Protein AF-A0A6C7E048-F1 (afdb_monomer_lite)

Secondary structure (DSSP, 8-state):
-BS-SS-HHHHHHHHHHHHHHHHHHHHHH----SSSSHHHHHHHTTT-HHHHHHHHHHHHHHHIIIIIIGGGTS---HHHHHHHHHHHHHHHHHHHHHHS-S-TTTS-SS-GGGTTHHHHHHHHHHHHHHHH-HHHHHHHHHHHHHHHHHHHHHHHHTT-TTTS---B-----S-SS-GGGHHHHHHHHHHHHHHHHHHH----STTTHHHHHHHGGGSHHHHHHHHHHHHHHHIIIIIIIHHHS---HHHHHHHHHHHHHHHHHHHHHHHHHH--S-HHHHH--TTSTTHHHHHHHHHHHHHHHS-HHHHHHHHHHHHHHHHHHHHHHHHHHH-PPPPHHHHHHHHHHHHHHTHHHHHHHHHHHHHHHH------------PPP--------------------------HHHHHHHH-HHHHHHHHHHHHHHHHHHTTSPPPS----HHHHHHHHHHHHHHHHHHHHTTSPPPPPP------------------------------------------

Organism: Ilumatobacter coccineus (strain NBRC 103263 / KCTC 29153 / YM16-304) (NCBI:txid1313172)

Radius of gyration: 31.81 Å; chains: 1; bounding box: 74×96×97 Å

InterPro domains:
  IPR008338 Capsule biosynthesis protein CapC [PF14102] (17-137)
  IPR008338 Capsule biosynthesis protein CapC [PF14102] (193-310)
  IPR008338 Capsule biosynthesis protein CapC [PR01759] (7-22)
  IPR008338 Capsule biosynthesis protein CapC [PR01759] (25-42)
  IPR008338 Capsule biosynthesis protein CapC [PR01759] (71-85)

Foldseek 3Di:
DFLAQFFLVLLLLLQLLQLVLQVVCCVPPVFHQLHRRLLSVLLRCVVQVLLVVLLQVLLVVLLCCLPVPVVVPDVDDDLNSLLSLLLSSLVVLLVVVVPDPPDCRRDPPPNQLCLAVVSCSSSSLSVSCNPPNNVSNVVSNVVSNVVSNVVLVVCVVVVPPRTSPRHHQLDQAQWLADSNLSSVLLSLLLVLQVLCCVPPVFGALPSRLLQLLLRCPRPVVLNVLLQVLLVVLLCCLVVPVVVVDVQDDSNSLSSLLSSQSVVLVVCCVCCVVPPPPCSCVRQVNSSCSCCSRRRSSSLSVSCSVPHNVRNVVSSCLSNLLSSLVSVVVVCVVVVPDDDVVSVVSNVVSVCVSCVVVVVVVVVVVVVVVPDDPPPPPPPPDDDDDDDDDDDDDDPDDDDDDDDDDDPDDCPPLNVVCVVVVVVNVVVVVVVVVVVVVVVPDDDDPDDDDPPVVVVVVVVVVVVVVVVVVVVDDDDDDDDDDDDDDDDDDDDDDDDDDDDDDDDDDDDDDDDDDDDDDDDD

pLDDT: mean 70.58, std 24.63, range [25.33, 97.5]

Sequence (520 aa):
MHDYLLSAEWIRFAFVLGVAVSMVMYEKRHLTTGSIVVPGYIAVFIIHPLVILATFINAFITYAFVNLFLRRYFLLYGRTKFTILAVTSTTIQFGMLRITPSGQWLWERDIPLFIGVGYIVPALIAHDMARQGVWKTTKSVLMAGCIVATPIAAALILDLPGVNDLSPVSGFGNIAISLEWLPFAVALSVGASWAVAHNYNLRSGGFVGAAFTGMFMADPWQVVVALTIALATWLIVAKVLMNHMILFGRRKFSSMLLVSSAIAWSGLWVGDRFLDANWQEHLGVGSLALTPLLLPGLIANDAQRTSPLRVMIGLVLAGSFSVTATWWVQSGVIGEPLHPGWKLVATVTFCIMFAKQFSGIVLLTGSRLLAAPKTVIAFVRSIPSQAPAAPGLALAHATADTGTEAGAWDTPWDAWARRHPAFAADAEEWVTAQIARFSKRPVGDTASSTTGYIDDVTTSVLETALEEQRGMRRVPRRPAERHQISETSDAATREAQPAASDVSGATDPTTPLEQPLIDF

Structure (mmCIF, N/CA/C/O backbone):
data_AF-A0A6C7E048-F1
#
_entry.id   AF-A0A6C7E048-F1
#
loop_
_atom_site.group_PDB
_atom_site.id
_atom_site.type_symbol
_atom_site.label_atom_id
_atom_site.label_alt_id
_atom_site.label_comp_id
_atom_site.label_asym_id
_atom_site.label_entity_id
_atom_site.label_seq_id
_atom_site.pdbx_PDB_ins_code
_atom_site.Cartn_x
_atom_site.Cartn_y
_atom_site.Cartn_z
_atom_site.occupancy
_atom_site.B_iso_or_equiv
_atom_site.auth_seq_id
_atom_site.auth_comp_id
_atom_site.auth_asym_id
_atom_site.auth_atom_id
_atom_site.pdbx_PDB_model_num
ATOM 1 N N . MET A 1 1 ? 21.849 -16.372 5.040 1.00 46.56 1 MET A N 1
ATOM 2 C CA . MET A 1 1 ? 21.194 -15.078 5.324 1.00 46.56 1 MET A CA 1
ATOM 3 C C . MET A 1 1 ? 19.832 -15.398 5.912 1.00 46.56 1 MET A C 1
ATOM 5 O O . MET A 1 1 ? 19.255 -16.403 5.510 1.00 46.56 1 MET A O 1
ATOM 9 N N . HIS A 1 2 ? 19.390 -14.643 6.909 1.00 49.84 2 HIS A N 1
ATOM 10 C CA . HIS A 1 2 ? 18.060 -14.773 7.503 1.00 49.84 2 HIS A CA 1
ATOM 11 C C . HIS A 1 2 ? 17.278 -13.521 7.153 1.00 49.84 2 HIS A C 1
ATOM 13 O O . HIS A 1 2 ? 17.861 -12.438 7.154 1.00 49.84 2 HIS A O 1
ATOM 19 N N . ASP A 1 3 ? 15.988 -13.677 6.873 1.00 51.78 3 ASP A N 1
ATOM 20 C CA . ASP A 1 3 ? 15.148 -12.532 6.542 1.00 51.78 3 ASP A CA 1
ATOM 21 C C . ASP A 1 3 ? 14.901 -11.672 7.795 1.00 51.78 3 ASP A C 1
ATOM 23 O O . ASP A 1 3 ? 14.781 -10.462 7.682 1.00 51.78 3 ASP A O 1
ATOM 27 N N . TYR A 1 4 ? 14.882 -12.241 9.010 1.00 60.00 4 TYR A N 1
ATOM 28 C CA . TYR A 1 4 ? 14.679 -11.461 10.241 1.00 60.00 4 TYR A CA 1
ATOM 29 C C . TYR A 1 4 ? 15.225 -12.148 11.483 1.00 60.00 4 TYR A C 1
ATOM 31 O O . TYR A 1 4 ? 15.525 -13.340 11.484 1.00 60.00 4 TYR A O 1
ATOM 39 N N . LEU A 1 5 ? 15.222 -11.376 12.572 1.00 65.50 5 LEU A N 1
ATOM 40 C CA . LEU A 1 5 ? 15.392 -11.848 13.946 1.00 65.50 5 LEU A CA 1
ATOM 41 C C . LEU A 1 5 ? 14.132 -12.513 14.534 1.00 65.50 5 LEU A C 1
ATOM 43 O O . LEU A 1 5 ? 14.179 -13.036 15.639 1.00 65.50 5 LEU A O 1
ATOM 47 N N . LEU A 1 6 ? 13.000 -12.456 13.824 1.00 73.12 6 LEU A N 1
ATOM 48 C CA . LEU A 1 6 ? 11.714 -13.020 14.235 1.00 73.12 6 LEU A CA 1
ATOM 49 C C . LEU A 1 6 ? 11.243 -14.052 13.212 1.00 73.12 6 LEU A C 1
ATOM 51 O O . LEU A 1 6 ? 11.395 -13.844 12.007 1.00 73.12 6 LEU A O 1
ATOM 55 N N . SER A 1 7 ? 10.592 -15.119 13.668 1.00 77.56 7 SER A N 1
ATOM 56 C CA . SER A 1 7 ? 9.930 -16.040 12.741 1.00 77.56 7 SER A CA 1
ATOM 57 C C . SER A 1 7 ? 8.754 -15.367 12.013 1.00 77.56 7 SER A C 1
ATOM 59 O O . SER A 1 7 ? 8.161 -14.385 12.482 1.00 77.56 7 SER A O 1
ATOM 61 N N . ALA A 1 8 ? 8.375 -15.908 10.850 1.00 76.25 8 ALA A N 1
ATOM 62 C CA . ALA A 1 8 ? 7.291 -15.363 10.031 1.00 76.25 8 ALA A CA 1
ATOM 63 C C . ALA A 1 8 ? 5.964 -15.241 10.805 1.00 76.25 8 ALA A C 1
ATOM 65 O O . ALA A 1 8 ? 5.184 -14.323 10.556 1.00 76.25 8 ALA A O 1
ATOM 66 N N . GLU A 1 9 ? 5.703 -16.127 11.768 1.00 79.81 9 GLU A N 1
ATOM 67 C CA . GLU A 1 9 ? 4.501 -16.074 12.607 1.00 79.81 9 GLU A CA 1
ATOM 68 C C . GLU A 1 9 ? 4.460 -14.828 13.495 1.00 79.81 9 GLU A C 1
ATOM 70 O O . GLU A 1 9 ? 3.430 -14.155 13.558 1.00 79.81 9 GLU A O 1
ATOM 75 N N . TRP A 1 10 ? 5.588 -14.456 14.101 1.00 84.69 10 TRP A N 1
ATOM 76 C CA . TRP A 1 10 ? 5.689 -13.254 14.932 1.00 84.69 10 TRP A CA 1
ATOM 77 C C . TRP A 1 10 ? 5.571 -11.967 14.123 1.00 84.69 10 TRP A C 1
ATOM 79 O O . TRP A 1 10 ? 4.999 -10.985 14.596 1.00 84.69 10 TRP A O 1
ATOM 89 N N . ILE A 1 11 ? 6.021 -11.979 12.870 1.00 83.00 11 ILE A N 1
ATOM 90 C CA . ILE A 1 11 ? 5.835 -10.854 11.947 1.00 83.00 11 ILE A CA 1
ATOM 91 C C . ILE A 1 11 ? 4.360 -10.705 11.584 1.00 83.00 11 ILE A C 1
ATOM 93 O O . ILE A 1 11 ? 3.803 -9.610 11.680 1.00 83.00 11 ILE A O 1
ATOM 97 N N . ARG A 1 12 ? 3.695 -11.805 11.211 1.00 84.31 12 ARG A N 1
ATOM 98 C CA . ARG A 1 12 ? 2.247 -11.815 10.950 1.00 84.31 12 ARG A CA 1
ATOM 99 C C . ARG A 1 12 ? 1.481 -11.295 12.166 1.00 84.31 12 ARG A C 1
ATOM 101 O O . ARG A 1 12 ? 0.656 -10.390 12.024 1.00 84.31 12 ARG A O 1
ATOM 108 N N . PHE A 1 13 ? 1.815 -11.794 13.356 1.00 88.69 13 PHE A N 1
ATOM 109 C CA . PHE A 1 13 ? 1.250 -11.333 14.620 1.00 88.69 13 PHE A CA 1
ATOM 110 C C . PHE A 1 13 ? 1.447 -9.826 14.823 1.00 88.69 13 PHE A C 1
ATOM 112 O O . PHE A 1 13 ? 0.474 -9.120 15.086 1.00 88.69 13 PHE A O 1
ATOM 119 N N . ALA A 1 14 ? 2.664 -9.307 14.630 1.00 89.94 14 ALA A N 1
ATOM 120 C CA . ALA A 1 14 ? 2.970 -7.886 14.782 1.00 89.94 14 ALA A CA 1
ATOM 121 C C . ALA A 1 14 ? 2.106 -7.003 13.869 1.00 89.94 14 ALA A C 1
ATOM 123 O O . ALA A 1 14 ? 1.584 -5.976 14.304 1.00 89.94 14 ALA A O 1
ATOM 124 N N . PHE A 1 15 ? 1.901 -7.401 12.611 1.00 88.56 15 PHE A N 1
ATOM 125 C CA . PHE A 1 15 ? 1.057 -6.647 11.683 1.00 88.56 15 PHE A CA 1
ATOM 126 C C . PHE A 1 15 ? -0.426 -6.716 12.050 1.00 88.56 15 PHE A C 1
ATOM 128 O O . PHE A 1 15 ? -1.077 -5.671 12.080 1.00 88.56 15 PHE A O 1
ATOM 135 N N . VAL A 1 16 ? -0.957 -7.897 12.383 1.00 91.75 16 VAL A N 1
ATOM 136 C CA . VAL A 1 16 ? -2.360 -8.054 12.809 1.00 91.75 16 VAL A CA 1
ATOM 137 C C . VAL A 1 16 ? -2.630 -7.265 14.091 1.00 91.75 16 VAL A C 1
ATOM 139 O O . VAL A 1 16 ? -3.584 -6.480 14.151 1.00 91.75 16 VAL A O 1
ATOM 142 N N . LEU A 1 17 ? -1.754 -7.394 15.091 1.00 95.00 17 LEU A N 1
ATOM 143 C CA . LEU A 1 17 ? -1.828 -6.619 16.325 1.00 95.00 17 LEU A CA 1
ATOM 144 C C . LEU A 1 17 ? -1.669 -5.121 16.042 1.00 95.00 17 LEU A C 1
ATOM 146 O O . LEU A 1 17 ? -2.394 -4.314 16.614 1.00 95.00 17 LEU A O 1
ATOM 150 N N . GLY A 1 18 ? -0.794 -4.736 15.113 1.00 94.56 18 GLY A N 1
ATOM 151 C CA . GLY A 1 18 ? -0.627 -3.356 14.669 1.00 94.56 18 GLY A CA 1
ATOM 152 C C . GLY A 1 18 ? -1.905 -2.740 14.104 1.00 94.56 18 GLY A C 1
ATOM 153 O O . GLY A 1 18 ? -2.256 -1.619 14.484 1.00 94.56 18 GLY A O 1
ATOM 154 N N . VAL A 1 19 ? -2.648 -3.485 13.277 1.00 93.75 19 VAL A N 1
ATOM 155 C CA . VAL A 1 19 ? -3.971 -3.065 12.783 1.00 93.75 19 VAL A CA 1
ATOM 156 C C . VAL A 1 19 ? -4.951 -2.874 13.943 1.00 93.75 19 VAL A C 1
ATOM 158 O O . VAL A 1 19 ? -5.648 -1.855 13.999 1.00 93.75 19 VAL A O 1
ATOM 161 N N . ALA A 1 20 ? -4.991 -3.818 14.887 1.00 95.62 20 ALA A N 1
ATOM 162 C CA . ALA A 1 20 ? -5.870 -3.742 16.052 1.00 95.62 20 ALA A CA 1
ATOM 163 C C . ALA A 1 20 ? -5.526 -2.545 16.960 1.00 95.62 20 ALA A C 1
ATOM 165 O O . ALA A 1 20 ? -6.405 -1.750 17.295 1.00 95.62 20 ALA A O 1
ATOM 166 N N . VAL A 1 21 ? -4.247 -2.352 17.295 1.00 96.88 21 VAL A N 1
ATOM 167 C CA . VAL A 1 21 ? -3.756 -1.236 18.119 1.00 96.88 21 VAL A CA 1
ATOM 168 C C . VAL A 1 21 ? -4.013 0.102 17.432 1.00 96.88 21 VAL A C 1
ATOM 170 O O . VAL A 1 21 ? -4.514 1.025 18.076 1.00 96.88 21 VAL A O 1
ATOM 173 N N . SER A 1 22 ? -3.755 0.211 16.123 1.00 95.06 22 SER A N 1
ATOM 174 C CA . SER A 1 22 ? -4.076 1.415 15.345 1.00 95.06 22 SER A CA 1
ATOM 175 C C . SER A 1 22 ? -5.561 1.767 15.445 1.00 95.06 22 SER A C 1
ATOM 177 O O . SER A 1 22 ? -5.922 2.924 15.677 1.00 95.06 22 SER A O 1
ATOM 179 N N . MET A 1 23 ? -6.431 0.759 15.334 1.00 94.44 23 MET A N 1
ATOM 180 C CA . MET A 1 23 ? -7.875 0.934 15.443 1.00 94.44 23 MET A CA 1
ATOM 181 C C . MET A 1 23 ? -8.298 1.365 16.857 1.00 94.44 23 MET A C 1
ATOM 183 O O . MET A 1 23 ? -9.085 2.301 16.995 1.00 94.44 23 MET A O 1
ATOM 187 N N . VAL A 1 24 ? -7.734 0.764 17.909 1.00 95.00 24 VAL A N 1
ATOM 188 C CA . VAL A 1 24 ? -8.000 1.152 19.307 1.00 95.00 24 VAL A CA 1
ATOM 189 C C . VAL A 1 24 ? -7.527 2.579 19.597 1.00 95.00 24 VAL A C 1
ATOM 191 O O . VAL A 1 24 ? -8.243 3.341 20.246 1.00 95.00 24 VAL A O 1
ATOM 194 N N . MET A 1 25 ? -6.350 2.976 19.105 1.00 94.69 25 MET A N 1
ATOM 195 C CA . MET A 1 25 ? -5.846 4.345 19.259 1.00 94.69 25 MET A CA 1
ATOM 196 C C . MET A 1 25 ? -6.727 5.364 18.533 1.00 94.69 25 MET A C 1
ATOM 198 O O . MET A 1 25 ? -7.024 6.428 19.083 1.00 94.69 25 MET A O 1
ATOM 202 N N . TYR A 1 26 ? -7.183 5.029 17.326 1.00 93.38 26 TYR A N 1
ATOM 203 C CA . TYR A 1 26 ? -8.108 5.869 16.576 1.00 93.38 26 TYR A CA 1
ATOM 204 C C . TYR A 1 26 ? -9.453 6.024 17.298 1.00 93.38 26 TYR A C 1
ATOM 206 O O . TYR A 1 26 ? -10.002 7.123 17.356 1.00 93.38 26 TYR A O 1
ATOM 214 N N . GLU A 1 27 ? -9.953 4.946 17.896 1.00 91.94 27 GLU A N 1
ATOM 215 C CA . GLU A 1 27 ? -11.231 4.934 18.601 1.00 91.94 27 GLU A CA 1
ATOM 216 C C . GLU A 1 27 ? -11.176 5.699 19.928 1.00 91.94 27 GLU A C 1
ATOM 218 O O . GLU A 1 27 ? -11.998 6.575 20.176 1.00 91.94 27 GLU A O 1
ATOM 223 N N . LYS A 1 28 ? -10.177 5.406 20.770 1.00 94.31 28 LYS A N 1
ATOM 224 C CA . LYS A 1 28 ? -10.091 5.956 22.131 1.00 94.31 28 LYS A CA 1
ATOM 225 C C . LYS A 1 28 ? -9.474 7.349 22.195 1.00 94.31 28 LYS A C 1
ATOM 227 O O . LYS A 1 28 ? -9.748 8.097 23.128 1.00 94.31 28 LYS A O 1
ATOM 232 N N . ARG A 1 29 ? -8.561 7.675 21.275 1.00 92.56 29 ARG A N 1
ATOM 233 C CA . ARG A 1 29 ? -7.761 8.913 21.327 1.00 92.56 29 ARG A CA 1
ATOM 234 C C . ARG A 1 29 ? -7.910 9.783 20.081 1.00 92.56 29 ARG A C 1
ATOM 236 O O . ARG A 1 29 ? -7.344 10.872 20.054 1.00 92.56 29 ARG A O 1
ATOM 243 N N . HIS A 1 30 ? -8.632 9.324 19.055 1.00 91.44 30 HIS A N 1
ATOM 244 C CA . HIS A 1 30 ? -8.756 10.009 17.760 1.00 91.44 30 HIS A CA 1
ATOM 245 C C . HIS A 1 30 ? -7.406 10.339 17.106 1.00 91.44 30 HIS A C 1
ATOM 247 O O . HIS A 1 30 ? -7.286 11.303 16.347 1.00 91.44 30 HIS A O 1
ATOM 253 N N . LEU A 1 31 ? -6.390 9.519 17.390 1.00 91.38 31 LEU A N 1
ATOM 254 C CA . LEU A 1 31 ? -5.052 9.634 16.823 1.00 91.38 31 LEU A CA 1
ATOM 255 C C . LEU A 1 31 ? -4.879 8.630 15.690 1.00 91.38 31 LEU A C 1
ATOM 257 O O . LEU A 1 31 ? -5.270 7.470 15.806 1.00 91.38 31 LEU A O 1
ATOM 261 N N . THR A 1 32 ? -4.270 9.068 14.592 1.00 90.94 32 THR A N 1
ATOM 262 C CA . THR A 1 32 ? -3.934 8.190 13.469 1.00 90.94 32 THR A CA 1
ATOM 263 C C . THR A 1 32 ? -2.465 7.798 13.548 1.00 90.94 32 THR A C 1
ATOM 265 O O . THR A 1 32 ? -1.599 8.663 13.561 1.00 90.94 32 THR A O 1
ATOM 268 N N . THR A 1 33 ? -2.160 6.508 13.586 1.00 91.75 33 THR A N 1
ATOM 269 C CA . THR A 1 33 ? -0.814 5.992 13.889 1.00 91.75 33 THR A CA 1
ATOM 270 C C . THR A 1 33 ? 0.074 5.856 12.647 1.00 91.75 33 THR A C 1
ATOM 272 O O . THR A 1 33 ? 0.753 4.848 12.482 1.00 91.75 33 THR A O 1
ATOM 275 N N . GLY A 1 34 ? 0.037 6.838 11.739 1.00 78.56 34 GLY A N 1
ATOM 276 C CA . GLY A 1 34 ? 0.785 6.787 10.477 1.00 78.56 34 GLY A CA 1
ATOM 277 C C . GLY A 1 34 ? 0.211 5.796 9.464 1.00 78.56 34 GLY A C 1
ATOM 278 O O . GLY A 1 34 ? 0.955 5.291 8.642 1.00 78.56 34 GLY A O 1
ATOM 279 N N . SER A 1 35 ? -1.104 5.549 9.495 1.00 86.38 35 SER A N 1
ATOM 280 C CA . SER A 1 35 ? -1.857 4.434 8.894 1.00 86.38 35 SER A CA 1
ATOM 281 C C . SER A 1 35 ? -1.964 3.178 9.765 1.00 86.38 35 SER A C 1
ATOM 283 O O . SER A 1 35 ? -1.355 3.049 10.822 1.00 86.38 35 SER A O 1
ATOM 285 N N . ILE A 1 36 ? -2.830 2.271 9.316 1.00 88.75 36 ILE A N 1
ATOM 286 C CA . ILE A 1 36 ? -3.288 1.090 10.047 1.00 88.75 36 ILE A CA 1
ATOM 287 C C . ILE A 1 36 ? -2.211 0.011 10.180 1.00 88.75 36 ILE A C 1
ATOM 289 O O . ILE A 1 36 ? -2.161 -0.667 11.195 1.00 88.75 36 ILE A O 1
ATOM 293 N N . VAL A 1 37 ? -1.326 -0.123 9.190 1.00 88.25 37 VAL A N 1
ATOM 294 C CA . VAL A 1 37 ? -0.285 -1.169 9.170 1.00 88.25 37 VAL A CA 1
ATOM 295 C C . VAL A 1 37 ? 1.038 -0.735 9.813 1.00 88.25 37 VAL A C 1
ATOM 297 O O . VAL A 1 37 ? 1.888 -1.569 10.104 1.00 88.25 37 VAL A O 1
ATOM 300 N N . VAL A 1 38 ? 1.230 0.566 10.042 1.00 92.69 38 VAL A N 1
ATOM 301 C CA . VAL A 1 38 ? 2.527 1.127 10.450 1.00 92.69 38 VAL A CA 1
ATOM 302 C C . VAL A 1 38 ? 2.959 0.750 11.870 1.00 92.69 38 VAL A C 1
ATOM 304 O O . VAL A 1 38 ? 4.143 0.482 12.041 1.00 92.69 38 VAL A O 1
ATOM 307 N N . PRO A 1 39 ? 2.079 0.639 12.883 1.00 94.94 39 PRO A N 1
ATOM 308 C CA . PRO A 1 39 ? 2.503 0.170 14.205 1.00 94.94 39 PRO A CA 1
ATOM 309 C C . PRO A 1 39 ? 3.159 -1.214 14.180 1.00 94.94 39 PRO A C 1
ATOM 311 O O . PRO A 1 39 ? 4.165 -1.417 14.850 1.00 94.94 39 PRO A O 1
ATOM 314 N N . GLY A 1 40 ? 2.634 -2.133 13.361 1.00 91.62 40 GLY A N 1
ATOM 315 C CA . GLY A 1 40 ? 3.229 -3.457 13.164 1.00 91.62 40 GLY A CA 1
ATOM 316 C C . GLY A 1 40 ? 4.618 -3.378 12.539 1.00 91.62 40 GLY A C 1
ATOM 317 O O . GLY A 1 40 ? 5.549 -4.000 13.036 1.00 91.62 40 GLY A O 1
ATOM 318 N N . TYR A 1 41 ? 4.779 -2.527 11.522 1.00 89.69 41 TYR A N 1
ATOM 319 C CA . TYR A 1 41 ? 6.082 -2.255 10.909 1.00 89.69 41 TYR A CA 1
ATOM 320 C C . TYR A 1 41 ? 7.103 -1.722 11.926 1.00 89.69 41 TYR A C 1
ATOM 322 O O . TYR A 1 41 ? 8.216 -2.230 12.005 1.00 89.69 41 TYR A O 1
ATOM 330 N N . ILE A 1 42 ? 6.726 -0.729 12.738 1.00 92.38 42 ILE A N 1
ATOM 331 C CA . ILE A 1 42 ? 7.623 -0.153 13.754 1.00 92.38 42 ILE A CA 1
ATOM 332 C C . ILE A 1 42 ? 8.017 -1.198 14.803 1.00 92.38 42 ILE A C 1
ATOM 334 O O . ILE A 1 42 ? 9.165 -1.215 15.234 1.00 92.38 42 ILE A O 1
ATOM 338 N N . ALA A 1 43 ? 7.090 -2.073 15.198 1.00 92.06 43 ALA A N 1
ATOM 339 C CA . ALA A 1 43 ? 7.354 -3.100 16.198 1.00 92.06 43 ALA A CA 1
ATOM 340 C C . ALA A 1 43 ? 8.347 -4.164 15.720 1.00 92.06 43 ALA A C 1
ATOM 342 O O . ALA A 1 43 ? 9.250 -4.521 16.469 1.00 92.06 43 ALA A O 1
ATOM 343 N N . VAL A 1 44 ? 8.222 -4.623 14.471 1.00 86.19 44 VAL A N 1
ATOM 344 C CA . VAL A 1 44 ? 9.168 -5.586 13.876 1.00 86.19 44 VAL A CA 1
ATOM 345 C C . VAL A 1 44 ? 10.585 -5.008 13.829 1.00 86.19 44 VAL A C 1
ATOM 347 O O . VAL A 1 44 ? 11.557 -5.721 14.053 1.00 86.19 44 VAL A O 1
ATOM 350 N N . PHE A 1 45 ? 10.703 -3.699 13.608 1.00 83.94 45 PHE A N 1
ATOM 351 C CA . PHE A 1 45 ? 11.986 -3.010 13.486 1.00 83.94 45 PHE A CA 1
ATOM 352 C C . PHE A 1 45 ? 12.500 -2.350 14.751 1.00 83.94 45 PHE A C 1
ATOM 354 O O . PHE A 1 45 ? 13.456 -1.576 14.695 1.00 83.94 45 PHE A O 1
ATOM 361 N N . ILE A 1 46 ? 11.909 -2.641 15.905 1.00 84.56 46 ILE A N 1
ATOM 362 C CA . ILE A 1 46 ? 12.313 -1.970 17.139 1.00 84.56 46 ILE A CA 1
ATOM 363 C C . ILE A 1 46 ? 13.784 -2.237 17.501 1.00 84.56 46 ILE A C 1
ATOM 365 O O . ILE A 1 46 ? 14.435 -1.383 18.096 1.00 84.56 46 ILE A O 1
ATOM 369 N N . ILE A 1 47 ? 14.318 -3.383 17.067 1.00 80.19 47 ILE A N 1
ATOM 370 C CA . ILE A 1 47 ? 15.717 -3.797 17.254 1.00 80.19 47 ILE A CA 1
ATOM 371 C C . ILE A 1 47 ? 16.650 -3.149 16.208 1.00 80.19 47 ILE A C 1
ATOM 373 O O . ILE A 1 47 ? 17.853 -3.045 16.431 1.00 80.19 47 ILE A O 1
ATOM 377 N N . HIS A 1 48 ? 16.099 -2.622 15.108 1.00 81.06 48 HIS A N 1
ATOM 378 C CA . HIS A 1 48 ? 16.821 -1.920 14.041 1.00 81.06 48 HIS A CA 1
ATOM 379 C C . HIS A 1 48 ? 16.458 -0.421 14.031 1.00 81.06 48 HIS A C 1
ATOM 381 O O . HIS A 1 48 ? 15.788 0.070 13.113 1.00 81.06 48 HIS A O 1
ATOM 387 N N . PRO A 1 49 ? 16.905 0.367 15.030 1.00 84.62 49 PRO A N 1
ATOM 388 C CA . PRO A 1 49 ? 16.486 1.761 15.192 1.00 84.62 49 PRO A CA 1
ATOM 389 C C . PRO A 1 49 ? 16.866 2.654 14.004 1.00 84.62 49 PRO A C 1
ATOM 391 O O . PRO A 1 49 ? 16.169 3.633 13.726 1.00 84.62 49 PRO A O 1
ATOM 394 N N . LEU A 1 50 ? 17.929 2.314 13.266 1.00 83.31 50 LEU A N 1
ATOM 395 C CA . LEU A 1 50 ? 18.317 3.044 12.058 1.00 83.31 50 LEU A CA 1
ATOM 396 C C . LEU A 1 50 ? 17.286 2.902 10.932 1.00 83.31 50 LEU A C 1
ATOM 398 O O . LEU A 1 50 ? 17.035 3.884 10.237 1.00 83.31 50 LEU A O 1
ATOM 402 N N . VAL A 1 51 ? 16.621 1.749 10.797 1.00 82.25 51 VAL A N 1
ATOM 403 C CA . VAL A 1 51 ? 15.546 1.552 9.808 1.00 82.25 51 VAL A CA 1
ATOM 404 C C . VAL A 1 51 ? 14.335 2.417 10.153 1.00 82.25 51 VAL A C 1
ATOM 406 O O . VAL A 1 51 ? 13.756 3.073 9.280 1.00 82.25 51 VAL A O 1
ATOM 409 N N . ILE A 1 52 ? 13.974 2.492 11.437 1.00 88.69 52 ILE A N 1
ATOM 410 C CA . ILE A 1 52 ? 12.906 3.379 11.917 1.00 88.69 52 ILE A CA 1
ATOM 411 C C . ILE A 1 52 ? 13.273 4.841 11.638 1.00 88.69 52 ILE A C 1
ATOM 413 O O . ILE A 1 52 ? 12.463 5.587 11.081 1.00 88.69 52 ILE A O 1
ATOM 417 N N . LEU A 1 53 ? 14.499 5.248 11.973 1.00 90.00 53 LEU A N 1
ATOM 418 C CA . LEU A 1 53 ? 14.988 6.605 11.737 1.00 90.00 53 LEU A CA 1
ATOM 419 C C . LEU A 1 53 ? 14.955 6.966 10.246 1.00 90.00 53 LEU A C 1
ATOM 421 O O . LEU A 1 53 ? 14.402 8.002 9.880 1.00 90.00 53 LEU A O 1
ATOM 425 N N . ALA A 1 54 ? 15.473 6.094 9.384 1.00 86.50 54 ALA A N 1
ATOM 426 C CA . ALA A 1 54 ? 15.435 6.227 7.931 1.00 86.50 54 ALA A CA 1
ATOM 427 C C . ALA A 1 54 ? 14.003 6.365 7.391 1.00 86.50 54 ALA A C 1
ATOM 429 O O . ALA A 1 54 ? 13.722 7.247 6.576 1.00 86.50 54 ALA A O 1
ATOM 430 N N . THR A 1 55 ? 13.080 5.543 7.899 1.00 90.94 55 THR A N 1
ATOM 431 C CA . THR A 1 55 ? 11.654 5.600 7.554 1.00 90.94 55 THR A CA 1
ATOM 432 C C . THR A 1 55 ? 11.070 6.971 7.899 1.00 90.94 55 THR A C 1
ATOM 434 O O . THR A 1 55 ? 10.373 7.578 7.085 1.00 90.94 55 THR A O 1
ATOM 437 N N . PHE A 1 56 ? 11.381 7.509 9.081 1.00 94.44 56 PHE A N 1
ATOM 438 C CA . PHE A 1 56 ? 10.937 8.847 9.465 1.00 94.44 56 PHE A CA 1
ATOM 439 C C . PHE A 1 56 ? 11.591 9.947 8.628 1.00 94.44 56 PHE A C 1
ATOM 441 O O . PHE A 1 56 ? 10.880 10.850 8.198 1.00 94.44 56 PHE A O 1
ATOM 448 N N . ILE A 1 57 ? 12.894 9.866 8.339 1.00 93.69 57 ILE A N 1
ATOM 449 C CA . ILE A 1 57 ? 13.588 10.816 7.454 1.00 93.69 57 ILE A CA 1
ATOM 450 C C . ILE A 1 57 ? 12.895 10.863 6.088 1.00 93.69 57 ILE A C 1
ATOM 452 O O . ILE A 1 57 ? 12.518 11.943 5.633 1.00 93.69 57 ILE A O 1
ATOM 456 N N . ASN A 1 58 ? 12.638 9.707 5.470 1.00 93.44 58 ASN A N 1
ATOM 457 C CA . ASN A 1 58 ? 11.905 9.630 4.207 1.00 93.44 58 ASN A CA 1
ATOM 458 C C . ASN A 1 58 ? 10.497 10.240 4.339 1.00 93.44 58 ASN A C 1
ATOM 460 O O . ASN A 1 58 ? 10.102 11.073 3.519 1.00 93.44 58 ASN A O 1
ATOM 464 N N . ALA A 1 59 ? 9.754 9.908 5.400 1.00 96.31 59 ALA A N 1
ATOM 465 C CA . ALA A 1 59 ? 8.425 10.467 5.638 1.00 96.31 59 ALA A CA 1
ATOM 466 C C . ALA A 1 59 ? 8.446 11.999 5.791 1.00 96.31 59 ALA A C 1
ATOM 468 O O . ALA A 1 59 ? 7.590 12.682 5.225 1.00 96.31 59 ALA A O 1
ATOM 469 N N . PHE A 1 60 ? 9.428 12.558 6.506 1.00 97.50 60 PHE A N 1
ATOM 470 C CA . PHE A 1 60 ? 9.582 14.003 6.679 1.00 97.50 60 PHE A CA 1
ATOM 471 C C . PHE A 1 60 ? 9.933 14.699 5.364 1.00 97.50 60 PHE A C 1
ATOM 473 O O . PHE A 1 60 ? 9.310 15.711 5.043 1.00 97.50 60 PHE A O 1
ATOM 480 N N . ILE A 1 61 ? 10.874 14.153 4.583 1.00 96.69 61 ILE A N 1
ATOM 481 C CA . ILE A 1 61 ? 11.246 14.706 3.271 1.00 96.69 61 ILE A CA 1
ATOM 482 C C . ILE A 1 61 ? 10.047 14.643 2.321 1.00 96.69 61 ILE A C 1
ATOM 484 O O . ILE A 1 61 ? 9.708 15.642 1.690 1.00 96.69 61 ILE A O 1
ATOM 488 N N . THR A 1 62 ? 9.349 13.506 2.274 1.00 96.88 62 THR A N 1
ATOM 489 C CA . THR A 1 62 ? 8.131 13.323 1.473 1.00 96.88 62 THR A CA 1
ATOM 490 C C . THR A 1 62 ? 7.058 14.339 1.863 1.00 96.88 62 THR A C 1
ATOM 492 O O . THR A 1 62 ? 6.478 15.003 1.001 1.00 96.88 62 THR A O 1
ATOM 495 N N . TYR A 1 63 ? 6.804 14.500 3.164 1.00 97.31 63 TYR A N 1
ATOM 496 C CA . TYR A 1 63 ? 5.859 15.485 3.678 1.00 97.31 63 TYR A CA 1
ATOM 497 C C . TYR A 1 63 ? 6.274 16.912 3.295 1.00 97.31 63 TYR A C 1
ATOM 499 O O . TYR A 1 63 ? 5.455 17.658 2.761 1.00 97.31 63 TYR A O 1
ATOM 507 N N . ALA A 1 64 ? 7.533 17.295 3.513 1.00 97.38 64 ALA A N 1
ATOM 508 C CA . ALA A 1 64 ? 8.038 18.619 3.163 1.00 97.38 64 ALA A CA 1
ATOM 509 C C . ALA A 1 64 ? 7.885 18.892 1.659 1.00 97.38 64 ALA A C 1
ATOM 511 O O . ALA A 1 64 ? 7.305 19.904 1.259 1.00 97.38 64 ALA A O 1
ATOM 512 N N . PHE A 1 65 ? 8.308 17.953 0.817 1.00 97.00 65 PHE A N 1
ATOM 513 C CA . PHE A 1 65 ? 8.216 18.099 -0.627 1.00 97.00 65 PHE A CA 1
ATOM 514 C C . PHE A 1 65 ? 6.764 18.238 -1.100 1.00 97.00 65 PHE A C 1
ATOM 516 O O . PHE A 1 65 ? 6.423 19.199 -1.784 1.00 97.00 65 PHE A O 1
ATOM 523 N N . VAL A 1 66 ? 5.863 17.338 -0.703 1.00 96.38 66 VAL A N 1
ATOM 524 C CA . VAL A 1 66 ? 4.492 17.342 -1.236 1.00 96.38 66 VAL A CA 1
ATOM 525 C C . VAL A 1 66 ? 3.623 18.422 -0.591 1.00 96.38 66 VAL A C 1
ATOM 527 O O . VAL A 1 66 ? 2.894 19.139 -1.279 1.00 96.38 66 VAL A O 1
ATOM 530 N N . ASN A 1 67 ? 3.671 18.560 0.735 1.00 94.62 67 ASN A N 1
ATOM 531 C CA . ASN A 1 67 ? 2.756 19.439 1.457 1.00 94.62 67 ASN A CA 1
ATOM 532 C C . ASN A 1 67 ? 3.240 20.881 1.582 1.00 94.62 67 ASN A C 1
ATOM 534 O O . ASN A 1 67 ? 2.391 21.775 1.642 1.00 94.62 67 ASN A O 1
ATOM 538 N N . LEU A 1 68 ? 4.552 21.116 1.676 1.00 92.50 68 LEU A N 1
ATOM 539 C CA . LEU A 1 68 ? 5.091 22.465 1.872 1.00 92.50 68 LEU A CA 1
ATOM 540 C C . LEU A 1 68 ? 5.501 23.089 0.540 1.00 92.50 68 LEU A C 1
ATOM 542 O O . LEU A 1 68 ? 5.244 24.278 0.351 1.00 92.50 68 LEU A O 1
ATOM 546 N N . PHE A 1 69 ? 6.089 22.308 -0.370 1.00 95.06 69 PHE A N 1
ATOM 547 C CA . PHE A 1 69 ? 6.555 22.796 -1.668 1.00 95.06 69 PHE A CA 1
ATOM 548 C C . PHE A 1 69 ? 5.508 22.606 -2.776 1.00 95.06 69 PHE A C 1
ATOM 550 O O . PHE A 1 69 ? 4.957 23.584 -3.277 1.00 95.06 69 PHE A O 1
ATOM 557 N N . LEU A 1 70 ? 5.155 21.364 -3.118 1.00 92.44 70 LEU A N 1
ATOM 558 C CA . LEU A 1 70 ? 4.372 21.051 -4.319 1.00 92.44 70 LEU A CA 1
ATOM 559 C C . LEU A 1 70 ? 2.932 21.591 -4.272 1.00 92.44 70 LEU A C 1
ATOM 561 O O . LEU A 1 70 ? 2.394 22.029 -5.288 1.00 92.44 70 LEU A O 1
ATOM 565 N N . ARG A 1 71 ? 2.331 21.652 -3.077 1.00 88.38 71 ARG A N 1
ATOM 566 C CA . ARG A 1 71 ? 0.998 22.242 -2.853 1.00 88.38 71 ARG A CA 1
ATOM 567 C C . ARG A 1 71 ? 0.913 23.734 -3.217 1.00 88.38 71 ARG A C 1
ATOM 569 O O . ARG A 1 71 ? -0.190 24.237 -3.385 1.00 88.38 71 ARG A O 1
ATOM 576 N N . ARG A 1 72 ? 2.040 24.453 -3.320 1.00 88.69 72 ARG A N 1
ATOM 577 C CA . ARG A 1 72 ? 2.056 25.865 -3.755 1.00 88.69 72 ARG A CA 1
ATOM 578 C C . ARG A 1 72 ? 1.785 26.019 -5.251 1.00 88.69 72 ARG A C 1
ATOM 580 O O . ARG A 1 72 ? 1.303 27.064 -5.663 1.00 88.69 72 ARG A O 1
ATOM 587 N N . TYR A 1 73 ? 2.099 24.990 -6.035 1.00 90.94 73 TYR A N 1
ATOM 588 C CA . TYR A 1 73 ? 2.011 25.011 -7.496 1.00 90.94 73 TYR A CA 1
ATOM 589 C C . TYR A 1 73 ? 0.833 24.191 -8.021 1.00 90.94 73 TYR A C 1
ATOM 591 O O . TYR A 1 73 ? 0.261 24.522 -9.054 1.00 90.94 73 TYR A O 1
ATOM 599 N N . PHE A 1 74 ? 0.456 23.127 -7.308 1.00 90.12 74 PHE A N 1
ATOM 600 C CA . PHE A 1 74 ? -0.580 22.198 -7.743 1.00 90.12 74 PHE A CA 1
ATOM 601 C C . PHE A 1 74 ? -1.666 22.029 -6.682 1.00 90.12 74 PHE A C 1
ATOM 603 O O . PHE A 1 74 ? -1.388 21.833 -5.494 1.00 90.12 74 PHE A O 1
ATOM 610 N N . LEU A 1 75 ? -2.923 22.016 -7.129 1.00 87.12 75 LEU A N 1
ATOM 611 C CA . LEU A 1 75 ? -4.072 21.716 -6.282 1.00 87.12 75 LEU A CA 1
ATOM 612 C C . LEU A 1 75 ? -4.157 20.199 -6.032 1.00 87.12 75 LEU A C 1
ATOM 614 O O . LEU A 1 75 ? -4.807 19.449 -6.757 1.00 87.12 75 LEU A O 1
ATOM 618 N N . LEU A 1 76 ? -3.458 19.736 -4.994 1.00 89.12 76 LEU A N 1
ATOM 619 C CA . LEU A 1 76 ? -3.393 18.320 -4.625 1.00 89.12 76 LEU A CA 1
ATOM 620 C C . LEU A 1 76 ? -4.463 17.962 -3.588 1.00 89.12 76 LEU A C 1
ATOM 622 O O . LEU A 1 76 ? -4.323 18.275 -2.403 1.00 89.12 76 LEU A O 1
ATOM 626 N N . TYR A 1 77 ? -5.496 17.231 -4.011 1.00 84.50 77 TYR A N 1
ATOM 627 C CA . TYR A 1 77 ? -6.574 16.755 -3.141 1.00 84.50 77 TYR A CA 1
ATOM 628 C C . TYR A 1 77 ? -6.862 15.256 -3.320 1.00 84.50 77 TYR A C 1
ATOM 630 O O . TYR A 1 77 ? -6.384 14.599 -4.251 1.00 84.50 77 TYR A O 1
ATOM 638 N N . GLY A 1 78 ? -7.614 14.699 -2.366 1.00 86.12 78 GLY A N 1
ATOM 639 C CA . GLY A 1 78 ? -8.132 13.332 -2.418 1.00 86.12 78 GLY A CA 1
ATOM 640 C C . GLY A 1 78 ? -7.073 12.253 -2.686 1.00 86.12 78 GLY A C 1
ATOM 641 O O . GLY A 1 78 ? -6.015 12.213 -2.054 1.00 86.12 78 GLY A O 1
ATOM 642 N N . ARG A 1 79 ? -7.380 11.350 -3.629 1.00 85.50 79 ARG A N 1
ATOM 643 C CA . ARG A 1 79 ? -6.525 10.205 -3.998 1.00 85.50 79 ARG A CA 1
ATOM 644 C C . ARG A 1 79 ? -5.255 10.624 -4.739 1.00 85.50 79 ARG A C 1
ATOM 646 O O . ARG A 1 79 ? -4.231 9.962 -4.586 1.00 85.50 79 ARG A O 1
ATOM 653 N N . THR A 1 80 ? -5.301 11.717 -5.500 1.00 90.06 80 THR A N 1
ATOM 654 C CA . THR A 1 80 ? -4.142 12.233 -6.244 1.00 90.06 80 THR A CA 1
ATOM 655 C C . THR A 1 80 ? -3.032 12.648 -5.288 1.00 90.06 80 THR A C 1
ATOM 657 O O . THR A 1 80 ? -1.885 12.251 -5.468 1.00 90.06 80 THR A O 1
ATOM 660 N N . LYS A 1 81 ? -3.378 13.346 -4.199 1.00 91.56 81 LYS A N 1
ATOM 661 C CA . LYS A 1 81 ? -2.398 13.721 -3.172 1.00 91.56 81 LYS A CA 1
ATOM 662 C C . LYS A 1 81 ? -1.684 12.504 -2.579 1.00 91.56 81 LYS A C 1
ATOM 664 O O . LYS A 1 81 ? -0.467 12.523 -2.440 1.00 91.56 81 LYS A O 1
ATOM 669 N N . PHE A 1 82 ? -2.429 11.448 -2.249 1.00 90.88 82 PHE A N 1
ATOM 670 C CA . PHE A 1 82 ? -1.825 10.219 -1.730 1.00 90.88 82 PHE A CA 1
ATOM 671 C C . PHE A 1 82 ? -0.919 9.532 -2.757 1.00 90.88 82 PHE A C 1
ATOM 673 O O . PHE A 1 82 ? 0.159 9.069 -2.406 1.00 90.88 82 PHE A O 1
ATOM 680 N N . THR A 1 83 ? -1.339 9.505 -4.022 1.00 92.00 83 THR A N 1
ATOM 681 C CA . THR A 1 83 ? -0.555 8.926 -5.125 1.00 92.00 83 THR A CA 1
ATOM 682 C C . THR A 1 83 ? 0.809 9.602 -5.223 1.00 92.00 83 THR A C 1
ATOM 684 O O . THR A 1 83 ? 1.829 8.926 -5.272 1.00 92.00 83 THR A O 1
ATOM 687 N N . ILE A 1 84 ? 0.834 10.935 -5.163 1.00 94.56 84 ILE A N 1
ATOM 688 C CA . ILE A 1 84 ? 2.075 11.710 -5.209 1.00 94.56 84 ILE A CA 1
ATOM 689 C C . ILE A 1 84 ? 2.937 11.436 -3.974 1.00 94.56 84 ILE A C 1
ATOM 691 O O . ILE A 1 84 ? 4.122 11.181 -4.132 1.00 94.56 84 ILE A O 1
ATOM 695 N N . LEU A 1 85 ? 2.359 11.404 -2.765 1.00 94.75 85 LEU A N 1
ATOM 696 C CA . LEU A 1 85 ? 3.100 11.027 -1.550 1.00 94.75 85 LEU A CA 1
ATOM 697 C C . LEU A 1 85 ? 3.766 9.650 -1.694 1.00 94.75 85 LEU A C 1
ATOM 699 O O . LEU A 1 85 ? 4.936 9.498 -1.355 1.00 94.75 85 LEU A O 1
ATOM 703 N N . ALA A 1 86 ? 3.037 8.661 -2.213 1.00 91.69 86 ALA A N 1
ATOM 704 C CA . ALA A 1 86 ? 3.533 7.302 -2.400 1.00 91.69 86 ALA A CA 1
ATOM 705 C C . ALA A 1 86 ? 4.638 7.212 -3.461 1.00 91.69 86 ALA A C 1
ATOM 707 O O . ALA A 1 86 ? 5.675 6.603 -3.198 1.00 91.69 86 ALA A O 1
ATOM 708 N N . VAL A 1 87 ? 4.469 7.864 -4.616 1.00 92.44 87 VAL A N 1
ATOM 709 C CA . VAL A 1 87 ? 5.509 7.918 -5.656 1.00 92.44 87 VAL A CA 1
ATOM 710 C C . VAL A 1 87 ? 6.749 8.647 -5.135 1.00 92.44 87 VAL A C 1
ATOM 712 O O . VAL A 1 87 ? 7.839 8.090 -5.199 1.00 92.44 87 VAL A O 1
ATOM 715 N N . THR A 1 88 ? 6.594 9.833 -4.536 1.00 94.00 88 THR A N 1
ATOM 716 C CA . THR A 1 88 ? 7.705 10.608 -3.961 1.00 94.00 88 THR A CA 1
ATOM 717 C C . THR A 1 88 ? 8.473 9.806 -2.913 1.00 94.00 88 THR A C 1
ATOM 719 O O . THR A 1 88 ? 9.697 9.734 -2.984 1.00 94.00 88 THR A O 1
ATOM 722 N N . SER A 1 89 ? 7.776 9.170 -1.970 1.00 92.00 89 SER A N 1
ATOM 723 C CA . SER A 1 89 ? 8.422 8.379 -0.919 1.00 92.00 89 SER A CA 1
ATOM 724 C C . SER A 1 89 ? 9.178 7.173 -1.470 1.00 92.00 89 SER A C 1
ATOM 726 O O . SER A 1 89 ? 10.296 6.896 -1.032 1.00 92.00 89 SER A O 1
ATOM 728 N N . THR A 1 90 ? 8.606 6.494 -2.468 1.00 87.44 90 THR A N 1
ATOM 729 C CA . THR A 1 90 ? 9.252 5.352 -3.125 1.00 87.44 90 THR A CA 1
ATOM 730 C C . THR A 1 90 ? 10.501 5.799 -3.889 1.00 87.44 90 THR A C 1
ATOM 732 O O . THR A 1 90 ? 11.541 5.150 -3.799 1.00 87.44 90 THR A O 1
ATOM 735 N N . THR A 1 91 ? 10.447 6.947 -4.577 1.00 88.19 91 THR A N 1
ATOM 736 C CA . THR A 1 91 ? 11.610 7.546 -5.253 1.00 88.19 91 THR A CA 1
ATOM 737 C C . THR A 1 91 ? 12.709 7.939 -4.266 1.00 88.19 91 THR A C 1
ATOM 739 O O . THR A 1 91 ? 13.876 7.639 -4.510 1.00 88.19 91 THR A O 1
ATOM 742 N N . ILE A 1 92 ? 12.355 8.568 -3.140 1.00 88.75 92 ILE A N 1
ATOM 743 C CA . ILE A 1 92 ? 13.318 8.916 -2.085 1.00 88.75 92 ILE A CA 1
ATOM 744 C C . ILE A 1 92 ? 13.966 7.648 -1.528 1.00 88.75 92 ILE A C 1
ATOM 746 O O . ILE A 1 92 ? 15.189 7.589 -1.450 1.00 88.75 92 ILE A O 1
ATOM 750 N N . GLN A 1 93 ? 13.175 6.615 -1.217 1.00 84.25 93 GLN A N 1
ATOM 751 C CA . GLN A 1 93 ? 13.704 5.350 -0.704 1.00 84.25 93 GLN A CA 1
ATOM 752 C C . GLN A 1 93 ? 14.684 4.711 -1.696 1.00 84.25 93 GLN A C 1
ATOM 754 O O . GLN A 1 93 ? 15.760 4.267 -1.301 1.00 84.25 93 GLN A O 1
ATOM 759 N N . PHE A 1 94 ? 14.338 4.699 -2.987 1.00 79.81 94 PHE A N 1
ATOM 760 C CA . PHE A 1 94 ? 15.218 4.193 -4.039 1.00 79.81 94 PHE A CA 1
ATOM 761 C C . PHE A 1 94 ? 16.534 4.982 -4.116 1.00 79.81 94 PHE A C 1
ATOM 763 O O . PHE A 1 94 ? 17.601 4.385 -4.237 1.00 79.81 94 PHE A O 1
ATOM 770 N N . GLY A 1 95 ? 16.484 6.312 -3.993 1.00 80.50 95 GLY A N 1
ATOM 771 C CA . GLY A 1 95 ? 17.681 7.154 -3.932 1.00 80.50 95 GLY A CA 1
ATOM 772 C C . GLY A 1 95 ? 18.548 6.867 -2.703 1.00 80.50 95 GLY A C 1
ATOM 773 O O . GLY A 1 95 ? 19.759 6.694 -2.828 1.00 80.50 95 GLY A O 1
ATOM 774 N N . MET A 1 96 ? 17.937 6.743 -1.523 1.00 78.12 96 MET A N 1
ATOM 775 C CA . MET A 1 96 ? 18.638 6.445 -0.265 1.00 78.12 96 MET A CA 1
ATOM 776 C C . MET A 1 96 ? 19.394 5.109 -0.317 1.00 78.12 96 MET A C 1
ATOM 778 O O . MET A 1 96 ? 20.549 5.040 0.113 1.00 78.12 96 MET A O 1
ATOM 782 N N . LEU A 1 97 ? 18.782 4.087 -0.930 1.00 73.25 97 LEU A N 1
ATOM 783 C CA . LEU A 1 97 ? 19.387 2.773 -1.182 1.00 73.25 97 LEU A CA 1
ATOM 784 C C . LEU A 1 97 ? 20.619 2.832 -2.103 1.00 73.25 97 LEU A C 1
ATOM 786 O O . LEU A 1 97 ? 21.479 1.958 -2.030 1.00 73.25 97 LEU A O 1
ATOM 790 N N . ARG A 1 98 ? 20.706 3.834 -2.987 1.00 72.06 98 ARG A N 1
ATOM 791 C CA . ARG A 1 98 ? 21.816 4.002 -3.944 1.00 72.06 98 ARG A CA 1
ATOM 792 C C . ARG A 1 98 ? 22.959 4.856 -3.404 1.00 72.06 98 ARG A C 1
ATOM 794 O O . ARG A 1 98 ? 24.099 4.632 -3.790 1.00 72.06 98 ARG A O 1
ATOM 801 N N . ILE A 1 99 ? 22.649 5.840 -2.561 1.00 70.50 99 ILE A N 1
ATOM 802 C CA . ILE A 1 99 ? 23.624 6.813 -2.038 1.00 70.50 99 ILE A CA 1
ATOM 803 C C . ILE A 1 99 ? 24.423 6.237 -0.867 1.00 70.50 99 ILE A C 1
ATOM 805 O O . ILE A 1 99 ? 25.539 6.674 -0.592 1.00 70.50 99 ILE A O 1
ATOM 809 N N . THR A 1 100 ? 23.862 5.270 -0.154 1.00 60.84 100 THR A N 1
ATOM 810 C CA . THR A 1 100 ? 24.471 4.817 1.092 1.00 60.84 100 THR A CA 1
ATOM 811 C C . THR A 1 100 ? 25.544 3.771 0.833 1.00 60.84 100 THR A C 1
ATOM 813 O O . THR A 1 100 ? 25.336 2.902 -0.019 1.00 60.84 100 THR A O 1
ATOM 816 N N . PRO A 1 101 ? 26.677 3.819 1.567 1.00 55.38 101 PRO A N 1
ATOM 817 C CA . PRO A 1 101 ? 27.671 2.759 1.531 1.00 55.38 101 PRO A CA 1
ATOM 818 C C . PRO A 1 101 ? 26.996 1.398 1.692 1.00 55.38 101 PRO A C 1
ATOM 820 O O . PRO A 1 101 ? 26.033 1.276 2.449 1.00 55.38 101 PRO A O 1
ATOM 823 N N . SER A 1 102 ? 27.511 0.377 1.012 1.00 53.03 102 SER A N 1
ATOM 824 C CA . SER A 1 102 ? 27.052 -1.019 1.064 1.00 53.03 102 SER A CA 1
ATOM 825 C C . SER A 1 102 ? 27.260 -1.691 2.436 1.00 53.03 102 SER A C 1
ATOM 827 O O . SER A 1 102 ? 27.584 -2.871 2.513 1.00 53.03 102 SER A O 1
ATOM 829 N N . GLY A 1 103 ? 27.138 -0.935 3.527 1.00 51.38 103 GLY A N 1
ATOM 830 C CA . GLY A 1 103 ? 27.186 -1.412 4.895 1.00 51.38 103 GLY A CA 1
ATOM 831 C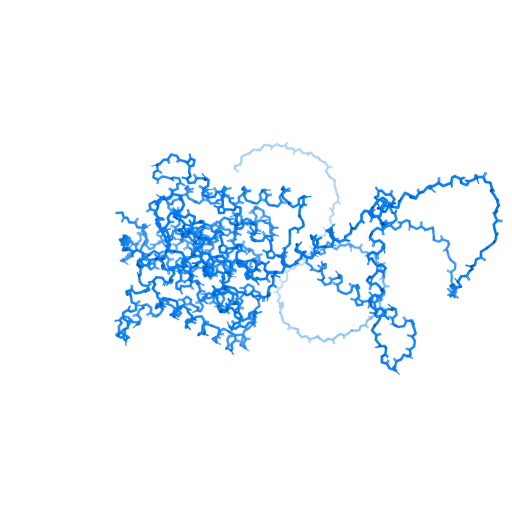 C . GLY A 1 103 ? 25.829 -1.939 5.357 1.00 51.38 103 GLY A C 1
ATOM 832 O O . GLY A 1 103 ? 24.776 -1.431 4.979 1.00 51.38 103 GLY A O 1
ATOM 833 N N . GLN A 1 104 ? 25.892 -2.922 6.251 1.00 48.91 104 GLN A N 1
ATOM 834 C CA . GLN A 1 104 ? 24.788 -3.718 6.805 1.00 48.91 104 GLN A CA 1
ATOM 835 C C . GLN A 1 104 ? 23.752 -2.932 7.641 1.00 48.91 104 GLN A C 1
ATOM 837 O O . GLN A 1 104 ? 22.876 -3.534 8.247 1.00 48.91 104 GLN A O 1
ATOM 842 N N . TRP A 1 105 ? 23.866 -1.604 7.745 1.00 42.97 105 TRP A N 1
ATOM 843 C CA . TRP A 1 105 ? 23.305 -0.863 8.883 1.00 42.97 105 TRP A CA 1
ATOM 844 C C . TRP A 1 105 ? 22.208 0.150 8.558 1.00 42.97 105 TRP A C 1
ATOM 846 O O . TRP A 1 105 ? 21.382 0.437 9.417 1.00 42.97 105 TRP A O 1
ATOM 856 N N . LEU A 1 106 ? 22.184 0.725 7.356 1.00 49.00 106 LEU A N 1
ATOM 857 C CA . LEU A 1 106 ? 21.287 1.853 7.063 1.00 49.00 106 LEU A CA 1
ATOM 858 C C . LEU A 1 106 ? 20.138 1.486 6.120 1.00 49.00 106 LEU A C 1
ATOM 860 O O . LEU A 1 106 ? 19.064 2.076 6.222 1.00 49.00 106 LEU A O 1
ATOM 864 N N . TRP A 1 107 ? 20.343 0.498 5.243 1.00 54.41 107 TRP A N 1
ATOM 865 C CA . TRP A 1 107 ? 19.331 0.021 4.303 1.00 54.41 107 TRP A CA 1
ATOM 866 C C . TRP A 1 107 ? 19.544 -1.459 4.072 1.00 54.41 107 TRP A C 1
ATOM 868 O O . TRP A 1 107 ? 20.552 -1.870 3.499 1.00 54.41 107 TRP A O 1
ATOM 878 N N . GLU A 1 108 ? 18.603 -2.261 4.532 1.00 49.16 108 GLU A N 1
ATOM 879 C CA . GLU A 1 108 ? 18.659 -3.701 4.368 1.00 49.16 108 GLU A CA 1
ATOM 880 C C . GLU A 1 108 ? 18.421 -4.064 2.905 1.00 49.16 108 GLU A C 1
ATOM 882 O O . GLU A 1 108 ? 17.302 -4.307 2.462 1.00 49.16 108 GLU A O 1
ATOM 887 N N . ARG A 1 109 ? 19.512 -4.111 2.139 1.00 47.81 109 ARG A N 1
ATOM 888 C CA . ARG A 1 109 ? 19.583 -4.949 0.938 1.00 47.81 109 ARG A CA 1
ATOM 889 C C . ARG A 1 109 ? 19.327 -6.423 1.278 1.00 47.81 109 ARG A C 1
ATOM 891 O O . ARG A 1 109 ? 18.808 -7.140 0.432 1.00 47.81 109 ARG A O 1
ATOM 898 N N . ASP A 1 110 ? 19.634 -6.818 2.515 1.00 47.53 110 ASP A N 1
ATOM 899 C CA . ASP A 1 110 ? 19.613 -8.202 2.987 1.00 47.53 110 ASP A CA 1
ATOM 900 C C . ASP A 1 110 ? 18.376 -8.567 3.829 1.00 47.53 110 ASP A C 1
ATOM 902 O O . ASP A 1 110 ? 18.325 -9.698 4.300 1.00 47.53 110 ASP A O 1
ATOM 906 N N . ILE A 1 111 ? 17.390 -7.666 4.014 1.00 51.41 111 ILE A N 1
ATOM 907 C CA . ILE A 1 111 ? 16.078 -8.019 4.593 1.00 51.41 111 ILE A CA 1
ATOM 908 C C . ILE A 1 111 ? 14.982 -7.991 3.521 1.00 51.41 111 ILE A C 1
ATOM 910 O O . ILE A 1 111 ? 14.380 -6.948 3.233 1.00 51.41 111 ILE A O 1
ATOM 914 N N . PRO A 1 112 ? 14.676 -9.152 2.933 1.00 44.00 112 PRO A N 1
ATOM 915 C CA . PRO A 1 112 ? 13.948 -9.214 1.679 1.00 44.00 112 PRO A CA 1
ATOM 916 C C . PRO A 1 112 ? 12.425 -8.926 1.752 1.00 44.00 112 PRO A C 1
ATOM 918 O O . PRO A 1 112 ? 11.833 -8.570 0.736 1.00 44.00 112 PRO A O 1
ATOM 921 N N . LEU A 1 113 ? 11.735 -9.036 2.897 1.00 42.69 113 LEU A N 1
ATOM 922 C CA . LEU A 1 113 ? 10.260 -8.823 2.965 1.00 42.69 113 LEU A CA 1
ATOM 923 C C . LEU A 1 113 ? 9.831 -7.361 3.139 1.00 42.69 113 LEU A C 1
ATOM 925 O O . LEU A 1 113 ? 8.645 -7.041 3.044 1.00 42.69 113 LEU A O 1
ATOM 929 N N . PHE A 1 114 ? 10.754 -6.417 3.319 1.00 51.50 114 PHE A N 1
ATOM 930 C CA . PHE A 1 114 ? 10.373 -4.992 3.319 1.00 51.50 114 PHE A CA 1
ATOM 931 C C . PHE A 1 114 ? 10.158 -4.419 1.926 1.00 51.50 114 PHE A C 1
ATOM 933 O O . PHE A 1 114 ? 9.797 -3.250 1.746 1.00 51.50 114 PHE A O 1
ATOM 940 N N . ILE A 1 115 ? 10.275 -5.298 0.942 1.00 52.28 115 ILE A N 1
ATOM 941 C CA . ILE A 1 115 ? 10.121 -5.007 -0.450 1.00 52.28 115 ILE A CA 1
ATOM 942 C C . ILE A 1 115 ? 8.621 -5.104 -0.773 1.00 52.28 115 ILE A C 1
ATOM 944 O O . ILE A 1 115 ? 8.022 -6.169 -0.851 1.00 52.28 115 ILE A O 1
ATOM 948 N N . GLY A 1 116 ? 7.967 -3.945 -0.836 1.00 57.00 116 GLY A N 1
ATOM 949 C CA . GLY A 1 116 ? 6.521 -3.821 -1.025 1.00 57.00 116 GLY A CA 1
ATOM 950 C C . GLY A 1 116 ? 5.907 -2.870 -0.004 1.00 57.00 116 GLY A C 1
ATOM 951 O O . GLY A 1 116 ? 5.927 -1.658 -0.200 1.00 57.00 116 GLY A O 1
ATOM 952 N N . VAL A 1 117 ? 5.376 -3.403 1.106 1.00 62.31 117 VAL A N 1
ATOM 953 C CA . VAL A 1 117 ? 4.670 -2.603 2.129 1.00 62.31 117 VAL A CA 1
ATOM 954 C C . VAL A 1 117 ? 5.605 -1.575 2.769 1.00 62.31 117 VAL A C 1
ATOM 956 O O . VAL A 1 117 ? 5.190 -0.432 2.961 1.00 62.31 117 VAL A O 1
ATOM 959 N N . GLY A 1 118 ? 6.866 -1.941 3.029 1.00 71.88 118 GLY A N 1
ATOM 960 C CA . GLY A 1 118 ? 7.872 -1.056 3.625 1.00 71.88 118 GLY A CA 1
ATOM 961 C C . GLY A 1 118 ? 8.129 0.212 2.808 1.00 71.88 118 GLY A C 1
ATOM 962 O O . GLY A 1 118 ? 8.191 1.297 3.380 1.00 71.88 118 GLY A O 1
ATOM 963 N N . TYR A 1 119 ? 8.133 0.122 1.471 1.00 76.31 119 TYR A N 1
ATOM 964 C CA . TYR A 1 119 ? 8.280 1.288 0.581 1.00 76.31 119 TYR A CA 1
ATOM 965 C C . TYR A 1 119 ? 7.135 2.299 0.691 1.00 76.31 119 TYR A C 1
ATOM 967 O O . TYR A 1 119 ? 7.307 3.475 0.381 1.00 76.31 119 TYR A O 1
ATOM 975 N N . ILE A 1 120 ? 5.962 1.860 1.145 1.00 84.75 120 ILE A N 1
ATOM 976 C CA . ILE A 1 120 ? 4.770 2.704 1.272 1.00 84.75 120 ILE A CA 1
ATOM 977 C C . ILE A 1 120 ? 4.605 3.255 2.687 1.00 84.75 120 ILE A C 1
ATOM 979 O O . ILE A 1 120 ? 3.913 4.259 2.869 1.00 84.75 120 ILE A O 1
ATOM 983 N N . VAL A 1 121 ? 5.247 2.658 3.696 1.00 90.75 121 VAL A N 1
ATOM 984 C CA . VAL A 1 121 ? 5.162 3.123 5.088 1.00 90.75 121 VAL A CA 1
ATOM 985 C C . VAL A 1 121 ? 5.535 4.605 5.242 1.00 90.75 121 VAL A C 1
ATOM 987 O O . VAL A 1 121 ? 4.727 5.334 5.827 1.00 90.75 121 VAL A O 1
ATOM 990 N N . PRO A 1 122 ? 6.655 5.121 4.694 1.00 93.06 122 PRO A N 1
ATOM 991 C CA . PRO A 1 122 ? 6.967 6.537 4.854 1.00 93.06 122 PRO A CA 1
ATOM 992 C C . PRO A 1 122 ? 5.930 7.449 4.179 1.00 93.06 122 PRO A C 1
ATOM 994 O O . PRO A 1 122 ? 5.578 8.490 4.737 1.00 93.06 122 PRO A O 1
ATOM 997 N N . ALA A 1 123 ? 5.348 7.036 3.048 1.00 93.62 123 ALA A N 1
ATOM 998 C CA . ALA A 1 123 ? 4.244 7.756 2.409 1.00 93.62 123 ALA A CA 1
ATOM 999 C C . ALA A 1 123 ? 2.978 7.800 3.277 1.00 93.62 123 ALA A C 1
ATOM 1001 O O . ALA A 1 123 ? 2.294 8.825 3.338 1.00 93.62 123 ALA A O 1
ATOM 1002 N N . LEU A 1 124 ? 2.655 6.695 3.955 1.00 94.12 124 LEU A N 1
ATOM 1003 C CA . LEU A 1 124 ? 1.522 6.600 4.876 1.00 94.12 124 LEU A CA 1
ATOM 1004 C C . LEU A 1 124 ? 1.717 7.494 6.108 1.00 94.12 124 LEU A C 1
ATOM 1006 O O . LEU A 1 124 ? 0.792 8.205 6.508 1.00 94.12 124 LEU A O 1
ATOM 1010 N N . ILE A 1 125 ? 2.933 7.526 6.656 1.00 96.62 125 ILE A N 1
ATOM 1011 C CA . ILE A 1 125 ? 3.300 8.428 7.749 1.00 96.62 125 ILE A CA 1
ATOM 1012 C C . ILE A 1 125 ? 3.186 9.884 7.282 1.00 96.62 125 ILE A C 1
ATOM 1014 O O . ILE A 1 125 ? 2.496 10.677 7.924 1.00 96.62 125 ILE A O 1
ATOM 1018 N N . ALA A 1 126 ? 3.779 10.233 6.136 1.00 96.75 126 ALA A N 1
ATOM 1019 C CA . ALA A 1 126 ? 3.697 11.573 5.553 1.00 96.75 126 ALA A CA 1
ATOM 1020 C C . ALA A 1 126 ? 2.241 12.003 5.290 1.00 96.75 126 ALA A C 1
ATOM 1022 O O . ALA A 1 126 ? 1.865 13.160 5.516 1.00 96.75 126 ALA A O 1
ATOM 1023 N N . HIS A 1 127 ? 1.388 11.062 4.870 1.00 95.00 127 HIS A N 1
ATOM 1024 C CA . HIS A 1 127 ? -0.041 11.302 4.710 1.00 95.00 127 HIS A CA 1
ATOM 1025 C C . HIS A 1 127 ? -0.708 11.684 6.038 1.00 95.00 127 HIS A C 1
ATOM 1027 O O . HIS A 1 127 ? -1.473 12.652 6.072 1.00 95.00 127 HIS A O 1
ATOM 1033 N N . ASP A 1 128 ? -0.463 10.968 7.131 1.00 95.19 128 ASP A N 1
ATOM 1034 C CA . ASP A 1 128 ? -1.084 11.314 8.414 1.00 95.19 128 ASP A CA 1
ATOM 1035 C C . ASP A 1 128 ? -0.470 12.597 9.015 1.00 95.19 128 ASP A C 1
ATOM 1037 O O . ASP A 1 128 ? -1.213 13.421 9.560 1.00 95.19 128 ASP A O 1
ATOM 1041 N N . MET A 1 129 ? 0.826 12.868 8.795 1.00 96.88 129 MET A N 1
ATOM 1042 C CA . MET A 1 129 ? 1.457 14.153 9.147 1.00 96.88 129 MET A CA 1
ATOM 1043 C C . MET A 1 129 ? 0.722 15.335 8.508 1.00 96.88 129 MET A C 1
ATOM 1045 O O . MET A 1 129 ? 0.460 16.339 9.170 1.00 96.88 129 MET A O 1
ATOM 1049 N N . ALA A 1 130 ? 0.296 15.183 7.252 1.00 93.88 130 ALA A N 1
ATOM 1050 C CA . ALA A 1 130 ? -0.523 16.163 6.546 1.00 93.88 130 ALA A CA 1
ATOM 1051 C C . ALA A 1 130 ? -1.907 16.413 7.151 1.00 93.88 130 ALA A C 1
ATOM 1053 O O . ALA A 1 130 ? -2.505 17.443 6.843 1.00 93.88 130 ALA A O 1
ATOM 1054 N N . ARG A 1 131 ? -2.440 15.474 7.938 1.00 91.69 131 ARG A N 1
ATOM 1055 C CA . ARG A 1 131 ? -3.809 15.527 8.466 1.00 91.69 131 ARG A CA 1
ATOM 1056 C C . ARG A 1 131 ? -3.877 15.991 9.911 1.00 91.69 131 ARG A C 1
ATOM 1058 O O . ARG A 1 131 ? -4.730 16.808 10.234 1.00 91.69 131 ARG A O 1
ATOM 1065 N N . GLN A 1 132 ? -3.024 15.450 10.775 1.00 94.88 132 GLN A N 1
ATOM 1066 C CA . GLN A 1 132 ? -3.056 15.734 12.217 1.00 94.88 132 GLN A CA 1
ATOM 1067 C C . GLN A 1 132 ? -1.807 16.474 12.716 1.00 94.88 132 GLN A C 1
ATOM 1069 O O . GLN A 1 132 ? -1.714 16.800 13.899 1.00 94.88 132 GLN A O 1
ATOM 1074 N N . GLY A 1 133 ? -0.862 16.767 11.823 1.00 95.81 133 GLY A N 1
ATOM 1075 C CA . GLY A 1 133 ? 0.400 17.414 12.145 1.00 95.81 133 GLY A CA 1
ATOM 1076 C C . GLY A 1 133 ? 1.527 16.417 12.397 1.00 95.81 133 GLY A C 1
ATOM 1077 O O . GLY A 1 133 ? 1.317 15.259 12.776 1.00 95.81 133 GLY A O 1
ATOM 1078 N N . VAL A 1 134 ? 2.746 16.908 12.189 1.00 97.00 134 VAL A N 1
ATOM 1079 C CA . VAL A 1 134 ? 3.983 16.126 12.253 1.00 97.00 134 VAL A CA 1
ATOM 1080 C C . VAL A 1 134 ? 4.166 15.502 13.638 1.00 97.00 134 VAL A C 1
ATOM 1082 O O . VAL A 1 134 ? 4.236 14.284 13.770 1.00 97.00 134 VAL A O 1
ATOM 1085 N N . TRP A 1 135 ? 4.116 16.327 14.685 1.00 96.56 135 TRP A N 1
ATOM 1086 C CA . TRP A 1 135 ? 4.387 15.900 16.059 1.00 96.56 135 TRP A CA 1
ATOM 1087 C C . TRP A 1 135 ? 3.384 14.879 16.602 1.00 96.56 135 TRP A C 1
ATOM 1089 O O . TRP A 1 135 ? 3.776 13.888 17.218 1.00 96.56 135 TRP A O 1
ATOM 1099 N N . LYS A 1 136 ? 2.085 15.088 16.341 1.00 96.38 136 LYS A N 1
ATOM 1100 C CA . LYS A 1 136 ? 1.039 14.137 16.752 1.00 96.38 136 LYS A CA 1
ATOM 1101 C C . LYS A 1 136 ? 1.233 12.791 16.064 1.00 96.38 136 LYS A C 1
ATOM 1103 O O . LYS A 1 136 ? 1.123 11.759 16.718 1.00 96.38 136 LYS A O 1
ATOM 1108 N N . THR A 1 137 ? 1.590 12.811 14.779 1.00 97.12 137 THR A N 1
ATOM 1109 C CA . THR A 1 137 ? 1.840 11.591 14.006 1.00 97.12 137 THR A CA 1
ATOM 1110 C C . THR A 1 137 ? 3.043 10.839 14.539 1.00 97.12 137 THR A C 1
ATOM 1112 O O . THR A 1 137 ? 2.873 9.690 14.927 1.00 97.12 137 THR A O 1
ATOM 1115 N N . THR A 1 138 ? 4.204 11.482 14.680 1.00 97.06 138 THR A N 1
ATOM 1116 C CA . THR A 1 138 ? 5.413 10.832 15.210 1.00 97.06 138 THR A CA 1
ATOM 1117 C C . THR A 1 138 ? 5.171 10.206 16.584 1.00 97.06 138 THR A C 1
ATOM 1119 O O . THR A 1 138 ? 5.451 9.025 16.768 1.00 97.06 138 THR A O 1
ATOM 1122 N N . LYS A 1 139 ? 4.555 10.943 17.521 1.00 96.88 139 LYS A N 1
ATOM 1123 C CA . LYS A 1 139 ? 4.218 10.410 18.852 1.00 96.88 139 LYS A CA 1
ATOM 1124 C C . LYS A 1 139 ? 3.268 9.218 18.786 1.00 96.88 139 LYS A C 1
ATOM 1126 O O . LYS A 1 139 ? 3.508 8.217 19.447 1.00 96.88 139 LYS A O 1
ATOM 1131 N N . SER A 1 140 ? 2.200 9.316 17.994 1.00 96.81 140 SER A N 1
ATOM 1132 C CA . SER A 1 140 ? 1.211 8.237 17.878 1.00 96.81 140 SER A CA 1
ATOM 1133 C C . SER A 1 140 ? 1.768 6.982 17.201 1.00 96.81 140 SER A C 1
ATOM 1135 O O . SER A 1 140 ? 1.446 5.881 17.630 1.00 96.81 140 SER A O 1
ATOM 1137 N N . VAL A 1 141 ? 2.623 7.140 16.183 1.00 97.12 141 VAL A N 1
ATOM 1138 C CA . VAL A 1 141 ? 3.302 6.037 15.489 1.00 97.12 141 VAL A CA 1
ATOM 1139 C C . VAL A 1 141 ? 4.226 5.304 16.456 1.00 97.12 141 VAL A C 1
ATOM 1141 O O . VAL A 1 141 ? 4.114 4.090 16.586 1.00 97.12 141 VAL A O 1
ATOM 1144 N N . LEU A 1 142 ? 5.095 6.037 17.163 1.00 96.38 142 LEU A N 1
ATOM 1145 C CA . LEU A 1 142 ? 6.038 5.448 18.116 1.00 96.38 142 LEU A CA 1
ATOM 1146 C C . LEU A 1 142 ? 5.311 4.790 19.290 1.00 96.38 142 LEU A C 1
ATOM 1148 O O . LEU A 1 142 ? 5.602 3.648 19.618 1.00 96.38 142 LEU A O 1
ATOM 1152 N N . MET A 1 143 ? 4.314 5.462 19.875 1.00 96.81 143 MET A N 1
ATOM 1153 C CA . MET A 1 143 ? 3.520 4.899 20.970 1.00 96.81 143 MET A CA 1
ATOM 1154 C C . MET A 1 143 ? 2.819 3.602 20.551 1.00 96.81 143 MET A C 1
ATOM 1156 O O . MET A 1 143 ? 2.906 2.604 21.260 1.00 96.81 143 MET A O 1
ATOM 1160 N N . ALA A 1 144 ? 2.144 3.597 19.399 1.00 97.19 144 ALA A N 1
ATOM 1161 C CA . ALA A 1 144 ? 1.478 2.402 18.894 1.00 97.19 144 ALA A CA 1
ATOM 1162 C C . ALA A 1 144 ? 2.479 1.284 18.570 1.00 97.19 144 ALA A C 1
ATOM 1164 O O . ALA A 1 144 ? 2.220 0.131 18.902 1.00 97.19 144 ALA A O 1
ATOM 1165 N N . GLY A 1 145 ? 3.626 1.626 17.976 1.00 96.62 145 GLY A N 1
ATOM 1166 C CA . GLY A 1 145 ? 4.721 0.690 17.730 1.00 96.62 145 GLY A CA 1
ATOM 1167 C C . GLY A 1 145 ? 5.234 0.043 19.016 1.00 96.62 145 GLY A C 1
ATOM 1168 O O . GLY A 1 145 ? 5.320 -1.177 19.078 1.00 96.62 145 GLY A O 1
ATOM 1169 N N . CYS A 1 146 ? 5.474 0.821 20.078 1.00 96.56 146 CYS A N 1
ATOM 1170 C CA . CYS A 1 146 ? 5.896 0.292 21.380 1.00 96.56 146 CYS A CA 1
ATOM 1171 C C . CYS A 1 146 ? 4.848 -0.637 22.014 1.00 96.56 146 CYS A C 1
ATOM 1173 O O . CYS A 1 146 ? 5.203 -1.665 22.590 1.00 96.56 146 CYS A O 1
ATOM 1175 N N . ILE A 1 147 ? 3.555 -0.312 21.889 1.00 97.25 147 ILE A N 1
ATOM 1176 C CA . ILE A 1 147 ? 2.471 -1.178 22.384 1.00 97.25 147 ILE A CA 1
ATOM 1177 C C . ILE A 1 147 ? 2.509 -2.536 21.673 1.00 97.25 147 IL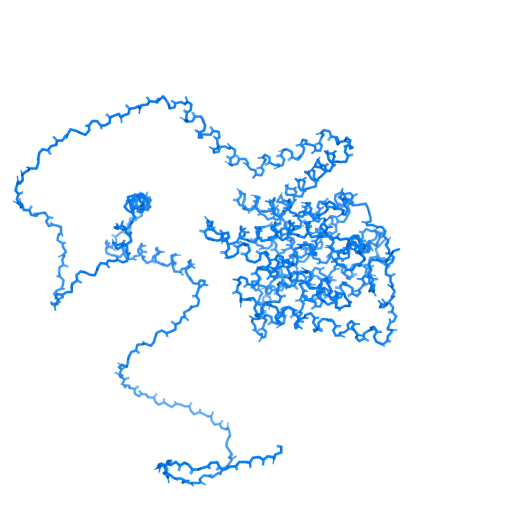E A C 1
ATOM 1179 O O . ILE A 1 147 ? 2.421 -3.571 22.326 1.00 97.25 147 ILE A O 1
ATOM 1183 N N . VAL A 1 148 ? 2.670 -2.537 20.348 1.00 97.00 148 VAL A N 1
ATOM 1184 C CA . VAL A 1 148 ? 2.754 -3.771 19.551 1.00 97.00 148 VAL A CA 1
ATOM 1185 C C . VAL A 1 148 ? 4.056 -4.529 19.827 1.00 97.00 148 VAL A C 1
ATOM 1187 O O . VAL A 1 148 ? 4.052 -5.755 19.858 1.00 97.00 148 VAL A O 1
ATOM 1190 N N . ALA A 1 149 ? 5.158 -3.818 20.069 1.00 94.94 149 ALA A N 1
ATOM 1191 C CA . ALA A 1 149 ? 6.456 -4.414 20.361 1.00 94.94 149 ALA A CA 1
ATOM 1192 C C . ALA A 1 149 ? 6.527 -5.063 21.748 1.00 94.94 149 ALA A C 1
ATOM 1194 O O . ALA A 1 149 ? 7.306 -5.986 21.934 1.00 94.94 149 ALA A O 1
ATOM 1195 N N . THR A 1 150 ? 5.717 -4.621 22.715 1.00 95.81 150 THR A N 1
ATOM 1196 C CA . THR A 1 150 ? 5.733 -5.139 24.096 1.00 95.81 150 THR A CA 1
ATOM 1197 C C . THR A 1 150 ? 5.566 -6.669 24.176 1.00 95.81 150 THR A C 1
ATOM 1199 O O . THR A 1 150 ? 6.427 -7.309 24.777 1.00 95.81 150 THR A O 1
ATOM 1202 N N . PRO A 1 151 ? 4.534 -7.302 23.575 1.00 94.12 151 PRO A N 1
ATOM 1203 C CA . PRO A 1 151 ? 4.406 -8.763 23.589 1.00 94.12 151 PRO A CA 1
ATOM 1204 C C . PRO A 1 151 ? 5.535 -9.480 22.837 1.00 94.12 151 PRO A C 1
ATOM 1206 O O . PRO A 1 151 ? 5.927 -10.565 23.246 1.00 94.12 151 PRO A O 1
ATOM 1209 N N . ILE A 1 152 ? 6.086 -8.875 21.779 1.00 90.56 152 ILE A N 1
ATOM 1210 C CA . ILE A 1 152 ? 7.213 -9.440 21.016 1.00 90.56 152 ILE A CA 1
ATOM 1211 C C . ILE A 1 152 ? 8.485 -9.425 21.872 1.00 90.56 152 ILE A C 1
ATOM 1213 O O . ILE A 1 152 ? 9.172 -10.432 21.989 1.00 90.56 152 ILE A O 1
ATOM 1217 N N . ALA A 1 153 ? 8.770 -8.296 22.522 1.00 90.81 153 ALA A N 1
ATOM 1218 C CA . ALA A 1 153 ? 9.896 -8.148 23.433 1.00 90.81 153 ALA A CA 1
ATOM 1219 C C . ALA A 1 153 ? 9.769 -9.093 24.633 1.00 90.81 153 ALA A C 1
ATOM 1221 O O . ALA A 1 153 ? 10.747 -9.727 25.008 1.00 90.81 153 ALA A O 1
ATOM 1222 N N . ALA A 1 154 ? 8.569 -9.240 25.202 1.00 92.06 154 ALA A N 1
ATOM 1223 C CA . ALA A 1 154 ? 8.321 -10.210 26.264 1.00 92.06 154 ALA A CA 1
ATOM 1224 C C . ALA A 1 154 ? 8.588 -11.647 25.792 1.00 92.06 154 ALA A C 1
ATOM 1226 O O . ALA A 1 154 ? 9.242 -12.401 26.501 1.00 92.06 154 ALA A O 1
ATOM 1227 N N . ALA A 1 155 ? 8.140 -12.010 24.588 1.00 89.56 155 ALA A N 1
ATOM 1228 C CA . ALA A 1 155 ? 8.379 -13.331 24.016 1.00 89.56 155 ALA A CA 1
ATOM 1229 C C . ALA A 1 155 ? 9.872 -13.610 23.767 1.00 89.56 155 ALA A C 1
ATOM 1231 O O . ALA A 1 155 ? 10.330 -14.715 24.039 1.00 89.56 155 ALA A O 1
ATOM 1232 N N . LEU A 1 156 ? 10.627 -12.599 23.319 1.00 87.25 156 LEU A N 1
ATOM 1233 C CA . LEU A 1 156 ? 12.085 -12.667 23.168 1.00 87.25 156 LEU A CA 1
ATOM 1234 C C . LEU A 1 156 ? 12.802 -12.808 24.517 1.00 87.25 156 LEU A C 1
ATOM 1236 O O . LEU A 1 156 ? 13.708 -13.619 24.647 1.00 87.25 156 LEU A O 1
ATOM 1240 N N . ILE A 1 157 ? 12.399 -12.031 25.528 1.00 90.19 157 ILE A N 1
ATOM 1241 C CA . ILE A 1 157 ? 13.000 -12.075 26.873 1.00 90.19 157 ILE A CA 1
ATOM 1242 C C . ILE A 1 157 ? 12.732 -13.420 27.557 1.00 90.19 157 ILE A C 1
ATOM 1244 O O . ILE A 1 157 ? 13.590 -13.924 28.275 1.00 90.19 157 ILE A O 1
ATOM 1248 N N . LEU A 1 158 ? 11.542 -13.987 27.351 1.00 91.50 158 LEU A N 1
ATOM 1249 C CA . LEU A 1 158 ? 11.139 -15.279 27.908 1.00 91.50 158 LEU A CA 1
ATOM 1250 C C . LEU A 1 158 ? 11.633 -16.479 27.085 1.00 91.50 158 LEU A C 1
ATOM 1252 O O . LEU A 1 158 ? 11.305 -17.606 27.447 1.00 91.50 158 LEU A O 1
ATOM 1256 N N . ASP A 1 159 ? 12.374 -16.235 25.998 1.00 85.94 159 ASP A N 1
ATOM 1257 C CA . ASP A 1 159 ? 12.886 -17.246 25.065 1.00 85.94 159 ASP A CA 1
ATOM 1258 C C . ASP A 1 159 ? 11.814 -18.273 24.661 1.00 85.94 159 ASP A C 1
ATOM 1260 O O . ASP A 1 159 ? 12.004 -19.490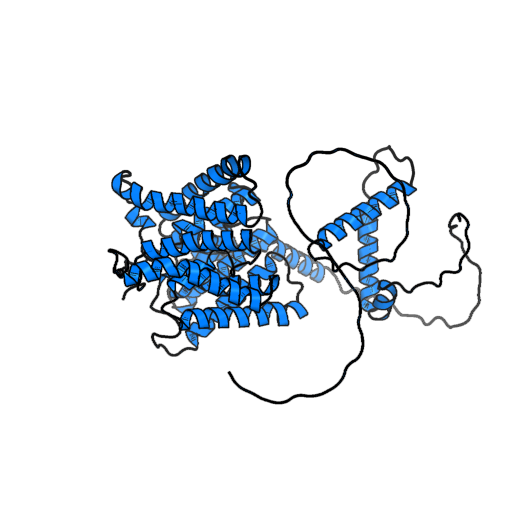 24.722 1.00 85.94 159 ASP A O 1
ATOM 1264 N N . LEU A 1 160 ? 10.617 -17.775 24.317 1.00 87.69 160 LEU A N 1
ATOM 1265 C CA . LEU A 1 160 ? 9.524 -18.659 23.923 1.00 87.69 160 LEU A CA 1
ATOM 1266 C C . LEU A 1 160 ? 9.900 -19.407 22.630 1.00 87.69 160 LEU A C 1
ATOM 1268 O O . LEU A 1 160 ? 10.478 -18.811 21.712 1.00 87.69 160 LEU A O 1
ATOM 1272 N N . PRO A 1 161 ? 9.527 -20.695 22.514 1.00 81.38 161 PRO A N 1
ATOM 1273 C CA . PRO A 1 161 ? 9.844 -21.488 21.333 1.00 81.38 161 PRO A CA 1
ATOM 1274 C C . PRO A 1 161 ? 9.252 -20.836 20.077 1.00 81.38 161 PRO A C 1
ATOM 1276 O O . PRO A 1 161 ? 8.105 -20.381 20.086 1.00 81.38 161 PRO A O 1
ATOM 1279 N N . GLY A 1 162 ? 10.032 -20.773 18.996 1.00 77.12 162 GLY A N 1
ATOM 1280 C CA . GLY A 1 162 ? 9.5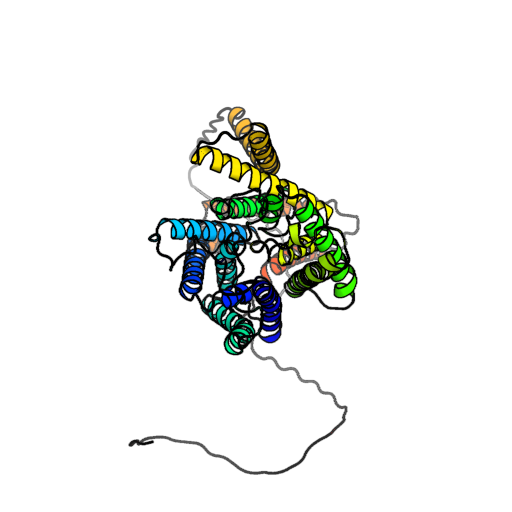81 -20.201 17.725 1.00 77.12 162 GLY A CA 1
ATOM 1281 C C . GLY A 1 162 ? 9.719 -18.684 17.585 1.00 77.12 162 GLY A C 1
ATOM 1282 O O . GLY A 1 162 ? 9.425 -18.163 16.509 1.00 77.12 162 GLY A O 1
ATOM 1283 N N . VAL A 1 163 ? 10.144 -17.944 18.621 1.00 79.00 163 VAL A N 1
ATOM 1284 C CA . VAL A 1 163 ? 10.346 -16.481 18.519 1.00 79.00 163 VAL A CA 1
ATOM 1285 C C . VAL A 1 163 ? 11.636 -16.150 17.787 1.00 79.00 163 VAL A C 1
ATOM 1287 O O . VAL A 1 163 ? 11.609 -15.397 16.814 1.00 79.00 163 VAL A O 1
ATOM 1290 N N . ASN A 1 164 ? 12.740 -16.733 18.255 1.00 73.88 164 ASN A N 1
ATOM 1291 C CA . ASN A 1 164 ? 14.086 -16.519 17.728 1.00 73.88 164 ASN A CA 1
ATOM 1292 C C . ASN A 1 164 ? 14.486 -17.585 16.691 1.00 73.88 164 ASN A C 1
ATOM 1294 O O . ASN A 1 164 ? 15.653 -17.697 16.316 1.00 73.88 164 ASN A O 1
ATOM 1298 N N . ASP A 1 165 ? 13.516 -18.373 16.219 1.00 72.69 165 ASP A N 1
ATOM 1299 C CA . ASP A 1 165 ? 13.699 -19.282 15.093 1.00 72.69 165 ASP A CA 1
ATOM 1300 C C . ASP A 1 165 ? 13.830 -18.423 13.834 1.00 72.69 165 ASP A C 1
ATOM 1302 O O . ASP A 1 165 ? 12.844 -18.094 13.167 1.00 72.69 165 ASP A O 1
ATOM 1306 N N . LEU A 1 166 ? 15.066 -17.990 13.566 1.00 65.38 166 LEU A N 1
ATOM 1307 C CA . LEU A 1 166 ? 15.417 -17.151 12.430 1.00 65.38 166 LEU A CA 1
ATOM 1308 C C . LEU A 1 166 ? 14.870 -17.806 11.165 1.00 65.38 166 LEU A C 1
ATOM 1310 O O . LEU A 1 166 ? 15.367 -18.853 10.737 1.00 65.38 166 LEU A O 1
ATOM 1314 N N . SER A 1 167 ? 13.848 -17.205 10.553 1.00 56.94 167 SER A N 1
ATOM 1315 C CA . SER A 1 167 ? 13.270 -17.793 9.352 1.00 56.94 167 SER A CA 1
ATOM 1316 C C . SER A 1 167 ? 14.358 -17.831 8.275 1.00 56.94 167 SER A C 1
ATOM 1318 O O . SER A 1 167 ? 14.954 -16.784 7.977 1.00 56.94 167 SER A O 1
ATOM 1320 N N . PRO A 1 168 ? 14.681 -19.011 7.712 1.00 50.88 168 PRO A N 1
ATOM 1321 C CA . PRO A 1 168 ? 15.604 -19.071 6.591 1.00 50.88 168 PRO A CA 1
ATOM 1322 C C . PRO A 1 168 ? 15.046 -18.211 5.454 1.00 50.88 168 PRO A C 1
ATOM 1324 O O . PRO A 1 168 ? 13.829 -18.039 5.360 1.00 50.88 168 PRO A O 1
ATOM 1327 N N . VAL A 1 169 ? 15.922 -17.713 4.573 1.00 48.84 169 VAL A N 1
ATOM 1328 C CA . VAL A 1 169 ? 15.525 -17.188 3.255 1.00 48.84 169 VAL A CA 1
ATOM 1329 C C . VAL A 1 169 ? 14.991 -18.381 2.448 1.00 48.84 169 VAL A C 1
ATOM 1331 O O . VAL A 1 169 ? 15.625 -18.869 1.514 1.00 48.84 169 VAL A O 1
ATOM 1334 N N . SER A 1 170 ? 13.866 -18.967 2.864 1.00 44.97 170 SER A N 1
ATOM 1335 C CA . SER A 1 170 ? 13.110 -19.880 2.027 1.00 44.97 170 SER A CA 1
ATOM 1336 C C . SER A 1 170 ? 12.703 -19.015 0.850 1.00 44.97 170 SER A C 1
ATOM 1338 O O . SER A 1 170 ? 11.974 -18.041 1.051 1.00 44.97 170 SER A O 1
ATOM 1340 N N . GLY A 1 171 ? 13.291 -19.287 -0.318 1.00 45.09 171 GLY A N 1
ATOM 1341 C CA . GLY A 1 171 ? 13.165 -18.456 -1.508 1.00 45.09 171 GLY A CA 1
ATOM 1342 C C . GLY A 1 171 ? 11.731 -17.978 -1.712 1.00 45.09 171 GLY A C 1
ATOM 1343 O O . GLY A 1 171 ? 10.779 -18.659 -1.340 1.00 45.09 171 GLY A O 1
ATOM 1344 N N . PHE A 1 172 ? 11.593 -16.795 -2.296 1.00 51.06 172 PHE A N 1
ATOM 1345 C CA . PHE A 1 172 ? 10.356 -16.024 -2.460 1.00 51.06 172 PHE A CA 1
ATOM 1346 C C . PHE A 1 172 ? 9.200 -16.718 -3.211 1.00 51.06 172 PHE A C 1
ATOM 1348 O O . PHE A 1 172 ? 8.253 -16.057 -3.625 1.00 51.06 172 PHE A O 1
ATOM 1355 N N . GLY A 1 173 ? 9.255 -18.029 -3.422 1.00 55.88 173 GLY A N 1
ATOM 1356 C CA . GLY A 1 173 ? 8.501 -18.711 -4.452 1.00 55.88 173 GLY A CA 1
ATOM 1357 C C . GLY A 1 173 ? 8.897 -18.189 -5.831 1.00 55.88 173 GLY A C 1
ATOM 1358 O O . GLY A 1 173 ? 9.845 -17.415 -5.999 1.00 55.88 173 GLY A O 1
ATOM 1359 N N . ASN A 1 174 ? 8.136 -18.599 -6.838 1.00 63.62 174 ASN A N 1
ATOM 1360 C CA . ASN A 1 174 ? 8.233 -18.000 -8.158 1.00 63.62 174 ASN A CA 1
ATOM 1361 C C . ASN A 1 174 ? 7.525 -16.641 -8.122 1.00 63.62 174 ASN A C 1
ATOM 1363 O O . ASN A 1 174 ? 6.304 -16.567 -8.217 1.00 63.62 174 ASN A O 1
ATOM 1367 N N . ILE A 1 175 ? 8.293 -15.563 -7.956 1.00 72.81 175 ILE A N 1
ATOM 1368 C CA . ILE A 1 175 ? 7.792 -14.187 -8.055 1.00 72.81 175 ILE A CA 1
ATOM 1369 C C . ILE A 1 175 ? 8.020 -13.649 -9.459 1.00 72.81 175 ILE A C 1
ATOM 1371 O O . ILE A 1 175 ? 9.089 -13.810 -10.043 1.00 72.81 175 ILE A O 1
ATOM 1375 N N . ALA A 1 176 ? 7.008 -12.971 -9.997 1.00 78.00 176 ALA A N 1
ATOM 1376 C CA . ALA A 1 176 ? 7.080 -12.402 -11.336 1.00 78.00 176 ALA A CA 1
ATOM 1377 C C . ALA A 1 176 ? 8.145 -11.297 -11.429 1.00 78.00 176 ALA A C 1
ATOM 1379 O O . ALA A 1 176 ? 8.784 -11.146 -12.461 1.00 78.00 176 ALA A O 1
ATOM 1380 N N . ILE A 1 177 ? 8.350 -10.518 -10.364 1.00 77.62 177 ILE A N 1
ATOM 1381 C CA . ILE A 1 177 ? 9.259 -9.365 -10.341 1.00 77.62 177 ILE A CA 1
ATOM 1382 C C . ILE A 1 177 ? 10.393 -9.650 -9.365 1.00 77.62 177 ILE A C 1
ATOM 1384 O O . ILE A 1 177 ? 10.130 -10.019 -8.224 1.00 77.62 177 ILE A O 1
ATOM 1388 N N . SER A 1 178 ? 11.639 -9.432 -9.783 1.00 77.62 178 SER A N 1
ATOM 1389 C CA . SER A 1 178 ? 12.786 -9.535 -8.885 1.00 77.62 178 SER A CA 1
ATOM 1390 C C . SER A 1 178 ? 12.743 -8.452 -7.805 1.00 77.62 178 SER A C 1
ATOM 1392 O O . SER A 1 178 ? 12.299 -7.322 -8.011 1.00 77.62 178 SER A O 1
ATOM 1394 N N . LEU A 1 179 ? 13.233 -8.801 -6.623 1.00 73.88 179 LEU A N 1
ATOM 1395 C CA . LEU A 1 179 ? 13.131 -7.978 -5.419 1.00 73.88 179 LEU A CA 1
ATOM 1396 C C . LEU A 1 179 ? 13.752 -6.587 -5.564 1.00 73.88 179 LEU A C 1
ATOM 1398 O O . LEU A 1 179 ? 13.197 -5.600 -5.089 1.00 73.88 179 LEU A O 1
ATOM 1402 N N . GLU A 1 180 ? 14.849 -6.488 -6.308 1.00 76.25 180 GLU A N 1
ATOM 1403 C CA . GLU A 1 180 ? 15.524 -5.219 -6.595 1.00 76.25 180 GLU A CA 1
ATOM 1404 C C . GLU A 1 180 ? 14.640 -4.223 -7.366 1.00 76.25 180 GLU A C 1
ATOM 1406 O O . GLU A 1 180 ? 14.800 -3.007 -7.236 1.00 76.25 180 GLU A O 1
ATOM 1411 N N . TRP A 1 181 ? 13.694 -4.732 -8.159 1.00 81.25 181 TRP A N 1
ATOM 1412 C CA . TRP A 1 181 ? 12.816 -3.952 -9.034 1.00 81.25 181 TRP A CA 1
ATOM 1413 C C . TRP A 1 181 ? 11.434 -3.695 -8.439 1.00 81.25 181 TRP A C 1
ATOM 1415 O O . TRP A 1 181 ? 10.664 -2.884 -8.956 1.00 81.25 181 TRP A O 1
ATOM 1425 N N . LEU A 1 182 ? 11.107 -4.335 -7.323 1.00 77.88 182 LEU A N 1
ATOM 1426 C CA . LEU A 1 182 ? 9.808 -4.199 -6.686 1.00 77.88 182 LEU A CA 1
ATOM 1427 C C . LEU A 1 182 ? 9.481 -2.771 -6.185 1.00 77.88 182 LEU A C 1
ATOM 1429 O O . LEU A 1 182 ? 8.321 -2.391 -6.341 1.00 77.88 182 LEU A O 1
ATOM 1433 N N . PRO A 1 183 ? 10.404 -1.911 -5.684 1.00 79.62 183 PRO A N 1
ATOM 1434 C CA . PRO A 1 183 ? 10.050 -0.507 -5.429 1.00 79.62 183 PRO A CA 1
ATOM 1435 C C . PRO A 1 183 ? 9.598 0.223 -6.700 1.00 79.62 183 PRO A C 1
ATOM 1437 O O . PRO A 1 183 ? 8.622 0.973 -6.676 1.00 79.62 183 PRO A O 1
ATOM 1440 N N . PHE A 1 184 ? 10.252 -0.035 -7.834 1.00 84.69 184 PHE A N 1
ATOM 1441 C CA . PHE A 1 184 ? 9.831 0.529 -9.114 1.00 84.69 184 PHE A CA 1
ATOM 1442 C C . PHE A 1 184 ? 8.442 0.014 -9.520 1.00 84.69 184 PHE A C 1
ATOM 1444 O O . PHE A 1 184 ? 7.566 0.809 -9.865 1.00 84.69 184 PHE A O 1
ATOM 1451 N N . ALA A 1 185 ? 8.198 -1.290 -9.374 1.00 87.12 185 ALA A N 1
ATOM 1452 C CA . ALA A 1 185 ? 6.889 -1.884 -9.628 1.00 87.12 185 ALA A CA 1
ATOM 1453 C C . ALA A 1 185 ? 5.790 -1.297 -8.729 1.00 87.12 185 ALA A C 1
ATOM 1455 O O . ALA A 1 185 ? 4.704 -0.980 -9.201 1.00 87.12 185 ALA A O 1
ATOM 1456 N N . VAL A 1 186 ? 6.063 -1.082 -7.440 1.00 84.81 186 VAL A N 1
ATOM 1457 C CA . VAL A 1 186 ? 5.121 -0.445 -6.511 1.00 84.81 186 VAL A CA 1
ATOM 1458 C C . VAL A 1 186 ? 4.780 0.976 -6.959 1.00 84.81 186 VAL A C 1
ATOM 1460 O O . VAL A 1 186 ? 3.601 1.335 -6.980 1.00 84.81 186 VAL A O 1
ATOM 1463 N N . ALA A 1 187 ? 5.770 1.776 -7.365 1.00 88.56 187 ALA A N 1
ATOM 1464 C CA . ALA A 1 187 ? 5.529 3.126 -7.875 1.00 88.56 187 ALA A CA 1
ATOM 1465 C C . ALA A 1 187 ? 4.655 3.111 -9.143 1.00 88.56 187 ALA A C 1
ATOM 1467 O O . ALA A 1 187 ? 3.697 3.887 -9.242 1.00 88.56 187 ALA A O 1
ATOM 1468 N N . LEU A 1 188 ? 4.925 2.187 -10.075 1.00 91.38 188 LEU A N 1
ATOM 1469 C CA . LEU A 1 188 ? 4.091 1.987 -11.261 1.00 91.38 188 LEU A CA 1
ATOM 1470 C C . LEU A 1 188 ? 2.669 1.551 -10.896 1.00 91.38 188 LEU A C 1
ATOM 1472 O O . LEU A 1 188 ? 1.717 2.124 -11.419 1.00 91.38 188 LEU A O 1
ATOM 1476 N N . SER A 1 189 ? 2.499 0.618 -9.958 1.00 91.50 189 SER A N 1
ATOM 1477 C CA . SER A 1 189 ? 1.185 0.189 -9.460 1.00 91.50 189 SER A CA 1
ATOM 1478 C C . SER A 1 189 ? 0.405 1.331 -8.823 1.00 91.50 189 SER A C 1
ATOM 1480 O O . SER A 1 189 ? -0.802 1.441 -9.038 1.00 91.50 189 SER A O 1
ATOM 1482 N N . VAL A 1 190 ? 1.060 2.197 -8.049 1.00 91.44 190 VAL A N 1
ATOM 1483 C CA . VAL A 1 190 ? 0.426 3.366 -7.426 1.00 91.44 190 VAL A CA 1
ATOM 1484 C C . VAL A 1 190 ? -0.092 4.322 -8.504 1.00 91.44 190 VAL A C 1
ATOM 1486 O O . VAL A 1 190 ? -1.261 4.718 -8.459 1.00 91.44 190 VAL A O 1
ATOM 1489 N N . GLY A 1 191 ? 0.740 4.644 -9.500 1.00 92.75 191 GLY A N 1
ATOM 1490 C CA . GLY A 1 191 ? 0.347 5.476 -10.642 1.00 92.75 191 GLY A CA 1
ATOM 1491 C C . GLY A 1 191 ? -0.750 4.830 -11.491 1.00 92.75 191 GLY A C 1
ATOM 1492 O O . GLY A 1 191 ? -1.710 5.491 -11.887 1.00 92.75 191 GLY A O 1
ATOM 1493 N N . ALA A 1 192 ? -0.672 3.517 -11.696 1.00 93.88 192 ALA A N 1
ATOM 1494 C CA . ALA A 1 192 ? -1.657 2.761 -12.451 1.00 93.88 192 ALA A CA 1
ATOM 1495 C C . ALA A 1 192 ? -3.012 2.701 -11.745 1.00 93.88 192 ALA A C 1
ATOM 1497 O O . ALA A 1 192 ? -4.052 2.960 -12.350 1.00 93.88 192 ALA A O 1
ATOM 1498 N N . SER A 1 193 ? -2.989 2.448 -10.437 1.00 92.56 193 SER A N 1
ATOM 1499 C CA . SER A 1 193 ? -4.158 2.468 -9.557 1.00 92.56 193 SER A CA 1
ATOM 1500 C C . SER A 1 193 ? -4.819 3.847 -9.528 1.00 92.56 193 SER A C 1
ATOM 1502 O O . SER A 1 193 ? -6.045 3.949 -9.440 1.00 92.56 193 SER A O 1
ATOM 1504 N N . TRP A 1 194 ? -4.028 4.920 -9.619 1.00 93.94 194 TRP A N 1
ATOM 1505 C CA . TRP A 1 194 ? -4.549 6.272 -9.802 1.00 93.94 194 TRP A CA 1
ATOM 1506 C C . TRP A 1 194 ? -5.195 6.456 -11.178 1.00 93.94 194 TRP A C 1
ATOM 1508 O O . TRP A 1 194 ? -6.319 6.948 -11.239 1.00 93.94 194 TRP A O 1
ATOM 1518 N N . ALA A 1 195 ? -4.553 6.015 -12.262 1.00 93.56 195 ALA A N 1
ATOM 1519 C CA . ALA A 1 195 ? -5.068 6.179 -13.620 1.00 93.56 195 ALA A CA 1
ATOM 1520 C C . ALA A 1 195 ? -6.403 5.445 -13.831 1.00 93.56 195 ALA A C 1
ATOM 1522 O O . ALA A 1 195 ? -7.369 6.050 -14.296 1.00 93.56 195 ALA A O 1
ATOM 1523 N N . VAL A 1 196 ? -6.516 4.177 -13.412 1.00 94.12 196 VAL A N 1
ATOM 1524 C CA . VAL A 1 196 ? -7.785 3.425 -13.517 1.00 94.12 196 VAL A CA 1
ATOM 1525 C C . VAL A 1 196 ? -8.890 4.044 -12.656 1.00 94.12 196 VAL A C 1
ATOM 1527 O O . VAL A 1 196 ? -10.059 4.060 -13.047 1.00 94.12 196 VAL A O 1
ATOM 1530 N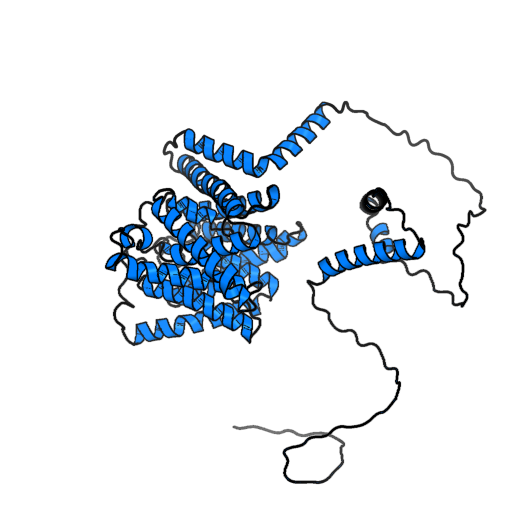 N . ALA A 1 197 ? -8.532 4.613 -11.504 1.00 91.88 197 ALA A N 1
ATOM 1531 C CA . ALA A 1 197 ? -9.477 5.307 -10.642 1.00 91.88 197 ALA A CA 1
ATOM 1532 C C . ALA A 1 197 ? -9.956 6.630 -11.235 1.00 91.88 197 ALA A C 1
ATOM 1534 O O . ALA A 1 197 ? -11.151 6.901 -11.222 1.00 91.88 197 ALA A O 1
ATOM 1535 N N . HIS A 1 198 ? -9.035 7.445 -11.739 1.00 90.94 198 HIS A N 1
ATOM 1536 C CA . HIS A 1 198 ? -9.335 8.769 -12.263 1.00 90.94 198 HIS A CA 1
ATOM 1537 C C . HIS A 1 198 ? -10.082 8.692 -13.599 1.00 90.94 198 HIS A C 1
ATOM 1539 O O . HIS A 1 198 ? -11.059 9.405 -13.805 1.00 90.94 198 HIS A O 1
ATOM 1545 N N . ASN A 1 199 ? -9.671 7.782 -14.486 1.00 92.56 199 ASN A N 1
ATOM 1546 C CA . ASN A 1 199 ? -10.196 7.721 -15.848 1.00 92.56 199 ASN A CA 1
ATOM 1547 C C . ASN A 1 199 ? -11.453 6.857 -15.968 1.00 92.56 199 ASN A C 1
ATOM 1549 O O . ASN A 1 199 ? -12.317 7.156 -16.796 1.00 92.56 199 ASN A O 1
ATOM 1553 N N . TYR A 1 200 ? -11.584 5.814 -15.145 1.00 92.31 200 TYR A N 1
ATOM 1554 C CA . TYR A 1 200 ? -12.652 4.817 -15.276 1.00 92.31 200 TYR A CA 1
ATOM 1555 C C . TYR A 1 200 ? -13.483 4.612 -14.005 1.00 92.31 200 TYR A C 1
ATOM 1557 O O . TYR A 1 200 ? -14.391 3.784 -14.008 1.00 92.31 200 TYR A O 1
ATOM 1565 N N . ASN A 1 201 ? -13.213 5.349 -12.919 1.00 91.44 201 ASN A N 1
ATOM 1566 C CA . ASN A 1 201 ? -13.841 5.128 -11.608 1.00 91.44 201 ASN A CA 1
ATOM 1567 C C . ASN A 1 201 ? -13.689 3.679 -11.103 1.00 91.44 201 ASN A C 1
ATOM 1569 O O . ASN A 1 201 ? -14.542 3.163 -10.374 1.00 91.44 201 ASN A O 1
ATOM 1573 N N . LEU A 1 202 ? -12.593 3.018 -11.489 1.00 93.19 202 LEU A N 1
ATOM 1574 C CA . LEU A 1 202 ? -12.254 1.672 -11.042 1.00 93.19 202 LEU A CA 1
ATOM 1575 C C . LEU A 1 202 ? -11.400 1.707 -9.767 1.00 93.19 202 LEU A C 1
ATOM 1577 O O . LEU A 1 202 ? -10.888 2.739 -9.320 1.00 93.19 202 LEU A O 1
ATOM 1581 N N . ARG A 1 203 ? -11.266 0.544 -9.143 1.00 92.69 203 ARG A N 1
ATOM 1582 C CA . ARG A 1 203 ? -10.428 0.316 -7.964 1.00 92.69 203 ARG A CA 1
ATOM 1583 C C . ARG A 1 203 ? -9.601 -0.945 -8.194 1.00 92.69 203 ARG A C 1
ATOM 1585 O O . ARG A 1 203 ? -9.978 -1.764 -9.016 1.00 92.69 203 ARG A O 1
ATOM 1592 N N . SER A 1 204 ? -8.484 -1.086 -7.495 1.00 90.12 204 SER A N 1
ATOM 1593 C CA . SER A 1 204 ? -7.457 -2.100 -7.788 1.00 90.12 204 SER A CA 1
ATOM 1594 C C . SER A 1 204 ? -6.919 -2.760 -6.512 1.00 90.12 204 SER A C 1
ATOM 1596 O O . SER A 1 204 ? -5.756 -3.146 -6.441 1.00 90.12 204 SER A O 1
ATOM 1598 N N . GLY A 1 205 ? -7.760 -2.865 -5.474 1.00 80.94 205 GLY A N 1
ATOM 1599 C CA . GLY A 1 205 ? -7.367 -3.449 -4.189 1.00 80.94 205 GLY A CA 1
ATOM 1600 C C . GLY A 1 205 ? -6.381 -2.567 -3.422 1.00 80.94 205 GLY A C 1
ATOM 1601 O O . GLY A 1 205 ? -5.373 -3.039 -2.907 1.00 80.94 205 GLY A O 1
ATOM 1602 N N . GLY A 1 206 ? -6.649 -1.262 -3.358 1.00 84.19 206 GLY A N 1
ATOM 1603 C CA . GLY A 1 206 ? -5.732 -0.254 -2.828 1.00 84.19 206 GLY A CA 1
ATOM 1604 C C . GLY A 1 206 ? -4.740 0.264 -3.874 1.00 84.19 206 GLY A C 1
ATOM 1605 O O . GLY A 1 206 ? -4.868 0.007 -5.063 1.00 84.19 206 GLY A O 1
ATOM 1606 N N . PHE A 1 207 ? -3.749 1.042 -3.434 1.00 80.50 207 PHE A N 1
ATOM 1607 C CA . PHE A 1 207 ? -2.719 1.594 -4.334 1.00 80.50 207 PHE A CA 1
ATOM 1608 C C . PHE A 1 207 ? -1.624 0.579 -4.700 1.00 80.50 207 PHE A C 1
ATOM 1610 O O . PHE A 1 207 ? -0.868 0.781 -5.646 1.00 80.50 207 PHE A O 1
ATOM 1617 N N . VAL A 1 208 ? -1.549 -0.513 -3.942 1.00 77.38 208 VAL A N 1
ATOM 1618 C CA . VAL A 1 208 ? -0.463 -1.502 -3.990 1.00 77.38 208 VAL A CA 1
ATOM 1619 C C . VAL A 1 208 ? -0.980 -2.891 -4.347 1.00 77.38 208 VAL A C 1
ATOM 1621 O O . VAL A 1 208 ? -0.199 -3.761 -4.713 1.00 77.38 208 VAL A O 1
ATOM 1624 N N . GLY A 1 209 ? -2.298 -3.112 -4.257 1.00 81.44 209 GLY A N 1
ATOM 1625 C CA . GLY A 1 209 ? -2.886 -4.425 -4.499 1.00 81.44 209 GLY A CA 1
ATOM 1626 C C . GLY A 1 209 ? -2.612 -4.948 -5.903 1.00 81.44 209 GLY A C 1
ATOM 1627 O O . GLY A 1 209 ? -2.359 -6.137 -6.068 1.00 81.44 209 GLY A O 1
ATOM 1628 N N . ALA A 1 210 ? -2.562 -4.053 -6.892 1.00 82.94 210 ALA A N 1
ATOM 1629 C CA . ALA A 1 210 ? -2.190 -4.379 -8.263 1.00 82.94 210 ALA A CA 1
ATOM 1630 C C . ALA A 1 210 ? -0.745 -4.890 -8.394 1.00 82.94 210 ALA A C 1
ATOM 1632 O O . ALA A 1 210 ? -0.549 -5.928 -9.019 1.00 82.94 210 ALA A O 1
ATOM 1633 N N . ALA A 1 211 ? 0.245 -4.229 -7.778 1.00 80.25 211 ALA A N 1
ATOM 1634 C CA . ALA A 1 211 ? 1.627 -4.724 -7.752 1.00 80.25 211 ALA A CA 1
ATOM 1635 C C . ALA A 1 211 ? 1.722 -6.100 -7.085 1.00 80.25 211 ALA A C 1
ATOM 1637 O O . ALA A 1 211 ? 2.321 -7.002 -7.657 1.00 80.25 211 ALA A O 1
ATOM 1638 N N . PHE A 1 212 ? 1.107 -6.278 -5.911 1.00 78.19 212 PHE A N 1
ATOM 1639 C CA . PHE A 1 212 ? 1.172 -7.552 -5.189 1.00 78.19 212 PHE A CA 1
ATOM 1640 C C . PHE A 1 212 ? 0.472 -8.691 -5.932 1.00 78.19 212 PHE A C 1
ATOM 1642 O O . PHE A 1 212 ? 1.019 -9.779 -6.045 1.00 78.19 212 PHE A O 1
ATOM 1649 N N . THR A 1 213 ? -0.706 -8.435 -6.501 1.00 79.12 213 THR A N 1
ATOM 1650 C CA . THR A 1 213 ? -1.408 -9.443 -7.313 1.00 79.12 213 THR A CA 1
ATOM 1651 C C . THR A 1 213 ? -0.623 -9.760 -8.584 1.00 79.12 213 THR A C 1
ATOM 1653 O O . THR A 1 213 ? -0.531 -10.913 -8.987 1.00 79.12 213 THR A O 1
ATOM 1656 N N . GLY A 1 214 ? -0.019 -8.742 -9.202 1.00 76.19 214 GLY A N 1
ATOM 1657 C CA . GLY A 1 214 ? 0.847 -8.900 -10.363 1.00 76.19 214 GLY A CA 1
ATOM 1658 C C . GLY A 1 214 ? 2.109 -9.716 -10.065 1.00 76.19 214 GLY A C 1
ATOM 1659 O O . GLY A 1 214 ? 2.499 -10.564 -10.861 1.00 76.19 214 GLY A O 1
ATOM 1660 N N . MET A 1 215 ? 2.717 -9.509 -8.895 1.00 74.62 215 MET A N 1
ATOM 1661 C CA . MET A 1 215 ? 3.882 -10.265 -8.424 1.00 74.62 215 MET A CA 1
ATOM 1662 C C . MET A 1 215 ? 3.591 -11.769 -8.340 1.00 74.62 215 MET A C 1
ATOM 1664 O O . MET A 1 215 ? 4.471 -12.578 -8.627 1.00 74.62 215 MET A O 1
ATOM 1668 N N . PHE A 1 216 ? 2.344 -12.127 -8.034 1.00 74.38 216 PHE A N 1
ATOM 1669 C CA . PHE A 1 216 ? 1.855 -13.502 -7.973 1.00 74.38 216 PHE A CA 1
ATOM 1670 C C . PHE A 1 216 ? 1.398 -14.069 -9.310 1.00 74.38 216 PHE A C 1
ATOM 1672 O O . PHE A 1 216 ? 0.967 -15.209 -9.361 1.00 74.38 216 PHE A O 1
ATOM 1679 N N . MET A 1 217 ? 1.518 -13.349 -10.427 1.00 76.19 217 MET A N 1
ATOM 1680 C CA . MET A 1 217 ? 1.182 -13.942 -11.730 1.00 76.19 217 MET A CA 1
ATOM 1681 C C . MET A 1 217 ? 2.097 -15.117 -12.104 1.00 76.19 217 MET A C 1
ATOM 1683 O O . MET A 1 217 ? 1.717 -15.927 -12.944 1.00 76.19 217 MET A O 1
ATOM 1687 N N . ALA A 1 218 ? 3.275 -15.220 -11.480 1.00 75.44 218 ALA A N 1
ATOM 1688 C CA . ALA A 1 218 ? 4.163 -16.372 -11.615 1.00 75.44 218 ALA A CA 1
ATOM 1689 C C . ALA A 1 218 ? 3.662 -17.617 -10.851 1.00 75.44 218 ALA A C 1
ATOM 1691 O O . ALA A 1 218 ? 4.065 -18.728 -11.185 1.00 75.44 218 ALA A O 1
ATOM 1692 N N . ASP A 1 219 ? 2.741 -17.440 -9.900 1.00 77.75 219 ASP A N 1
ATOM 1693 C CA . ASP A 1 219 ? 2.030 -18.506 -9.197 1.00 77.75 219 ASP A CA 1
ATOM 1694 C C . ASP A 1 219 ? 0.518 -18.183 -9.128 1.00 77.75 219 ASP A C 1
ATOM 1696 O O . ASP A 1 219 ? 0.029 -17.578 -8.162 1.00 77.75 219 ASP A O 1
ATOM 1700 N N . PRO A 1 220 ? -0.258 -18.573 -10.159 1.00 81.44 220 PRO A N 1
ATOM 1701 C CA . PRO A 1 220 ? -1.680 -18.251 -10.255 1.00 81.44 220 PRO A CA 1
ATOM 1702 C C . PRO A 1 220 ? -2.512 -18.707 -9.051 1.00 81.44 220 PRO A C 1
ATOM 1704 O O . PRO A 1 220 ? -3.554 -18.107 -8.770 1.00 81.44 220 PRO A O 1
ATOM 1707 N N . TRP A 1 221 ? -2.066 -19.737 -8.324 1.00 79.56 221 TRP A N 1
ATOM 1708 C CA . TRP A 1 221 ? -2.779 -20.240 -7.156 1.00 79.56 221 TRP A CA 1
ATOM 1709 C C . TRP A 1 221 ? -2.841 -19.195 -6.037 1.00 79.56 221 TRP A C 1
ATOM 1711 O O . TRP A 1 221 ? -3.905 -18.986 -5.454 1.00 79.56 221 TRP A O 1
ATOM 1721 N N . GLN A 1 222 ? -1.762 -18.440 -5.807 1.00 80.19 222 GLN A N 1
ATOM 1722 C CA . GLN A 1 222 ? -1.739 -17.362 -4.809 1.00 80.19 222 GLN A CA 1
ATOM 1723 C C . GLN A 1 222 ? -2.761 -16.263 -5.114 1.00 80.19 222 GLN A C 1
ATOM 1725 O O . GLN A 1 222 ? -3.410 -15.739 -4.204 1.00 80.19 222 GLN A O 1
ATOM 1730 N N . VAL A 1 223 ? -2.952 -15.932 -6.395 1.00 82.81 223 VAL A N 1
ATOM 1731 C CA . VAL A 1 223 ? -3.972 -14.963 -6.821 1.00 82.81 223 VAL A CA 1
ATOM 1732 C C . VAL A 1 223 ? -5.371 -15.505 -6.546 1.00 82.81 223 VAL A C 1
ATOM 1734 O O . VAL A 1 223 ? -6.201 -14.789 -5.985 1.00 82.81 223 VAL A O 1
ATOM 1737 N N . VAL A 1 224 ? -5.633 -16.768 -6.897 1.00 85.50 224 VAL A N 1
ATOM 1738 C CA . VAL A 1 224 ? -6.928 -17.413 -6.641 1.00 85.50 224 VAL A CA 1
ATOM 1739 C C . VAL A 1 224 ? -7.234 -17.404 -5.147 1.00 85.50 224 VAL A C 1
ATOM 1741 O O . VAL A 1 224 ? -8.294 -16.920 -4.757 1.00 85.50 224 VAL A O 1
ATOM 1744 N N . VAL A 1 225 ? -6.295 -17.834 -4.303 1.00 83.69 225 VAL A N 1
ATOM 1745 C CA . VAL A 1 225 ? -6.474 -17.824 -2.846 1.00 83.69 225 VAL A CA 1
ATOM 1746 C C . VAL A 1 225 ? -6.699 -16.410 -2.308 1.00 83.69 225 VAL A C 1
ATOM 1748 O O . VAL A 1 225 ? -7.600 -16.180 -1.501 1.00 83.69 225 VAL A O 1
ATOM 1751 N N . ALA A 1 226 ? -5.925 -15.425 -2.763 1.00 86.00 226 ALA A N 1
ATOM 1752 C CA . ALA A 1 226 ? -6.113 -14.050 -2.317 1.00 86.00 226 ALA A CA 1
ATOM 1753 C C . ALA A 1 226 ? -7.518 -13.525 -2.664 1.00 86.00 226 ALA A C 1
ATOM 1755 O O . ALA A 1 226 ? -8.145 -12.837 -1.854 1.00 86.00 226 ALA A O 1
ATOM 1756 N N . LEU A 1 227 ? -8.044 -13.875 -3.840 1.00 89.25 227 LEU A N 1
ATOM 1757 C CA . LEU A 1 227 ? -9.384 -13.489 -4.277 1.00 89.25 227 LEU A CA 1
ATOM 1758 C C . LEU A 1 227 ? -10.494 -14.246 -3.540 1.00 89.25 227 LEU A C 1
ATOM 1760 O O . LEU A 1 227 ? -11.516 -13.635 -3.220 1.00 89.25 227 LEU A O 1
ATOM 1764 N N . THR A 1 228 ? -10.311 -15.532 -3.225 1.00 89.31 228 THR A N 1
ATOM 1765 C CA . THR A 1 228 ? -11.292 -16.295 -2.435 1.00 89.31 228 THR A CA 1
ATOM 1766 C C . THR A 1 228 ? -11.386 -15.750 -1.014 1.00 89.31 228 THR A C 1
ATOM 1768 O O . THR A 1 228 ? -12.491 -15.486 -0.534 1.00 89.31 228 THR A O 1
ATOM 1771 N N . ILE A 1 229 ? -10.248 -15.463 -0.373 1.00 91.62 229 ILE A N 1
ATOM 1772 C CA . ILE A 1 229 ? -10.209 -14.818 0.944 1.00 91.62 229 ILE A CA 1
ATOM 1773 C C . ILE A 1 229 ? -10.825 -13.418 0.867 1.00 91.62 229 ILE A C 1
ATOM 1775 O O . ILE A 1 229 ? -11.575 -13.033 1.765 1.00 91.62 229 ILE A O 1
ATOM 1779 N N . ALA A 1 230 ? -10.571 -12.653 -0.200 1.00 93.44 230 ALA A N 1
ATOM 1780 C CA . ALA A 1 230 ? -11.157 -11.325 -0.374 1.00 93.44 230 ALA A CA 1
ATOM 1781 C C . ALA A 1 230 ? -12.685 -11.392 -0.503 1.00 93.44 230 ALA A C 1
ATOM 1783 O O . ALA A 1 230 ? -13.389 -10.583 0.102 1.00 93.44 230 ALA A O 1
ATOM 1784 N N . LEU A 1 231 ? -13.206 -12.368 -1.252 1.00 94.19 231 LEU A N 1
ATOM 1785 C CA . LEU A 1 231 ? -14.640 -12.595 -1.398 1.00 94.19 231 LEU A CA 1
ATOM 1786 C C . LEU A 1 231 ? -15.274 -13.013 -0.067 1.00 94.19 231 LEU A C 1
ATOM 1788 O O . LEU A 1 231 ? -16.278 -12.426 0.333 1.00 94.19 231 LEU A O 1
ATOM 1792 N N . ALA A 1 232 ? -14.671 -13.969 0.644 1.00 94.94 232 ALA A N 1
ATOM 1793 C CA . ALA A 1 232 ? -15.136 -14.404 1.960 1.00 94.94 232 ALA A CA 1
ATOM 1794 C C . ALA A 1 232 ? -15.132 -13.244 2.969 1.00 94.94 232 ALA A C 1
ATOM 1796 O O . ALA A 1 232 ? -16.129 -12.998 3.645 1.00 94.94 232 ALA A O 1
ATOM 1797 N N . THR A 1 233 ? -14.049 -12.464 3.002 1.00 96.25 233 THR A N 1
ATOM 1798 C CA . THR A 1 233 ? -13.923 -11.258 3.834 1.00 96.25 233 THR A CA 1
ATOM 1799 C C . THR A 1 233 ? -14.998 -10.237 3.484 1.00 96.25 233 THR A C 1
ATOM 1801 O O . THR A 1 233 ? -15.634 -9.678 4.377 1.00 96.25 233 THR A O 1
ATOM 1804 N N . TRP A 1 234 ? -15.232 -9.995 2.191 1.00 95.44 234 TRP A N 1
ATOM 1805 C CA . TRP A 1 234 ? -16.282 -9.094 1.736 1.00 95.44 234 TRP A CA 1
ATOM 1806 C C . TRP A 1 234 ? -17.658 -9.576 2.200 1.00 95.44 234 TRP A C 1
ATOM 1808 O O . TRP A 1 234 ? -18.393 -8.782 2.775 1.00 95.44 234 TRP A O 1
ATOM 1818 N N . LEU A 1 235 ? -17.992 -10.858 2.037 1.00 96.00 235 LEU A N 1
ATOM 1819 C CA . LEU A 1 235 ? -19.264 -11.417 2.503 1.00 96.00 235 LEU A CA 1
ATOM 1820 C C . LEU A 1 235 ? -19.419 -11.276 4.022 1.00 96.00 235 LEU A C 1
ATOM 1822 O O . LEU A 1 235 ? -20.409 -10.715 4.487 1.00 96.00 235 LEU A O 1
ATOM 1826 N N . ILE A 1 236 ? -18.423 -11.700 4.798 1.00 96.69 236 ILE A N 1
ATOM 1827 C CA . ILE A 1 236 ? -18.461 -11.640 6.264 1.00 96.69 236 ILE A CA 1
ATOM 1828 C C . ILE A 1 236 ? -18.599 -10.192 6.734 1.00 96.69 236 ILE A C 1
ATOM 1830 O O . ILE A 1 236 ? -19.519 -9.856 7.476 1.00 96.69 236 ILE A O 1
ATOM 1834 N N . VAL A 1 237 ? -17.726 -9.292 6.287 1.00 96.50 237 VAL A N 1
ATOM 1835 C CA . VAL A 1 237 ? -17.735 -7.925 6.809 1.00 96.50 237 VAL A CA 1
ATOM 1836 C C . VAL A 1 237 ? -18.904 -7.123 6.249 1.00 96.50 237 VAL A C 1
ATOM 1838 O O . VAL A 1 237 ? -19.606 -6.464 7.011 1.00 96.50 237 VAL A O 1
ATOM 1841 N N . ALA A 1 238 ? -19.133 -7.162 4.934 1.00 93.19 238 ALA A N 1
ATOM 1842 C CA . ALA A 1 238 ? -20.138 -6.322 4.291 1.00 93.19 238 ALA A CA 1
ATOM 1843 C C . ALA A 1 238 ? -21.571 -6.824 4.464 1.00 93.19 238 ALA A C 1
ATOM 1845 O O . ALA A 1 238 ? -22.477 -5.994 4.509 1.00 93.19 238 ALA A O 1
ATOM 1846 N N . LYS A 1 239 ? -21.797 -8.144 4.507 1.00 92.81 239 LYS A N 1
ATOM 1847 C CA . LYS A 1 239 ? -23.149 -8.717 4.625 1.00 92.81 239 LYS A CA 1
ATOM 1848 C C . LYS A 1 239 ? -23.507 -9.116 6.048 1.00 92.81 239 LYS A C 1
ATOM 1850 O O . LYS A 1 239 ? -24.686 -9.089 6.376 1.00 92.81 239 LYS A O 1
ATOM 1855 N N . VAL A 1 240 ? -22.526 -9.457 6.886 1.00 95.88 240 VAL A N 1
ATOM 1856 C CA . VAL A 1 240 ? -22.787 -9.867 8.273 1.00 95.88 240 VAL A CA 1
ATOM 1857 C C . VAL A 1 240 ? -22.408 -8.756 9.247 1.00 95.88 240 VAL A C 1
ATOM 1859 O O . VAL A 1 240 ? -23.300 -8.154 9.838 1.00 95.88 240 VAL A O 1
ATOM 1862 N N . LEU A 1 241 ? -21.125 -8.416 9.410 1.00 95.75 241 LEU A N 1
ATOM 1863 C CA . LEU A 1 241 ? -20.705 -7.486 10.473 1.00 95.75 241 LEU A CA 1
ATOM 1864 C C . LEU A 1 241 ? -21.293 -6.084 10.301 1.00 95.75 241 LEU A C 1
ATOM 1866 O O . LEU A 1 241 ? -21.724 -5.498 11.283 1.00 95.75 241 LEU A O 1
ATOM 1870 N N . MET A 1 242 ? -21.348 -5.544 9.082 1.00 95.50 242 MET A N 1
ATOM 1871 C CA . MET A 1 242 ? -21.942 -4.224 8.831 1.00 95.50 242 MET A CA 1
ATOM 1872 C C . MET A 1 242 ? -23.445 -4.163 9.148 1.00 95.50 242 MET A C 1
ATOM 1874 O O . MET A 1 242 ? -23.947 -3.074 9.405 1.00 95.50 242 MET A O 1
ATOM 1878 N N . ASN A 1 243 ? -24.145 -5.303 9.169 1.00 93.81 243 ASN A N 1
ATOM 1879 C CA . ASN A 1 243 ? -25.549 -5.365 9.589 1.00 93.81 243 ASN A CA 1
ATOM 1880 C C . ASN A 1 243 ? -25.704 -5.401 11.118 1.00 93.81 243 ASN A C 1
ATOM 1882 O O . ASN A 1 243 ? -26.744 -5.005 11.629 1.00 93.81 243 ASN A O 1
ATOM 1886 N N . HIS A 1 244 ? -24.680 -5.854 11.847 1.00 94.69 244 HIS A N 1
ATOM 1887 C CA . HIS A 1 244 ? -24.717 -5.994 13.309 1.00 94.69 244 HIS A CA 1
ATOM 1888 C C . HIS A 1 244 ? -23.938 -4.890 14.040 1.00 94.69 244 HIS A C 1
ATOM 1890 O O . HIS A 1 244 ? -24.117 -4.686 15.237 1.00 94.69 244 HIS A O 1
ATOM 1896 N N . MET A 1 245 ? -23.044 -4.186 13.343 1.00 93.94 245 MET A N 1
ATOM 1897 C CA . MET A 1 245 ? -22.106 -3.230 13.921 1.00 93.94 245 MET A CA 1
ATOM 1898 C C . MET A 1 245 ? -21.979 -1.973 13.057 1.00 93.94 245 MET A C 1
ATOM 1900 O O . MET A 1 245 ? -21.925 -2.027 11.829 1.00 93.94 245 MET A O 1
ATOM 1904 N N . ILE A 1 246 ? -21.802 -0.827 13.718 1.00 91.56 246 ILE A N 1
ATOM 1905 C CA . ILE A 1 246 ? -21.561 0.475 13.080 1.00 91.56 246 ILE A CA 1
ATOM 1906 C C . ILE A 1 246 ? -20.112 0.535 12.561 1.00 91.56 246 ILE A C 1
ATOM 1908 O O . ILE A 1 246 ? -19.196 1.044 13.221 1.00 91.56 246 ILE A O 1
ATOM 1912 N N . LEU A 1 247 ? -19.896 -0.001 11.357 1.00 92.50 247 LEU A N 1
ATOM 1913 C CA . LEU A 1 247 ? -18.598 -0.037 10.680 1.00 92.50 247 LEU A CA 1
ATOM 1914 C C . LEU A 1 247 ? -18.546 0.960 9.515 1.00 92.50 247 LEU A C 1
ATOM 1916 O O . LEU A 1 247 ? -18.908 0.656 8.379 1.00 92.50 247 LEU A O 1
ATOM 1920 N N . PHE A 1 248 ? -17.991 2.144 9.783 1.00 88.69 248 PHE A N 1
ATOM 1921 C CA . PHE A 1 248 ? -17.772 3.189 8.778 1.00 88.69 248 PHE A CA 1
ATOM 1922 C C . PHE A 1 248 ? -16.310 3.645 8.718 1.00 88.69 248 PHE A C 1
ATOM 1924 O O . PHE A 1 248 ? -15.528 3.460 9.653 1.00 88.69 248 PHE A O 1
ATOM 1931 N N . GLY A 1 249 ? -15.925 4.236 7.584 1.00 88.75 249 GLY A N 1
ATOM 1932 C CA . GLY A 1 249 ? -14.611 4.856 7.399 1.00 88.75 249 GLY A CA 1
ATOM 1933 C C . GLY A 1 249 ? -13.438 3.917 7.702 1.00 88.75 249 GLY A C 1
ATOM 1934 O O . GLY A 1 249 ? -13.282 2.877 7.056 1.00 88.75 249 GLY A O 1
ATOM 1935 N N . ARG A 1 250 ? -12.599 4.310 8.674 1.00 88.12 250 ARG A N 1
ATOM 1936 C CA . ARG A 1 250 ? -11.431 3.529 9.112 1.00 88.12 250 ARG A CA 1
ATOM 1937 C C . ARG A 1 250 ? -11.832 2.237 9.832 1.00 88.12 250 ARG A C 1
ATOM 1939 O O . ARG A 1 250 ? -11.163 1.240 9.601 1.00 88.12 250 ARG A O 1
ATOM 1946 N N . ARG A 1 251 ? -12.946 2.214 10.585 1.00 91.94 251 ARG A N 1
ATOM 1947 C CA . ARG A 1 251 ? -13.419 1.002 11.287 1.00 91.94 251 ARG A CA 1
ATOM 1948 C C . ARG A 1 251 ? -13.665 -0.136 10.309 1.00 91.94 251 ARG A C 1
ATOM 1950 O O . ARG A 1 251 ? -13.090 -1.204 10.444 1.00 91.94 251 ARG A O 1
ATOM 1957 N N . LYS A 1 252 ? -14.439 0.152 9.257 1.00 93.50 252 LYS A N 1
ATOM 1958 C CA . LYS A 1 252 ? -14.733 -0.801 8.179 1.00 93.50 252 LYS A CA 1
ATOM 1959 C C . LYS A 1 252 ? -13.459 -1.348 7.542 1.00 93.50 252 LYS A C 1
ATOM 1961 O O . LYS A 1 252 ? -13.354 -2.540 7.294 1.00 93.50 252 LYS A O 1
ATOM 1966 N N . PHE A 1 253 ? -12.504 -0.466 7.254 1.00 91.44 253 PHE A N 1
ATOM 1967 C CA . PHE A 1 253 ? -11.250 -0.857 6.623 1.00 91.44 253 PHE A CA 1
ATOM 1968 C C . PHE A 1 253 ? -10.391 -1.743 7.538 1.00 91.44 253 PHE A C 1
ATOM 1970 O O . PHE A 1 253 ? -9.917 -2.778 7.082 1.00 91.44 253 PHE A O 1
ATOM 1977 N N . SER A 1 254 ? -10.258 -1.397 8.824 1.00 92.38 254 SER A N 1
ATOM 1978 C CA . SER A 1 254 ? -9.583 -2.247 9.813 1.00 92.38 254 SER A CA 1
ATOM 1979 C C . SER A 1 254 ? -10.261 -3.606 9.947 1.00 92.38 254 SER A C 1
ATOM 1981 O O . SER A 1 254 ? -9.577 -4.619 9.935 1.00 92.38 254 SER A O 1
ATOM 1983 N N . SER A 1 255 ? -11.595 -3.652 10.022 1.00 94.38 255 SER A N 1
ATOM 1984 C CA . SER A 1 255 ? -12.341 -4.913 10.109 1.00 94.38 255 SER A CA 1
ATOM 1985 C C . SER A 1 255 ? -12.120 -5.799 8.884 1.00 94.38 255 SER A C 1
ATOM 1987 O O . SER A 1 255 ? -11.925 -6.996 9.049 1.00 94.38 255 SER A O 1
ATOM 1989 N N . MET A 1 256 ? -12.086 -5.227 7.673 1.00 94.69 256 MET A N 1
ATOM 1990 C CA . MET A 1 256 ? -11.750 -5.975 6.451 1.00 94.69 256 MET A CA 1
ATOM 1991 C C . MET A 1 256 ? -10.357 -6.604 6.544 1.00 94.69 256 MET A C 1
ATOM 1993 O O . MET A 1 256 ? -10.210 -7.782 6.250 1.00 94.69 256 MET A O 1
ATOM 1997 N N . LEU A 1 257 ? -9.354 -5.844 6.995 1.00 92.69 257 LEU A N 1
ATOM 1998 C CA . LEU A 1 257 ? -7.986 -6.348 7.147 1.00 92.69 257 LEU A CA 1
ATOM 1999 C C . LEU A 1 257 ? -7.851 -7.393 8.260 1.00 92.69 257 LEU A C 1
ATOM 2001 O O . LEU A 1 257 ? -7.131 -8.371 8.090 1.00 92.69 257 LEU A O 1
ATOM 2005 N N . LEU A 1 258 ? -8.526 -7.206 9.395 1.00 93.75 258 LEU A N 1
ATOM 2006 C CA . LEU A 1 258 ? -8.477 -8.154 10.510 1.00 93.75 258 LEU A CA 1
ATOM 2007 C C . LEU A 1 258 ? -9.186 -9.465 10.166 1.00 93.75 258 LEU A C 1
ATOM 2009 O O . LEU A 1 258 ? -8.643 -10.529 10.441 1.00 93.75 258 LEU A O 1
ATOM 2013 N N . VAL A 1 259 ? -10.357 -9.403 9.524 1.00 95.31 259 VAL A N 1
ATOM 2014 C CA . VAL A 1 259 ? -11.083 -10.603 9.086 1.00 95.31 259 VAL A CA 1
ATOM 2015 C C . VAL A 1 259 ? -10.313 -11.332 7.986 1.00 95.31 259 VAL A C 1
ATOM 2017 O O . VAL A 1 259 ? -10.154 -12.545 8.088 1.00 95.31 259 VAL A O 1
ATOM 2020 N N . SER A 1 260 ? -9.762 -10.624 6.989 1.00 93.25 260 SER A N 1
ATOM 2021 C CA . SER A 1 260 ? -8.929 -11.278 5.970 1.00 93.25 260 SER A CA 1
ATOM 2022 C C . SER A 1 260 ? -7.702 -11.938 6.578 1.00 93.25 260 SER A C 1
ATOM 2024 O O . SER A 1 260 ? -7.389 -13.074 6.236 1.00 93.25 260 SER A O 1
ATOM 2026 N N . SER A 1 261 ? -7.046 -11.250 7.515 1.00 90.31 261 SER A N 1
ATOM 2027 C CA . SER A 1 261 ? -5.883 -11.779 8.221 1.00 90.31 261 SER A CA 1
ATOM 2028 C C . SER A 1 261 ? -6.233 -13.018 9.038 1.00 90.31 261 SER A C 1
ATOM 2030 O O . SER A 1 261 ? -5.503 -13.999 8.989 1.00 90.31 261 SER A O 1
ATOM 2032 N N . ALA A 1 262 ? -7.366 -13.009 9.745 1.00 91.44 262 ALA A N 1
ATOM 2033 C CA . ALA A 1 262 ? -7.830 -14.154 10.520 1.00 91.44 262 ALA A CA 1
ATOM 2034 C C . ALA A 1 262 ? -8.125 -15.370 9.628 1.00 91.44 262 ALA A C 1
ATOM 2036 O O . ALA A 1 262 ? -7.701 -16.476 9.954 1.00 91.44 262 ALA A O 1
ATOM 2037 N N . ILE A 1 263 ? -8.792 -15.170 8.484 1.00 90.88 263 ILE A N 1
ATOM 2038 C CA . ILE A 1 263 ? -9.082 -16.244 7.520 1.00 90.88 263 ILE A CA 1
ATOM 2039 C C . ILE A 1 263 ? -7.785 -16.794 6.923 1.00 90.88 263 ILE A C 1
ATOM 2041 O O . ILE A 1 263 ? -7.576 -18.003 6.930 1.00 90.88 263 ILE A O 1
ATOM 2045 N N . ALA A 1 264 ? -6.903 -15.918 6.435 1.00 86.81 264 ALA A N 1
ATOM 2046 C CA . ALA A 1 264 ? -5.640 -16.316 5.822 1.00 86.81 264 ALA A CA 1
ATOM 2047 C C . ALA A 1 264 ? -4.738 -17.063 6.812 1.00 86.81 264 ALA A C 1
ATOM 2049 O O . ALA A 1 264 ? -4.196 -18.117 6.483 1.00 86.81 264 ALA A O 1
ATOM 2050 N N . TRP A 1 265 ? -4.616 -16.554 8.041 1.00 84.62 265 TRP A N 1
ATOM 2051 C CA . TRP A 1 265 ? -3.781 -17.168 9.068 1.00 84.62 265 TRP A CA 1
ATOM 2052 C C . TRP A 1 265 ? -4.350 -18.507 9.549 1.00 84.62 265 TRP A C 1
ATOM 2054 O O . TRP A 1 265 ? -3.603 -19.475 9.665 1.00 84.62 265 TRP A O 1
ATOM 2064 N N . SER A 1 266 ? -5.672 -18.605 9.724 1.00 84.25 266 SER A N 1
ATOM 2065 C CA . SER A 1 266 ? -6.335 -19.884 10.024 1.00 84.25 266 SER A CA 1
ATOM 2066 C C . SER A 1 266 ? -6.142 -20.888 8.887 1.00 84.25 266 SER A C 1
ATOM 2068 O O . SER A 1 266 ? -5.864 -22.057 9.134 1.00 84.25 266 SER A O 1
ATOM 2070 N N . GLY A 1 267 ? -6.224 -20.426 7.635 1.00 79.38 267 GLY A N 1
ATOM 2071 C CA . GLY A 1 267 ? -5.978 -21.243 6.451 1.00 79.38 267 GLY A CA 1
ATOM 2072 C C . GLY A 1 267 ? -4.566 -21.823 6.410 1.00 79.38 267 GLY A C 1
ATOM 2073 O O . GLY A 1 267 ? -4.413 -22.977 6.044 1.00 79.38 267 GLY A O 1
ATOM 2074 N N . LEU A 1 268 ? -3.542 -21.078 6.840 1.00 76.31 268 LEU A N 1
ATOM 2075 C CA . LEU A 1 268 ? -2.170 -21.600 6.933 1.00 76.31 268 LEU A CA 1
ATOM 2076 C C . LEU A 1 268 ? -2.038 -22.753 7.938 1.00 76.31 268 LEU A C 1
ATOM 2078 O O . LEU A 1 268 ? -1.274 -23.676 7.695 1.00 76.31 268 LEU A O 1
ATOM 2082 N N . TRP A 1 269 ? -2.793 -22.727 9.039 1.00 71.56 269 TRP A N 1
ATOM 2083 C CA . TRP A 1 269 ? -2.722 -23.767 10.072 1.00 71.56 269 TRP A CA 1
ATOM 2084 C C . TRP A 1 269 ? -3.590 -24.997 9.763 1.00 71.56 269 TRP A C 1
ATOM 2086 O O . TRP A 1 269 ? -3.217 -26.126 10.089 1.00 71.56 269 TRP A O 1
ATOM 2096 N N . VAL A 1 270 ? -4.758 -24.769 9.150 1.00 71.88 270 VAL A N 1
ATOM 2097 C CA . VAL A 1 270 ? -5.744 -25.803 8.789 1.00 71.88 270 VAL A CA 1
ATOM 2098 C C . VAL A 1 270 ? -5.413 -26.451 7.448 1.00 71.88 270 VAL A C 1
ATOM 2100 O O . VAL A 1 270 ? -5.603 -27.654 7.298 1.00 71.88 270 VAL A O 1
ATOM 2103 N N . GLY A 1 271 ? -4.920 -25.667 6.486 1.00 63.31 271 GLY A N 1
ATOM 2104 C CA . GLY A 1 271 ? -4.652 -26.102 5.119 1.00 63.31 271 GLY A CA 1
ATOM 2105 C C . GLY A 1 271 ? -3.739 -27.316 5.090 1.00 63.31 271 GLY A C 1
ATOM 2106 O O . GLY A 1 271 ? -4.149 -28.349 4.596 1.00 63.31 271 GLY A O 1
ATOM 2107 N N . ASP A 1 272 ? -2.581 -27.239 5.741 1.00 59.59 272 ASP A N 1
ATOM 2108 C CA . ASP A 1 272 ? -1.591 -28.325 5.746 1.00 59.59 272 ASP A CA 1
ATOM 2109 C C . ASP A 1 272 ? -2.056 -29.597 6.488 1.00 59.59 272 ASP A C 1
ATOM 2111 O O . ASP A 1 272 ? -1.577 -30.696 6.234 1.00 59.59 272 ASP A O 1
ATOM 2115 N N . ARG A 1 273 ? -3.023 -29.468 7.409 1.00 64.69 273 ARG A N 1
ATOM 2116 C CA . ARG A 1 273 ? -3.531 -30.594 8.215 1.00 64.69 273 ARG A CA 1
ATOM 2117 C C . ARG A 1 273 ? -4.755 -31.288 7.631 1.00 64.69 273 ARG A C 1
ATOM 2119 O O . ARG A 1 273 ? -5.003 -32.440 7.972 1.00 64.69 273 ARG A O 1
ATOM 2126 N N . PHE A 1 274 ? -5.559 -30.582 6.839 1.00 61.44 274 PHE A N 1
ATOM 2127 C CA . PHE A 1 274 ? -6.901 -31.043 6.466 1.00 61.44 274 PHE A CA 1
ATOM 2128 C C . PHE A 1 274 ? -7.244 -30.859 4.989 1.00 61.44 274 PHE A C 1
ATOM 2130 O O . PHE A 1 274 ? -8.194 -31.479 4.514 1.00 61.44 274 PHE A O 1
ATOM 2137 N N . LEU A 1 275 ? -6.521 -30.005 4.264 1.00 61.12 275 LEU A N 1
ATOM 2138 C CA . LEU A 1 275 ? -6.731 -29.771 2.842 1.00 61.12 275 LEU A CA 1
ATOM 2139 C C . LEU A 1 275 ? -5.483 -30.255 2.106 1.00 61.12 275 LEU A C 1
ATOM 2141 O O . LEU A 1 275 ? -4.429 -29.642 2.206 1.00 61.12 275 LEU A O 1
ATOM 2145 N N . ASP A 1 276 ? -5.615 -31.337 1.344 1.00 56.25 276 ASP A N 1
ATOM 2146 C CA . ASP A 1 276 ? -4.553 -31.969 0.541 1.00 56.25 276 ASP A CA 1
ATOM 2147 C C . ASP A 1 276 ? -4.165 -31.092 -0.680 1.00 56.25 276 ASP A C 1
ATOM 2149 O O . ASP A 1 276 ? -4.216 -31.498 -1.836 1.00 56.25 276 ASP A O 1
ATOM 2153 N N . ALA A 1 277 ? -3.926 -29.802 -0.433 1.00 58.38 277 ALA A N 1
ATOM 2154 C CA . ALA A 1 277 ? -3.955 -28.709 -1.401 1.00 58.38 277 ALA A CA 1
ATOM 2155 C C . ALA A 1 277 ? -2.662 -27.876 -1.401 1.00 58.38 277 ALA A C 1
ATOM 2157 O O . ALA A 1 277 ? -2.700 -26.705 -1.785 1.00 58.38 277 ALA A O 1
ATOM 2158 N N . ASN A 1 278 ? -1.536 -28.444 -0.943 1.00 65.06 278 ASN A N 1
ATOM 2159 C CA . ASN A 1 278 ? -0.205 -27.813 -0.922 1.00 65.06 278 ASN A CA 1
ATOM 2160 C C . ASN A 1 278 ? -0.234 -26.343 -0.455 1.00 65.06 278 ASN A C 1
ATOM 2162 O O . ASN A 1 278 ? 0.428 -25.461 -1.009 1.00 65.06 278 ASN A O 1
ATOM 2166 N N . TRP A 1 279 ? -1.062 -26.045 0.549 1.00 65.75 279 TRP A N 1
ATOM 2167 C CA . TRP A 1 279 ? -1.405 -24.673 0.929 1.00 65.75 279 TRP A CA 1
ATOM 2168 C C . TRP A 1 279 ? -0.180 -23.904 1.434 1.00 65.75 279 TRP A C 1
ATOM 2170 O O . TRP A 1 279 ? 0.011 -22.726 1.124 1.00 65.75 279 TRP A O 1
ATOM 2180 N N . GLN A 1 280 ? 0.687 -24.599 2.171 1.00 63.09 280 GLN A N 1
ATOM 2181 C CA . GLN A 1 280 ? 1.920 -24.052 2.718 1.00 63.09 280 GLN A CA 1
ATOM 2182 C C . GLN A 1 280 ? 2.993 -23.811 1.645 1.00 63.09 280 GLN A C 1
ATOM 2184 O O . GLN A 1 280 ? 3.743 -22.847 1.764 1.00 63.09 280 GLN A O 1
ATOM 2189 N N . GLU A 1 281 ? 3.027 -24.594 0.563 1.00 64.19 281 GLU A N 1
ATOM 2190 C CA . GLU A 1 281 ? 3.979 -24.388 -0.543 1.00 64.19 281 GLU A CA 1
ATOM 2191 C C . GLU A 1 281 ? 3.726 -23.064 -1.277 1.00 64.19 281 GLU A C 1
ATOM 2193 O O . GLU A 1 281 ? 4.665 -22.382 -1.680 1.00 64.19 281 GLU A O 1
ATOM 2198 N N . HIS A 1 282 ? 2.457 -22.663 -1.385 1.00 63.50 282 HIS A N 1
ATOM 2199 C CA . HIS A 1 282 ? 2.061 -21.474 -2.138 1.00 63.50 282 HIS A CA 1
ATOM 2200 C C . HIS A 1 282 ? 1.882 -20.233 -1.244 1.00 63.50 282 HIS A C 1
ATOM 2202 O O . HIS A 1 282 ? 2.098 -19.112 -1.688 1.00 63.50 282 HIS A O 1
ATOM 2208 N N . LEU A 1 283 ? 1.494 -20.386 0.029 1.00 60.78 283 LEU A N 1
ATOM 2209 C CA . LEU A 1 283 ? 1.212 -19.251 0.934 1.00 60.78 283 LEU A CA 1
ATOM 2210 C C . LEU A 1 283 ? 2.205 -19.129 2.096 1.00 60.78 283 LEU A C 1
ATOM 2212 O O . LEU A 1 283 ? 2.203 -18.122 2.810 1.00 60.78 283 LEU A O 1
ATOM 2216 N N . GLY A 1 284 ? 3.036 -20.151 2.305 1.00 53.56 284 GLY A N 1
ATOM 2217 C CA . GLY A 1 284 ? 4.039 -20.225 3.366 1.00 53.56 284 GLY A CA 1
ATOM 2218 C C . GLY A 1 284 ? 5.401 -19.641 2.993 1.00 53.56 284 GLY A C 1
ATOM 2219 O O . GLY A 1 284 ? 6.273 -19.599 3.856 1.00 53.56 284 GLY A O 1
ATOM 2220 N N . VAL A 1 285 ? 5.587 -19.151 1.762 1.00 54.25 285 VAL A N 1
ATOM 2221 C CA . VAL A 1 285 ? 6.829 -18.497 1.318 1.00 54.25 285 VAL A CA 1
ATOM 2222 C C . VAL A 1 285 ? 7.152 -17.292 2.217 1.00 54.25 285 VAL A C 1
ATOM 2224 O O . VAL A 1 285 ? 6.404 -16.309 2.282 1.00 54.25 285 VAL A O 1
ATOM 2227 N N . GLY A 1 286 ? 8.246 -17.422 2.980 1.00 48.44 286 GLY A N 1
ATOM 2228 C CA . GLY A 1 286 ? 8.541 -16.669 4.210 1.00 48.44 286 GLY A CA 1
ATOM 2229 C C . GLY A 1 286 ? 8.552 -15.147 4.077 1.00 48.44 286 GLY A C 1
ATOM 2230 O O . GLY A 1 286 ? 8.266 -14.434 5.035 1.00 48.44 286 GLY A O 1
ATOM 2231 N N . SER A 1 287 ? 8.756 -14.645 2.868 1.00 47.81 287 SER A N 1
ATOM 2232 C CA . SER A 1 287 ? 8.928 -13.232 2.570 1.00 47.81 287 SER A CA 1
ATOM 2233 C C . SER A 1 287 ? 7.716 -12.549 1.912 1.00 47.81 287 SER A C 1
ATOM 2235 O O . SER A 1 287 ? 7.741 -11.354 1.604 1.00 47.81 287 SER A O 1
ATOM 2237 N N . LEU A 1 288 ? 6.614 -13.290 1.763 1.00 54.50 288 LEU A N 1
ATOM 2238 C CA . LEU A 1 288 ? 5.296 -12.795 1.355 1.00 54.50 288 LEU A CA 1
ATOM 2239 C C . LEU A 1 288 ? 4.260 -12.959 2.465 1.00 54.50 288 LEU A C 1
ATOM 2241 O O . LEU A 1 288 ? 3.080 -12.739 2.225 1.00 54.50 288 LEU A O 1
ATOM 2245 N N . ALA A 1 289 ? 4.679 -13.282 3.692 1.00 52.91 289 ALA A N 1
ATOM 2246 C CA . ALA A 1 289 ? 3.809 -13.577 4.831 1.00 52.91 289 ALA A CA 1
ATOM 2247 C C . ALA A 1 289 ? 2.705 -12.531 5.091 1.00 52.91 289 ALA A C 1
ATOM 2249 O O . ALA A 1 289 ? 1.644 -12.868 5.614 1.00 52.91 289 ALA A O 1
ATOM 2250 N N . LEU A 1 290 ? 2.938 -11.270 4.716 1.00 65.19 290 LEU A N 1
ATOM 2251 C CA . LEU A 1 290 ? 1.984 -10.171 4.870 1.00 65.19 290 LEU A CA 1
ATOM 2252 C C . LEU A 1 290 ? 0.988 -10.051 3.724 1.00 65.19 290 LEU A C 1
ATOM 2254 O O . LEU A 1 290 ? -0.094 -9.496 3.911 1.00 65.19 290 LEU A O 1
ATOM 2258 N N . THR A 1 291 ? 1.329 -10.541 2.539 1.00 68.44 291 THR A N 1
ATOM 2259 C CA . THR A 1 291 ? 0.496 -10.362 1.357 1.00 68.44 291 THR A CA 1
ATOM 2260 C C . THR A 1 291 ? -0.811 -11.149 1.470 1.00 68.44 291 THR A C 1
ATOM 2262 O O . THR A 1 291 ? -1.852 -10.516 1.300 1.00 68.44 291 THR A O 1
ATOM 2265 N N . PRO A 1 292 ? -0.838 -12.435 1.886 1.00 66.81 292 PRO A N 1
ATOM 2266 C CA . PRO A 1 292 ? -2.083 -13.146 2.182 1.00 66.81 292 PRO A CA 1
ATOM 2267 C C . PRO A 1 292 ? -2.924 -12.484 3.281 1.00 66.81 292 PRO A C 1
ATOM 2269 O O . PRO A 1 292 ? -4.144 -12.610 3.280 1.00 66.81 292 PRO A O 1
ATOM 2272 N N . LEU A 1 293 ? -2.301 -11.751 4.210 1.00 75.19 293 LEU A N 1
ATOM 2273 C CA . LEU A 1 293 ? -3.006 -11.088 5.311 1.00 75.19 293 LEU A CA 1
ATOM 2274 C C . LEU A 1 293 ? -3.631 -9.753 4.880 1.00 75.19 293 LEU A C 1
ATOM 2276 O O . LEU A 1 293 ? -4.779 -9.453 5.217 1.00 75.19 293 LEU A O 1
ATOM 2280 N N . LEU A 1 294 ? -2.884 -8.951 4.115 1.00 81.69 294 LEU A N 1
ATOM 2281 C CA . LEU A 1 294 ? -3.245 -7.576 3.769 1.00 81.69 294 LEU A CA 1
ATOM 2282 C C . LEU A 1 294 ? -3.967 -7.470 2.424 1.00 81.69 294 LEU A C 1
ATOM 2284 O O . LEU A 1 294 ? -4.990 -6.787 2.340 1.00 81.69 294 LEU A O 1
ATOM 2288 N N . LEU A 1 295 ? -3.458 -8.124 1.374 1.00 87.31 295 LEU A N 1
ATOM 2289 C CA . LEU A 1 295 ? -3.977 -7.985 0.009 1.00 87.31 295 LEU A CA 1
ATOM 2290 C C . LEU A 1 295 ? -5.472 -8.336 -0.080 1.00 87.31 295 LEU A C 1
ATOM 2292 O O . LEU A 1 295 ? -6.226 -7.505 -0.599 1.00 87.31 295 LEU A O 1
ATOM 2296 N N . PRO A 1 296 ? -5.953 -9.468 0.475 1.00 91.25 296 PRO A N 1
ATOM 2297 C CA . PRO A 1 296 ? -7.367 -9.809 0.382 1.00 91.25 296 PRO A CA 1
ATOM 2298 C C . PRO A 1 296 ? -8.271 -8.791 1.079 1.00 91.25 296 PRO A C 1
ATOM 2300 O O . PRO A 1 296 ? -9.316 -8.426 0.545 1.00 91.25 296 PRO A O 1
ATOM 2303 N N . GLY A 1 297 ? -7.854 -8.258 2.232 1.00 91.81 297 GLY A N 1
ATOM 2304 C CA . GLY A 1 297 ? -8.607 -7.230 2.951 1.00 91.81 297 GLY A CA 1
ATOM 2305 C C . GLY A 1 297 ? -8.645 -5.888 2.209 1.00 91.81 297 GLY A C 1
ATOM 2306 O O . GLY A 1 297 ? -9.676 -5.206 2.212 1.00 91.81 297 GLY A O 1
ATOM 2307 N N . LEU A 1 298 ? -7.564 -5.517 1.507 1.00 91.56 298 LEU A N 1
ATOM 2308 C CA . LEU A 1 298 ? -7.549 -4.342 0.627 1.00 91.56 298 LEU A CA 1
ATOM 2309 C C . LEU A 1 298 ? -8.526 -4.505 -0.547 1.00 91.56 298 LEU A C 1
ATOM 2311 O O . LEU A 1 298 ? -9.307 -3.586 -0.824 1.00 91.56 298 LEU A O 1
ATOM 2315 N N . ILE A 1 299 ? -8.506 -5.671 -1.204 1.00 93.62 299 ILE A N 1
ATOM 2316 C CA . ILE A 1 299 ? -9.414 -6.027 -2.305 1.00 93.62 299 ILE A CA 1
ATOM 2317 C C . ILE A 1 299 ? -10.866 -6.019 -1.815 1.00 93.62 299 ILE A C 1
ATOM 2319 O O . ILE A 1 299 ? -11.705 -5.344 -2.414 1.00 93.62 299 ILE A O 1
ATOM 2323 N N . ALA A 1 300 ? -11.156 -6.673 -0.689 1.00 94.88 300 ALA A N 1
ATOM 2324 C CA . ALA A 1 300 ? -12.488 -6.735 -0.088 1.00 94.88 300 ALA A CA 1
ATOM 2325 C C . ALA A 1 300 ? -13.043 -5.342 0.252 1.00 94.88 300 ALA A C 1
ATOM 2327 O O . ALA A 1 300 ? -14.198 -5.021 -0.049 1.00 94.88 300 ALA A O 1
ATOM 2328 N N . ASN A 1 301 ? -12.214 -4.464 0.829 1.00 94.31 301 ASN A N 1
ATOM 2329 C CA . ASN A 1 301 ? -12.626 -3.092 1.119 1.00 94.31 301 ASN A CA 1
ATOM 2330 C C . ASN A 1 301 ? -12.941 -2.296 -0.156 1.00 94.31 301 ASN A C 1
ATOM 2332 O O . ASN A 1 301 ? -13.900 -1.519 -0.166 1.00 94.31 301 ASN A O 1
ATOM 2336 N N . ASP A 1 302 ? -12.144 -2.442 -1.213 1.00 93.62 302 ASP A N 1
ATOM 2337 C CA . ASP A 1 302 ? -12.403 -1.751 -2.475 1.00 93.62 302 ASP A CA 1
ATOM 2338 C C . ASP A 1 302 ? -13.634 -2.313 -3.197 1.00 93.62 302 ASP A C 1
ATOM 2340 O O . ASP A 1 302 ? -14.410 -1.532 -3.762 1.00 93.62 302 ASP A O 1
ATOM 2344 N N . ALA A 1 303 ? -13.871 -3.625 -3.090 1.00 93.88 303 ALA A N 1
ATOM 2345 C CA . ALA A 1 303 ? -15.062 -4.284 -3.614 1.00 93.88 303 ALA A CA 1
ATOM 2346 C C . ALA A 1 303 ? -16.313 -3.717 -2.939 1.00 93.88 303 ALA A C 1
ATOM 2348 O O . ALA A 1 303 ? -17.259 -3.334 -3.622 1.00 93.88 303 ALA A O 1
ATOM 2349 N N . GLN A 1 304 ? -16.262 -3.517 -1.617 1.00 94.62 304 GLN A N 1
ATOM 2350 C CA . GLN A 1 304 ? -17.359 -2.906 -0.867 1.00 94.62 304 GLN A CA 1
ATOM 2351 C C . GLN A 1 304 ? -17.577 -1.418 -1.163 1.00 94.62 304 GLN A C 1
ATOM 2353 O O . GLN A 1 304 ? -18.653 -0.885 -0.912 1.00 94.62 304 GLN A O 1
ATOM 2358 N N . ARG A 1 305 ? -16.557 -0.696 -1.636 1.00 90.75 305 ARG A N 1
ATOM 2359 C CA . ARG A 1 305 ? -16.693 0.725 -2.008 1.00 90.75 305 ARG A CA 1
ATOM 2360 C C . ARG A 1 305 ? -17.191 0.922 -3.435 1.00 90.75 305 ARG A C 1
ATOM 2362 O O . ARG A 1 305 ? -17.507 2.050 -3.798 1.00 90.75 305 ARG A O 1
ATOM 2369 N N . THR A 1 306 ? -17.169 -0.127 -4.250 1.00 90.06 306 THR A N 1
ATOM 2370 C CA . THR A 1 306 ? -17.602 -0.093 -5.648 1.00 90.06 306 THR A CA 1
ATOM 2371 C C . THR A 1 306 ? -18.405 -1.351 -5.953 1.00 90.06 306 THR A C 1
ATOM 2373 O O . THR A 1 306 ? -19.582 -1.418 -5.627 1.00 90.06 306 THR A O 1
ATOM 2376 N N . SER A 1 307 ? -17.775 -2.349 -6.563 1.00 90.81 307 SER A N 1
ATOM 2377 C CA . SER A 1 307 ? -18.337 -3.677 -6.790 1.00 90.81 307 SER A CA 1
ATOM 2378 C C . SER A 1 307 ? -17.183 -4.655 -7.028 1.00 90.81 307 SER A C 1
ATOM 2380 O O . SER A 1 307 ? -16.183 -4.225 -7.616 1.00 90.81 307 SER A O 1
ATOM 2382 N N . PRO A 1 308 ? -17.314 -5.946 -6.676 1.00 91.00 308 PRO A N 1
ATOM 2383 C CA . PRO A 1 308 ? -16.271 -6.946 -6.915 1.00 91.00 308 PRO A CA 1
ATOM 2384 C C . PRO A 1 308 ? -15.775 -6.976 -8.369 1.00 91.00 308 PRO A C 1
ATOM 2386 O O . PRO A 1 308 ? -14.572 -6.921 -8.611 1.00 91.00 308 PRO A O 1
ATOM 2389 N N . LEU A 1 309 ? -16.689 -6.940 -9.346 1.00 91.62 309 LEU A N 1
ATOM 2390 C CA . LEU A 1 309 ? -16.335 -6.989 -10.769 1.00 91.62 309 LEU A CA 1
ATOM 2391 C C . LEU A 1 309 ? -15.480 -5.789 -11.209 1.00 91.62 309 LEU A C 1
ATOM 2393 O O . LEU A 1 309 ? -14.465 -5.957 -11.877 1.00 91.62 309 LEU A O 1
ATOM 2397 N N . ARG A 1 310 ? -15.846 -4.567 -10.801 1.00 94.06 310 ARG A N 1
ATOM 2398 C CA . ARG A 1 310 ? -15.057 -3.362 -11.123 1.00 94.06 310 ARG A CA 1
ATOM 2399 C C . ARG A 1 310 ? -13.668 -3.388 -10.491 1.00 94.06 310 ARG A C 1
ATOM 2401 O O . ARG A 1 310 ? -12.735 -2.847 -11.081 1.00 94.06 310 ARG A O 1
ATOM 2408 N N . VAL A 1 311 ? -13.531 -4.005 -9.315 1.00 93.75 311 VAL A N 1
ATOM 2409 C CA . VAL A 1 311 ? -12.219 -4.193 -8.687 1.00 93.75 311 VAL A CA 1
ATOM 2410 C C . VAL A 1 311 ? -11.374 -5.174 -9.477 1.00 93.75 311 VAL A C 1
ATOM 2412 O O . VAL A 1 311 ? -10.215 -4.879 -9.728 1.00 93.75 311 VAL A O 1
ATOM 2415 N N . MET A 1 312 ? -11.953 -6.285 -9.933 1.00 92.44 312 MET A N 1
ATOM 2416 C CA . MET A 1 312 ? -11.248 -7.253 -10.775 1.00 92.44 312 MET A CA 1
ATOM 2417 C C . MET A 1 312 ? -10.719 -6.620 -12.062 1.00 92.44 312 MET A C 1
ATOM 2419 O O . MET A 1 312 ? -9.547 -6.787 -12.385 1.00 92.44 312 MET A O 1
ATOM 2423 N N . ILE A 1 313 ? -11.539 -5.824 -12.757 1.00 93.94 313 ILE A N 1
ATOM 2424 C CA . ILE A 1 313 ? -11.107 -5.121 -13.977 1.00 93.94 313 ILE A CA 1
ATOM 2425 C C . ILE A 1 313 ? -9.950 -4.162 -13.666 1.00 93.94 313 ILE A C 1
ATOM 2427 O O . ILE A 1 313 ? -8.940 -4.159 -14.368 1.00 93.94 313 ILE A O 1
ATOM 2431 N N . GLY A 1 314 ? -10.073 -3.356 -12.605 1.00 93.88 314 GLY A N 1
ATOM 2432 C CA . GLY A 1 314 ? -9.014 -2.427 -12.213 1.00 93.88 314 GLY A CA 1
ATOM 2433 C C . GLY A 1 314 ? -7.733 -3.134 -11.766 1.00 93.88 314 GLY A C 1
ATOM 2434 O O . GLY A 1 314 ? -6.644 -2.655 -12.071 1.00 93.88 314 GLY A O 1
ATOM 2435 N N . LEU A 1 315 ? -7.855 -4.277 -11.088 1.00 92.62 315 LEU A N 1
ATOM 2436 C CA . LEU A 1 315 ? -6.738 -5.100 -10.630 1.00 92.62 315 LEU A CA 1
ATOM 2437 C C . LEU A 1 315 ? -5.975 -5.718 -11.803 1.00 92.62 315 LEU A C 1
ATOM 2439 O O . LEU A 1 315 ? -4.753 -5.626 -11.832 1.00 92.62 315 LEU A O 1
ATOM 2443 N N . VAL A 1 316 ? -6.687 -6.274 -12.789 1.00 92.44 316 VAL A N 1
ATOM 2444 C CA . VAL A 1 316 ? -6.086 -6.830 -14.011 1.00 92.44 316 VAL A CA 1
ATOM 2445 C C . VAL A 1 316 ? -5.397 -5.730 -14.814 1.00 92.44 316 VAL A C 1
ATOM 2447 O O . VAL A 1 316 ? -4.217 -5.852 -15.117 1.00 92.44 316 VAL A O 1
ATOM 2450 N N . LEU A 1 317 ? -6.081 -4.616 -15.097 1.00 93.94 317 LEU A N 1
ATOM 2451 C CA . LEU A 1 317 ? -5.496 -3.526 -15.886 1.00 93.94 317 LEU A CA 1
ATOM 2452 C C . LEU A 1 317 ? -4.245 -2.933 -15.224 1.00 93.94 317 LEU A C 1
ATOM 2454 O O . LEU A 1 317 ? -3.200 -2.826 -15.864 1.00 93.94 317 LEU A O 1
ATOM 2458 N N . ALA A 1 318 ? -4.338 -2.567 -13.942 1.00 93.94 318 ALA A N 1
ATOM 2459 C CA . ALA A 1 318 ? -3.219 -1.956 -13.233 1.00 93.94 318 ALA A CA 1
ATOM 2460 C C . ALA A 1 318 ? -2.095 -2.963 -12.942 1.00 93.94 318 ALA A C 1
ATOM 2462 O O . ALA A 1 318 ? -0.923 -2.602 -13.032 1.00 93.94 318 ALA A O 1
ATOM 2463 N N . GLY A 1 319 ? -2.434 -4.213 -12.609 1.00 91.31 319 GLY A N 1
ATOM 2464 C CA . GLY A 1 319 ? -1.471 -5.272 -12.306 1.00 91.31 319 GLY A CA 1
ATOM 2465 C C . GL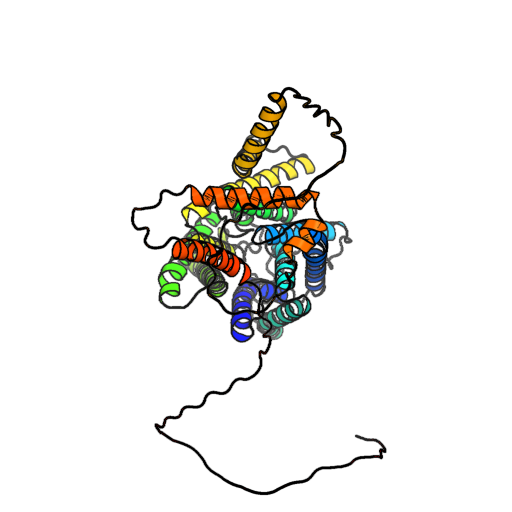Y A 1 319 ? -0.685 -5.699 -13.540 1.00 91.31 319 GLY A C 1
ATOM 2466 O O . GLY A 1 319 ? 0.545 -5.687 -13.510 1.00 91.31 319 GLY A O 1
ATOM 2467 N N . SER A 1 320 ? -1.373 -5.976 -14.654 1.00 92.25 320 SER A N 1
ATOM 2468 C CA . SER A 1 320 ? -0.724 -6.336 -15.919 1.00 92.25 320 SER A CA 1
ATOM 2469 C C . SER A 1 320 ? 0.205 -5.229 -16.412 1.00 92.25 320 SER A C 1
ATOM 2471 O O . SER A 1 320 ? 1.340 -5.528 -16.781 1.00 92.25 320 SER A O 1
ATOM 2473 N N . PHE A 1 321 ? -0.216 -3.960 -16.353 1.00 94.38 321 PHE A N 1
ATOM 2474 C CA . PHE A 1 321 ? 0.662 -2.832 -16.679 1.00 94.38 321 PHE A CA 1
ATOM 2475 C C . PHE A 1 321 ? 1.878 -2.777 -15.748 1.00 94.38 321 PHE A C 1
ATOM 2477 O O . PHE A 1 321 ? 3.009 -2.718 -16.219 1.00 94.38 321 PHE A O 1
ATOM 2484 N N . SER A 1 322 ? 1.662 -2.834 -14.431 1.00 92.38 322 SER A N 1
ATOM 2485 C CA . SER A 1 322 ? 2.731 -2.691 -13.440 1.00 92.38 322 SER A CA 1
ATOM 2486 C C . SER A 1 322 ? 3.825 -3.752 -13.599 1.00 92.38 322 SER A C 1
ATOM 2488 O O . SER A 1 322 ? 5.007 -3.417 -13.532 1.00 92.38 322 SER A O 1
ATOM 2490 N N . VAL A 1 323 ? 3.452 -5.016 -13.826 1.00 90.88 323 VAL A N 1
ATOM 2491 C CA . VAL A 1 323 ? 4.405 -6.127 -14.000 1.00 90.88 323 VAL A CA 1
ATOM 2492 C C . VAL A 1 323 ? 5.149 -5.999 -15.324 1.00 90.88 323 VAL A C 1
ATOM 2494 O O . VAL A 1 323 ? 6.377 -5.949 -15.350 1.00 90.88 323 VAL A O 1
ATOM 2497 N N . THR A 1 324 ? 4.412 -5.889 -16.429 1.00 93.62 324 THR A N 1
ATOM 2498 C CA . THR A 1 324 ? 5.010 -5.915 -17.771 1.00 93.62 324 THR A CA 1
ATOM 2499 C C . THR A 1 324 ? 5.845 -4.673 -18.072 1.00 93.62 324 THR A C 1
ATOM 2501 O O . THR A 1 324 ? 6.889 -4.781 -18.713 1.00 93.62 324 THR A O 1
ATOM 2504 N N . ALA A 1 325 ? 5.461 -3.503 -17.553 1.00 94.25 325 ALA A N 1
ATOM 2505 C CA . ALA A 1 325 ? 6.281 -2.298 -17.639 1.00 94.25 325 ALA A CA 1
ATOM 2506 C C . ALA A 1 325 ? 7.560 -2.417 -16.797 1.00 94.25 325 ALA A C 1
ATOM 2508 O O . ALA A 1 325 ? 8.616 -1.961 -17.233 1.00 94.25 325 ALA A O 1
ATOM 2509 N N . THR A 1 326 ? 7.498 -3.078 -15.634 1.00 92.12 326 THR A N 1
ATOM 2510 C CA . THR A 1 326 ? 8.697 -3.355 -14.828 1.00 92.12 326 THR A CA 1
ATOM 2511 C C . THR A 1 326 ? 9.664 -4.256 -15.588 1.00 92.12 326 THR A C 1
ATOM 2513 O O . THR A 1 326 ? 10.831 -3.902 -15.727 1.00 92.12 326 THR A O 1
ATOM 2516 N N . TRP A 1 327 ? 9.177 -5.359 -16.165 1.00 92.56 327 TRP A N 1
ATOM 2517 C CA . TRP A 1 327 ? 9.993 -6.246 -17.000 1.00 92.56 327 TRP A CA 1
ATOM 2518 C C . TRP A 1 327 ? 10.611 -5.543 -18.198 1.00 92.56 327 TRP A C 1
ATOM 2520 O O . TRP A 1 327 ? 11.751 -5.825 -18.557 1.00 92.56 327 TRP A O 1
ATOM 2530 N N . TRP A 1 328 ? 9.877 -4.628 -18.830 1.00 94.44 328 TRP A N 1
ATOM 2531 C CA . TRP A 1 328 ? 10.401 -3.899 -19.976 1.00 94.44 328 TRP A CA 1
ATOM 2532 C C . TRP A 1 328 ? 11.555 -2.983 -19.568 1.00 94.44 328 TRP A C 1
ATOM 2534 O O . TRP A 1 328 ? 12.617 -3.026 -20.188 1.00 94.44 328 TRP A O 1
ATOM 2544 N N . VAL A 1 329 ? 11.400 -2.207 -18.495 1.00 92.62 329 VAL A N 1
ATOM 2545 C CA . VAL A 1 329 ? 12.491 -1.354 -18.002 1.00 92.62 329 VAL A CA 1
ATOM 2546 C C . VAL A 1 329 ? 13.675 -2.202 -17.535 1.00 92.62 329 VAL A C 1
ATOM 2548 O O . VAL A 1 329 ? 14.811 -1.905 -17.896 1.00 92.62 329 VAL A O 1
ATOM 2551 N N . GLN A 1 330 ? 13.415 -3.293 -16.813 1.00 91.00 330 GLN A N 1
ATOM 2552 C CA . GLN A 1 330 ? 14.438 -4.243 -16.382 1.00 91.00 330 GLN A CA 1
ATOM 2553 C C . GLN A 1 330 ? 15.224 -4.812 -17.571 1.00 91.00 330 GLN A C 1
ATOM 2555 O O . GLN A 1 330 ? 16.450 -4.792 -17.554 1.00 91.00 330 GLN A O 1
ATOM 2560 N N . SER A 1 331 ? 14.534 -5.256 -18.623 1.00 92.25 331 SER A N 1
ATOM 2561 C CA . SER A 1 331 ? 15.134 -5.744 -19.871 1.00 92.25 331 SER A CA 1
ATOM 2562 C C . SER A 1 331 ? 16.042 -4.698 -20.520 1.00 92.25 331 SER A C 1
ATOM 2564 O O . SER A 1 331 ? 17.151 -5.020 -20.936 1.00 92.25 331 SER A O 1
ATOM 2566 N N . GLY A 1 332 ? 15.620 -3.430 -20.542 1.00 91.00 332 GLY A N 1
ATOM 2567 C CA . GLY A 1 332 ? 16.434 -2.337 -21.077 1.00 91.00 332 GLY A CA 1
ATOM 2568 C C . GLY A 1 332 ? 17.688 -2.030 -20.252 1.00 91.00 332 GLY A C 1
ATOM 2569 O O . GLY A 1 332 ? 18.700 -1.638 -20.822 1.00 91.00 332 GLY A O 1
ATOM 2570 N N . VAL A 1 333 ? 17.633 -2.209 -18.928 1.00 90.69 333 VAL A N 1
ATOM 2571 C CA . VAL A 1 333 ? 18.756 -1.911 -18.021 1.00 90.69 333 VAL A CA 1
ATOM 2572 C C . VAL A 1 333 ? 19.741 -3.073 -17.904 1.00 90.69 333 VAL A C 1
ATOM 2574 O O . VAL A 1 333 ? 20.943 -2.837 -17.852 1.00 90.69 333 VAL A O 1
ATOM 2577 N N . ILE A 1 334 ? 19.250 -4.313 -17.852 1.00 90.12 334 ILE A N 1
ATOM 2578 C CA . ILE A 1 334 ? 20.087 -5.515 -17.703 1.00 90.12 334 ILE A CA 1
ATOM 2579 C C . ILE A 1 334 ? 20.613 -5.997 -19.068 1.00 90.12 334 ILE A C 1
ATOM 2581 O O . ILE A 1 334 ? 21.657 -6.636 -19.130 1.00 90.12 334 ILE A O 1
ATOM 2585 N N . GLY A 1 335 ? 19.931 -5.664 -20.169 1.00 89.75 335 GLY A N 1
ATOM 2586 C CA . GLY A 1 335 ? 20.294 -6.106 -21.520 1.00 89.75 335 GLY A CA 1
ATOM 2587 C C . GLY A 1 335 ? 19.704 -7.464 -21.916 1.00 89.75 335 GLY A C 1
ATOM 2588 O O . GLY A 1 335 ? 19.951 -7.937 -23.021 1.00 89.75 335 GLY A O 1
ATOM 2589 N N . GLU A 1 336 ? 18.891 -8.074 -21.051 1.00 88.38 336 GLU A N 1
ATOM 2590 C CA . GLU A 1 336 ? 18.190 -9.331 -21.329 1.00 88.38 336 GLU A CA 1
ATOM 2591 C C . GLU A 1 336 ? 16.981 -9.099 -22.252 1.00 88.38 336 GLU A C 1
ATOM 2593 O O . GLU A 1 336 ? 16.185 -8.189 -21.993 1.00 88.38 336 GLU A O 1
ATOM 2598 N N . PRO A 1 337 ? 16.777 -9.891 -23.319 1.00 90.00 337 PRO A N 1
ATOM 2599 C CA . PRO A 1 337 ? 15.690 -9.669 -24.266 1.00 90.00 337 PRO A CA 1
ATOM 2600 C C . PRO A 1 337 ? 14.314 -10.023 -23.673 1.00 90.00 337 PRO A C 1
ATOM 2602 O O . PRO A 1 337 ? 14.024 -11.174 -23.361 1.00 90.00 337 PRO A O 1
ATOM 2605 N N . LEU A 1 338 ? 13.407 -9.040 -23.594 1.00 92.38 338 LEU A N 1
ATOM 2606 C CA . LEU A 1 338 ? 11.998 -9.279 -23.250 1.00 92.38 338 LEU A CA 1
ATOM 2607 C C . LEU A 1 338 ? 11.167 -9.656 -24.482 1.00 92.38 338 LEU A C 1
ATOM 2609 O O . LEU A 1 338 ? 11.153 -8.922 -25.478 1.00 92.38 338 LEU A O 1
ATOM 2613 N N . HIS A 1 339 ? 10.394 -10.741 -24.360 1.00 94.31 339 HIS A N 1
ATOM 2614 C CA . HIS A 1 339 ? 9.466 -11.205 -25.391 1.00 94.31 339 HIS A CA 1
ATOM 2615 C C . HIS A 1 339 ? 8.530 -10.069 -25.873 1.00 94.31 339 HIS A C 1
ATOM 2617 O O . HIS A 1 339 ? 7.910 -9.394 -25.039 1.00 94.31 339 HIS A O 1
ATOM 2623 N N . PRO A 1 340 ? 8.360 -9.864 -27.197 1.00 94.31 340 PRO A N 1
ATOM 2624 C CA . PRO A 1 340 ? 7.552 -8.766 -27.743 1.00 94.31 340 PRO A CA 1
ATOM 2625 C C . PRO A 1 340 ? 6.105 -8.728 -27.238 1.00 94.31 340 PRO A C 1
ATOM 2627 O O . PRO A 1 340 ? 5.542 -7.650 -27.065 1.00 94.31 340 PRO A O 1
ATOM 2630 N N . GLY A 1 341 ? 5.520 -9.894 -26.944 1.00 94.88 341 GLY A N 1
ATOM 2631 C CA . GLY A 1 341 ? 4.176 -9.998 -26.371 1.00 94.88 341 GLY A CA 1
ATOM 2632 C C . GLY A 1 341 ? 4.019 -9.248 -25.043 1.00 94.88 341 GLY A C 1
ATOM 2633 O O . GLY A 1 341 ? 3.004 -8.593 -24.836 1.00 94.88 341 GLY A O 1
ATOM 2634 N N . TRP A 1 342 ? 5.032 -9.246 -24.172 1.00 93.31 342 TRP A N 1
ATOM 2635 C CA . TRP A 1 342 ? 4.955 -8.516 -22.900 1.00 93.31 342 TRP A CA 1
ATOM 2636 C C . TRP A 1 342 ? 5.089 -7.005 -23.081 1.00 93.31 342 TRP A C 1
ATOM 2638 O O . TRP A 1 342 ? 4.405 -6.247 -22.396 1.00 93.31 342 TRP A O 1
ATOM 2648 N N . LYS A 1 343 ? 5.891 -6.562 -24.059 1.00 94.56 343 LYS A N 1
ATOM 2649 C CA . LYS A 1 343 ? 5.941 -5.149 -24.465 1.00 94.56 343 LYS A CA 1
ATOM 2650 C C . LYS A 1 343 ? 4.582 -4.701 -25.002 1.00 94.56 343 LYS A C 1
ATOM 2652 O O . LYS A 1 343 ? 4.084 -3.655 -24.601 1.00 94.56 343 LYS A O 1
ATOM 2657 N N . LEU A 1 344 ? 3.943 -5.534 -25.830 1.00 96.25 344 LEU A N 1
ATOM 2658 C CA . LEU A 1 344 ? 2.597 -5.280 -26.341 1.00 96.25 344 LEU A CA 1
ATOM 2659 C C . LEU A 1 344 ? 1.573 -5.168 -25.206 1.00 96.25 344 LEU A C 1
ATOM 2661 O O . LEU A 1 344 ? 0.806 -4.212 -25.193 1.00 96.25 344 LEU A O 1
ATOM 2665 N N . VAL A 1 345 ? 1.578 -6.084 -24.231 1.00 95.00 345 VAL A N 1
ATOM 2666 C CA . VAL A 1 345 ? 0.679 -6.010 -23.064 1.00 95.00 345 VAL A CA 1
ATOM 2667 C C . VAL A 1 345 ? 0.898 -4.713 -22.279 1.00 95.00 345 VAL A C 1
ATOM 2669 O O . VAL A 1 345 ? -0.081 -4.035 -21.960 1.00 95.00 345 VAL A O 1
ATOM 2672 N N . ALA A 1 346 ? 2.150 -4.322 -22.018 1.00 95.19 346 ALA A N 1
ATOM 2673 C CA . ALA A 1 346 ? 2.470 -3.067 -21.333 1.00 95.19 346 ALA A CA 1
ATOM 2674 C C . ALA A 1 346 ? 1.941 -1.847 -22.106 1.00 95.19 346 ALA A C 1
ATOM 2676 O O . ALA A 1 346 ? 1.283 -0.980 -21.531 1.00 95.19 346 ALA A O 1
ATOM 2677 N N . THR A 1 347 ? 2.171 -1.796 -23.422 1.00 95.62 347 THR A N 1
ATOM 2678 C CA . THR A 1 347 ? 1.685 -0.708 -24.280 1.00 95.62 347 THR A CA 1
ATOM 2679 C C . THR A 1 347 ? 0.162 -0.670 -24.332 1.00 95.62 347 THR A C 1
ATOM 2681 O O . THR A 1 347 ? -0.424 0.387 -24.124 1.00 95.62 347 THR A O 1
ATOM 2684 N N . VAL A 1 348 ? -0.500 -1.805 -24.563 1.00 96.38 348 VAL A N 1
ATOM 2685 C CA . VAL A 1 348 ? -1.963 -1.883 -24.669 1.00 96.38 348 VAL A CA 1
ATOM 2686 C C . VAL A 1 348 ? -2.624 -1.471 -23.358 1.00 96.38 348 VAL A C 1
ATOM 2688 O O . VAL A 1 348 ? -3.524 -0.635 -23.368 1.00 96.38 348 VAL A O 1
ATOM 2691 N N . THR A 1 349 ? -2.166 -1.998 -22.222 1.00 95.56 349 THR A N 1
ATOM 2692 C CA . THR A 1 349 ? -2.721 -1.637 -20.908 1.00 95.56 349 THR A CA 1
ATOM 2693 C C . THR A 1 349 ? -2.488 -0.162 -20.577 1.00 95.56 349 THR A C 1
ATOM 2695 O O . THR A 1 349 ? -3.421 0.502 -20.123 1.00 95.56 349 THR A O 1
ATOM 2698 N N . PHE A 1 350 ? -1.318 0.398 -20.905 1.00 95.19 350 PHE A N 1
ATOM 2699 C CA . PHE A 1 350 ? -1.051 1.836 -20.789 1.00 95.19 350 PHE A CA 1
ATOM 2700 C C . PHE A 1 350 ? -1.991 2.675 -21.667 1.00 95.19 350 PHE A C 1
ATOM 2702 O O . PHE A 1 350 ? -2.627 3.615 -21.185 1.00 95.19 350 PHE A O 1
ATOM 2709 N N . CYS A 1 351 ? -2.136 2.312 -22.943 1.00 94.50 351 CYS A N 1
ATOM 2710 C CA . CYS A 1 351 ? -3.030 2.990 -23.876 1.00 94.50 351 CYS A CA 1
ATOM 2711 C C . CYS A 1 351 ? -4.483 2.939 -23.402 1.00 94.50 351 CYS A C 1
ATOM 2713 O O . CYS A 1 351 ? -5.149 3.969 -23.415 1.00 94.50 351 CYS A O 1
ATOM 2715 N N . ILE A 1 352 ? -4.961 1.786 -22.922 1.00 94.69 352 ILE A N 1
ATOM 2716 C CA . ILE A 1 352 ? -6.299 1.654 -22.334 1.00 94.69 352 ILE A CA 1
ATOM 2717 C C . ILE A 1 352 ? -6.422 2.585 -21.131 1.00 94.69 352 ILE A C 1
ATOM 2719 O O . ILE A 1 352 ? -7.358 3.375 -21.062 1.00 94.69 352 ILE A O 1
ATOM 2723 N N . MET A 1 353 ? -5.475 2.553 -20.194 1.00 94.12 353 MET A N 1
ATOM 2724 C CA . MET A 1 353 ? -5.545 3.362 -18.978 1.00 94.12 353 MET A CA 1
ATOM 2725 C C . MET A 1 353 ? -5.615 4.864 -19.261 1.00 94.12 353 MET A C 1
ATOM 2727 O O . MET A 1 353 ? -6.337 5.557 -18.550 1.00 94.12 353 MET A O 1
ATOM 2731 N N . PHE A 1 354 ? -4.931 5.352 -20.297 1.00 93.44 354 PHE A N 1
ATOM 2732 C CA . PHE A 1 354 ? -4.842 6.776 -20.644 1.00 93.44 354 PHE A CA 1
ATOM 2733 C C . PHE A 1 354 ? -5.592 7.162 -21.934 1.00 93.44 354 PHE A C 1
ATOM 2735 O O . PHE A 1 354 ? -5.388 8.249 -22.477 1.00 93.44 354 PHE A O 1
ATOM 2742 N N . ALA A 1 355 ? -6.494 6.307 -22.430 1.00 89.50 355 ALA A N 1
ATOM 2743 C CA . ALA A 1 355 ? -7.182 6.502 -23.713 1.00 89.50 355 ALA A CA 1
ATOM 2744 C C . ALA A 1 355 ? -7.922 7.850 -23.810 1.00 89.50 355 ALA A C 1
ATOM 2746 O O . ALA A 1 355 ? -7.939 8.486 -24.867 1.00 89.50 355 ALA A O 1
ATOM 2747 N N . LYS A 1 356 ? -8.500 8.322 -22.696 1.00 85.31 356 LYS A N 1
ATOM 2748 C CA . LYS A 1 356 ? -9.203 9.613 -22.626 1.00 85.31 356 LYS A CA 1
ATOM 2749 C C . LYS A 1 356 ? -8.256 10.798 -22.824 1.00 85.31 356 LYS A C 1
ATOM 2751 O O . LYS A 1 356 ? -8.590 11.726 -23.555 1.00 85.31 356 LYS A O 1
ATOM 2756 N N . GLN A 1 357 ? -7.071 10.750 -22.217 1.00 87.25 357 GLN A N 1
ATOM 2757 C CA . GLN A 1 357 ? -6.034 11.769 -22.376 1.00 87.25 357 GLN A CA 1
ATOM 2758 C C . GLN A 1 357 ? -5.528 11.809 -23.818 1.00 87.25 357 GLN A C 1
ATOM 2760 O O . GLN A 1 357 ? -5.429 12.887 -24.399 1.00 87.25 357 GLN A O 1
ATOM 2765 N N . PHE A 1 358 ? -5.280 10.642 -24.420 1.00 82.19 358 PHE A N 1
ATOM 2766 C CA . PHE A 1 358 ? -4.864 10.559 -25.821 1.00 82.19 358 PHE A CA 1
ATOM 2767 C C . PHE A 1 358 ? -5.922 11.115 -26.771 1.00 82.19 358 PHE A C 1
ATOM 2769 O O . PHE A 1 358 ? -5.596 11.919 -27.640 1.00 82.19 358 PHE A O 1
ATOM 2776 N N . SER A 1 359 ? -7.192 10.760 -26.562 1.00 77.19 359 SER A N 1
ATOM 2777 C CA . SER A 1 359 ? -8.303 11.269 -27.375 1.00 77.19 359 SER A CA 1
ATOM 2778 C C . SER A 1 359 ? -8.399 12.797 -27.302 1.00 77.19 359 SER A C 1
ATOM 2780 O O . SER A 1 359 ? -8.570 13.450 -28.327 1.00 77.19 359 SER A O 1
ATOM 2782 N N . GLY A 1 360 ? -8.213 13.380 -26.112 1.00 71.56 360 GLY A N 1
ATOM 2783 C CA . GLY A 1 360 ? -8.182 14.833 -25.929 1.00 71.56 360 GLY A CA 1
ATOM 2784 C C . GLY A 1 360 ? -7.011 15.513 -26.648 1.00 71.56 360 GLY A C 1
ATOM 2785 O O . GLY A 1 360 ? -7.206 16.541 -27.291 1.00 71.56 360 GLY A O 1
ATOM 2786 N N . ILE A 1 361 ? -5.812 14.922 -26.601 1.00 74.88 361 ILE A N 1
ATOM 2787 C CA . ILE A 1 361 ? -4.628 15.442 -27.308 1.00 74.88 361 ILE A CA 1
ATOM 2788 C C . ILE A 1 361 ? -4.837 15.394 -28.826 1.00 74.88 361 ILE A C 1
ATOM 2790 O O . ILE A 1 361 ? -4.560 16.377 -29.508 1.00 74.88 361 ILE A O 1
ATOM 2794 N N . VAL A 1 362 ? -5.360 14.287 -29.362 1.00 72.06 362 VAL A N 1
ATOM 2795 C CA . VAL A 1 362 ? -5.634 14.145 -30.802 1.00 72.06 362 VAL A CA 1
ATOM 2796 C C . VAL A 1 362 ? -6.678 15.162 -31.264 1.00 72.06 362 VAL A C 1
ATOM 2798 O O . VAL A 1 362 ? -6.488 15.793 -32.302 1.00 72.06 362 VAL A O 1
ATOM 2801 N N . LEU A 1 363 ? -7.735 15.387 -30.477 1.00 69.06 363 LEU A N 1
ATOM 2802 C CA . LEU A 1 363 ? -8.769 16.374 -30.798 1.00 69.06 363 LEU A CA 1
ATOM 2803 C C . LEU A 1 363 ? -8.209 17.809 -30.807 1.00 69.06 363 LEU A C 1
ATOM 2805 O O . LEU A 1 363 ? -8.493 18.585 -31.720 1.00 69.06 363 LEU A O 1
ATOM 2809 N N . LEU A 1 364 ? -7.365 18.151 -29.827 1.00 66.12 364 LEU A N 1
ATOM 2810 C CA . LEU A 1 364 ? -6.710 19.459 -29.737 1.00 66.12 364 LEU A CA 1
ATOM 2811 C C . LEU A 1 364 ? -5.717 19.680 -30.887 1.00 66.12 364 LEU A C 1
ATOM 2813 O O . LEU A 1 364 ? -5.730 20.741 -31.510 1.00 66.12 364 LEU A O 1
ATOM 2817 N N . THR A 1 365 ? -4.906 18.678 -31.222 1.00 65.12 365 THR A N 1
ATOM 2818 C CA . THR A 1 365 ? -3.958 18.744 -32.343 1.00 65.12 365 THR A CA 1
ATOM 2819 C C . THR A 1 365 ? -4.682 18.806 -33.691 1.00 65.12 365 THR A C 1
ATOM 2821 O O . THR A 1 365 ? -4.310 19.614 -34.538 1.00 65.12 365 THR A O 1
ATOM 2824 N N . GLY A 1 366 ? -5.767 18.046 -33.876 1.00 58.69 366 GLY A N 1
ATOM 2825 C CA . GLY A 1 366 ? -6.613 18.114 -35.072 1.00 58.69 366 GLY A CA 1
ATOM 2826 C C . GLY A 1 366 ? -7.270 19.485 -35.249 1.00 58.69 366 GLY A C 1
ATOM 2827 O O . GLY A 1 366 ? -7.241 20.047 -36.341 1.00 58.69 366 GLY A O 1
ATOM 2828 N N . SER A 1 367 ? -7.780 20.077 -34.164 1.00 56.91 367 SER A N 1
ATOM 2829 C CA . SER A 1 367 ? -8.355 21.429 -34.198 1.00 56.91 367 SER A CA 1
ATOM 2830 C C . SER A 1 367 ? -7.318 22.516 -34.511 1.00 56.91 367 SER A C 1
ATOM 2832 O O . SER A 1 367 ? -7.628 23.444 -35.250 1.00 56.91 367 SER A O 1
ATOM 2834 N N . ARG A 1 368 ? -6.069 22.381 -34.038 1.00 54.28 368 ARG A N 1
ATOM 2835 C CA . ARG A 1 368 ? -4.964 23.301 -34.372 1.00 54.28 368 ARG A CA 1
ATOM 2836 C C . ARG A 1 368 ? -4.470 23.166 -35.812 1.00 54.28 368 ARG A C 1
ATOM 2838 O O . ARG A 1 368 ? -4.031 24.158 -36.376 1.00 54.28 368 ARG A O 1
ATOM 2845 N N . LEU A 1 369 ? -4.544 21.972 -36.400 1.00 54.16 369 LEU A N 1
ATOM 2846 C CA . LEU A 1 369 ? -4.182 21.737 -37.804 1.00 54.16 369 LEU A CA 1
ATOM 2847 C C . LEU A 1 369 ? -5.272 22.209 -38.780 1.00 54.16 369 LEU A C 1
ATOM 2849 O O . LEU A 1 369 ? -4.956 22.610 -39.895 1.00 54.16 369 LEU A O 1
ATOM 2853 N N . LEU A 1 370 ? -6.543 22.186 -38.363 1.00 55.19 370 LEU A N 1
ATOM 2854 C CA . LEU A 1 370 ? -7.683 22.662 -39.161 1.00 55.19 370 LEU A CA 1
ATOM 2855 C C . LEU A 1 370 ? -8.006 24.149 -38.941 1.00 55.19 370 LEU A C 1
ATOM 2857 O O . LEU A 1 370 ? -8.678 24.765 -39.770 1.00 55.19 370 LEU A O 1
ATOM 2861 N N . ALA A 1 371 ? -7.526 24.749 -37.851 1.00 46.28 371 ALA A N 1
ATOM 2862 C CA . ALA A 1 371 ? -7.594 26.186 -37.640 1.00 46.28 371 ALA A CA 1
ATOM 2863 C C . ALA A 1 371 ? -6.547 26.885 -38.520 1.00 46.28 371 ALA A C 1
ATOM 2865 O O . ALA A 1 371 ? -5.412 27.116 -38.106 1.00 46.28 371 ALA A O 1
ATOM 2866 N N . ALA A 1 372 ? -6.940 27.257 -39.741 1.00 47.69 372 ALA A N 1
ATOM 2867 C CA . ALA A 1 372 ? -6.216 28.275 -40.496 1.00 47.69 372 ALA A CA 1
ATOM 2868 C C . ALA A 1 372 ? -6.040 29.528 -39.611 1.00 47.69 372 ALA A C 1
ATOM 2870 O O . ALA A 1 372 ? -6.966 29.873 -38.865 1.00 47.69 372 ALA A O 1
ATOM 2871 N N . PRO A 1 373 ? -4.892 30.225 -39.676 1.00 43.34 373 PRO A N 1
ATOM 2872 C CA . PRO A 1 373 ? -4.651 31.402 -38.860 1.00 43.34 373 PRO A CA 1
ATOM 2873 C C . PRO A 1 373 ? -5.603 32.508 -39.316 1.00 43.34 373 PRO A C 1
ATOM 2875 O O . PRO A 1 373 ? -5.317 33.256 -40.245 1.00 43.34 373 PRO A O 1
ATOM 2878 N N . LYS A 1 374 ? -6.764 32.630 -38.672 1.00 41.06 374 LYS A N 1
ATOM 2879 C CA . LYS A 1 374 ? -7.531 33.870 -38.724 1.00 41.06 374 LYS A CA 1
ATOM 2880 C C . LYS A 1 374 ? -6.861 34.832 -37.757 1.00 41.06 374 LYS A C 1
ATOM 2882 O O . LYS A 1 374 ? -7.243 34.938 -36.597 1.00 41.06 374 LYS A O 1
ATOM 2887 N N . THR A 1 375 ? -5.838 35.519 -38.251 1.00 37.56 375 THR A N 1
ATOM 2888 C CA . THR A 1 375 ? -5.386 36.803 -37.718 1.00 37.56 375 THR A CA 1
ATOM 2889 C C . THR A 1 375 ? -6.570 37.764 -37.770 1.00 37.56 375 THR A C 1
ATOM 2891 O O . THR A 1 375 ? -6.778 38.482 -38.742 1.00 37.56 375 THR A O 1
ATOM 2894 N N . VAL A 1 376 ? -7.390 37.770 -36.721 1.00 33.75 376 VAL A N 1
ATOM 2895 C CA . VAL A 1 376 ? -8.276 38.899 -36.452 1.00 33.75 376 VAL A CA 1
ATOM 2896 C C . VAL A 1 376 ? -7.394 39.962 -35.813 1.00 33.75 376 VAL A C 1
ATOM 2898 O O . VAL A 1 376 ? -7.247 40.036 -34.597 1.00 33.75 376 VAL A O 1
ATOM 2901 N N . ILE A 1 377 ? -6.742 40.759 -36.659 1.00 33.84 377 ILE A N 1
ATOM 2902 C CA . ILE A 1 377 ? -6.212 42.057 -36.250 1.00 33.84 377 ILE A CA 1
ATOM 2903 C C . ILE A 1 377 ? -7.445 42.921 -35.985 1.00 33.84 377 ILE A C 1
ATOM 2905 O O . ILE A 1 377 ? -8.027 43.496 -36.903 1.00 33.84 377 ILE A O 1
ATOM 2909 N N . ALA A 1 378 ? -7.894 42.962 -34.732 1.00 29.73 378 ALA A N 1
ATOM 2910 C CA . ALA A 1 378 ? -8.857 43.957 -34.298 1.00 29.73 378 ALA A CA 1
ATOM 2911 C C . ALA A 1 378 ? -8.130 45.307 -34.268 1.00 29.73 378 ALA A C 1
ATOM 2913 O O . ALA A 1 378 ? -7.404 45.627 -33.329 1.00 29.73 378 ALA A O 1
ATOM 2914 N N . PHE A 1 379 ? -8.278 46.078 -35.345 1.00 29.94 379 PHE A N 1
ATOM 2915 C CA . PHE A 1 379 ? -7.850 47.468 -35.399 1.00 29.94 379 PHE A CA 1
ATOM 2916 C C . PHE A 1 379 ? -8.701 48.246 -34.387 1.00 29.94 379 PHE A C 1
ATOM 2918 O O . PHE A 1 379 ? -9.860 48.571 -34.651 1.00 29.94 379 PHE A O 1
ATOM 2925 N N . VAL A 1 380 ? -8.153 48.504 -33.199 1.00 30.38 380 VAL A N 1
ATOM 2926 C CA . VAL A 1 380 ? -8.768 49.406 -32.221 1.00 30.38 380 VAL A CA 1
ATOM 2927 C C . VAL A 1 380 ? -8.684 50.813 -32.805 1.00 30.38 380 VAL A C 1
ATOM 2929 O O . VAL A 1 380 ? -7.664 51.492 -32.719 1.00 30.38 380 VAL A O 1
ATOM 2932 N N . ARG A 1 381 ? -9.756 51.232 -33.479 1.00 27.17 381 ARG A N 1
ATOM 2933 C CA . ARG A 1 381 ? -9.943 52.606 -33.942 1.00 27.17 381 ARG A CA 1
ATOM 2934 C C . ARG A 1 381 ? -10.222 53.450 -32.698 1.00 27.17 381 ARG A C 1
ATOM 2936 O O . ARG A 1 381 ? -11.245 53.265 -32.049 1.00 27.17 381 ARG A O 1
ATOM 2943 N N . SER A 1 382 ? -9.296 54.334 -32.343 1.00 32.69 382 SER A N 1
ATOM 2944 C CA . SER A 1 382 ? -9.465 55.293 -31.250 1.00 32.69 382 SER A CA 1
ATOM 2945 C C . SER A 1 382 ? -10.719 56.140 -31.487 1.00 32.69 382 SER A C 1
ATOM 2947 O O . SER A 1 382 ? -10.769 56.903 -32.455 1.00 32.69 382 SER A O 1
ATOM 2949 N N . ILE A 1 383 ? -11.724 56.009 -30.620 1.00 32.09 383 ILE A N 1
ATOM 2950 C CA . ILE A 1 383 ? -12.865 56.929 -30.560 1.00 32.09 383 ILE A CA 1
ATOM 2951 C C . ILE A 1 383 ? -12.506 58.034 -29.551 1.00 32.09 383 ILE A C 1
ATOM 2953 O O . ILE A 1 383 ? -12.008 57.702 -28.472 1.00 32.09 383 ILE A O 1
ATOM 2957 N N . PRO A 1 384 ? -12.698 59.328 -29.875 1.00 30.91 384 PRO A N 1
ATOM 2958 C CA . PRO A 1 384 ? -12.293 60.421 -29.002 1.00 30.91 384 PRO A CA 1
ATOM 2959 C C . PRO A 1 384 ? -13.172 60.490 -27.753 1.00 30.91 384 PRO A C 1
ATOM 2961 O O . PRO A 1 384 ? -14.383 60.283 -27.800 1.00 30.91 384 PRO A O 1
ATOM 2964 N N . SER A 1 385 ? -12.544 60.851 -26.641 1.00 43.34 385 SER A N 1
ATOM 2965 C CA . SER A 1 385 ? -13.187 61.265 -25.401 1.00 43.34 385 SER A CA 1
ATOM 2966 C C . SER A 1 385 ? -13.974 62.569 -25.589 1.00 43.34 385 SER A C 1
ATOM 2968 O O . SER A 1 385 ? -13.340 63.579 -25.889 1.00 43.34 385 SER A O 1
ATOM 2970 N N . GLN A 1 386 ? -15.299 62.560 -25.363 1.00 31.56 386 GLN A N 1
ATOM 2971 C CA . GLN A 1 386 ? -16.092 63.648 -24.741 1.00 31.56 386 GLN A CA 1
ATOM 2972 C C . GLN A 1 386 ? -17.609 63.311 -24.676 1.00 31.56 386 GLN A C 1
ATOM 2974 O O . GLN A 1 386 ? -18.233 63.230 -25.723 1.00 31.56 386 GLN A O 1
ATOM 2979 N N . ALA A 1 387 ? -18.127 63.140 -23.435 1.00 34.69 387 ALA A N 1
ATOM 2980 C CA . ALA A 1 387 ? -19.441 63.499 -22.812 1.00 34.69 387 ALA A CA 1
ATOM 2981 C C . ALA A 1 387 ? -20.799 63.301 -23.568 1.00 34.69 387 ALA A C 1
ATOM 2983 O O . ALA A 1 387 ? -20.794 63.336 -24.789 1.00 34.69 387 ALA A O 1
ATOM 2984 N N . PRO A 1 388 ? -21.995 63.178 -22.912 1.00 35.28 388 PRO A N 1
ATOM 2985 C CA . PRO A 1 388 ? -22.381 63.629 -21.560 1.00 35.28 388 PRO A CA 1
ATOM 2986 C C . PRO A 1 388 ? -23.209 62.614 -20.718 1.00 35.28 388 PRO A C 1
ATOM 2988 O O . PRO A 1 388 ? -23.401 61.461 -21.085 1.00 35.28 388 PRO A O 1
ATOM 2991 N N . ALA A 1 389 ? -23.659 63.055 -19.540 1.00 36.38 389 ALA A N 1
ATOM 2992 C CA . ALA A 1 389 ? -24.398 62.287 -18.536 1.00 36.38 389 ALA A CA 1
ATOM 2993 C C . ALA A 1 389 ? -25.905 62.059 -18.836 1.00 36.38 389 ALA A C 1
ATOM 2995 O O . ALA A 1 389 ? -26.547 62.920 -19.433 1.00 36.38 389 ALA A O 1
ATOM 2996 N N . ALA A 1 390 ? -26.435 60.968 -18.239 1.00 31.06 390 ALA A N 1
ATOM 2997 C CA . ALA A 1 390 ? -27.841 60.607 -17.911 1.00 31.06 390 ALA A CA 1
ATOM 2998 C C . ALA A 1 390 ? -28.773 60.085 -19.044 1.00 31.06 390 ALA A C 1
ATOM 3000 O O . ALA A 1 390 ? -28.515 60.396 -20.203 1.00 31.06 390 ALA A O 1
ATOM 3001 N N . PRO A 1 391 ? -29.882 59.340 -18.757 1.00 36.50 391 PRO A N 1
ATOM 3002 C CA . PRO A 1 391 ? -30.442 58.872 -17.473 1.00 36.50 391 PRO A CA 1
ATOM 3003 C C . PRO A 1 391 ? -30.653 57.334 -17.379 1.00 36.50 391 PRO A C 1
ATOM 3005 O O . PRO A 1 391 ? -30.510 56.594 -18.347 1.00 36.50 391 PRO A O 1
ATOM 3008 N N . GLY A 1 392 ? -30.968 56.852 -16.172 1.00 29.08 392 GLY A N 1
ATOM 3009 C CA . GLY A 1 392 ? -31.027 55.431 -15.822 1.00 29.08 392 GLY A CA 1
ATOM 3010 C C . GLY A 1 392 ? -32.152 54.609 -16.458 1.00 29.08 392 GLY A C 1
ATOM 3011 O O . GLY A 1 392 ? -33.233 55.109 -16.761 1.00 29.08 392 GLY A O 1
ATOM 3012 N N . LEU A 1 393 ? -31.899 53.300 -16.557 1.00 26.80 393 LEU A N 1
ATOM 3013 C CA . LEU A 1 393 ? -32.930 52.276 -16.675 1.00 26.80 393 LEU A CA 1
ATOM 3014 C C . LEU A 1 393 ? -32.944 51.480 -15.366 1.00 26.80 393 LEU A C 1
ATOM 3016 O O . LEU A 1 393 ? -32.109 50.610 -15.124 1.00 26.80 393 LEU A O 1
ATOM 3020 N N . ALA A 1 394 ? -33.868 51.860 -14.490 1.00 27.34 394 ALA A N 1
ATOM 3021 C CA . ALA A 1 394 ? -34.190 51.140 -13.274 1.00 27.34 394 ALA A CA 1
ATOM 3022 C C . ALA A 1 394 ? -34.828 49.788 -13.632 1.00 27.34 394 ALA A C 1
ATOM 3024 O O . ALA A 1 394 ? -35.877 49.756 -14.274 1.00 27.34 394 ALA A O 1
ATOM 3025 N N . LEU A 1 395 ? -34.237 48.682 -13.172 1.00 27.77 395 LEU A N 1
ATOM 3026 C CA . LEU A 1 395 ? -35.016 47.488 -12.857 1.00 27.77 395 LEU A CA 1
ATOM 3027 C C . LEU A 1 395 ? -35.343 47.567 -11.366 1.00 27.77 395 LEU A C 1
ATOM 3029 O O . LEU A 1 395 ? -34.455 47.561 -10.516 1.00 27.77 395 LEU A O 1
ATOM 3033 N N . ALA A 1 396 ? -36.626 47.748 -11.082 1.00 27.09 396 ALA A N 1
ATOM 3034 C CA . ALA A 1 396 ? -37.173 47.988 -9.762 1.00 27.09 396 ALA A CA 1
ATOM 3035 C C . ALA A 1 396 ? -36.873 46.834 -8.792 1.00 27.09 396 ALA A C 1
ATOM 3037 O O . ALA A 1 396 ? -37.371 45.721 -8.959 1.00 27.09 396 ALA A O 1
ATOM 3038 N N . HIS A 1 397 ? -36.125 47.131 -7.729 1.00 30.27 397 HIS A N 1
ATOM 3039 C CA . HIS A 1 397 ? -36.271 46.421 -6.466 1.00 30.27 397 HIS A CA 1
ATOM 3040 C C . HIS A 1 397 ? -37.547 46.932 -5.797 1.00 30.27 397 HIS A C 1
ATOM 3042 O O . HIS A 1 397 ? -37.645 48.109 -5.453 1.00 30.27 397 HIS A O 1
ATOM 3048 N N . ALA A 1 398 ? -38.533 46.051 -5.633 1.00 28.64 398 ALA A N 1
ATOM 3049 C CA . ALA A 1 398 ? -39.652 46.309 -4.744 1.00 28.64 398 ALA A CA 1
ATOM 3050 C C . ALA A 1 398 ? -39.116 46.389 -3.308 1.00 28.64 398 ALA A C 1
ATOM 3052 O O . ALA A 1 398 ? -38.619 45.411 -2.750 1.00 28.64 398 ALA A O 1
ATOM 3053 N N . THR A 1 399 ? -39.185 47.591 -2.753 1.00 27.92 399 THR A N 1
ATOM 3054 C CA . THR A 1 399 ? -38.897 47.924 -1.365 1.00 27.92 399 THR A CA 1
ATOM 3055 C C . THR A 1 399 ? -40.018 47.415 -0.462 1.00 27.92 399 THR A C 1
ATOM 3057 O O . THR A 1 399 ? -41.180 47.767 -0.660 1.00 27.92 399 THR A O 1
ATOM 3060 N N . ALA A 1 400 ? -39.663 46.652 0.570 1.00 27.83 400 ALA A N 1
ATOM 3061 C CA . ALA A 1 400 ? -40.356 46.736 1.847 1.00 27.83 400 ALA A CA 1
ATOM 3062 C C . ALA A 1 400 ? -39.493 47.624 2.751 1.00 27.83 400 ALA A C 1
ATOM 3064 O O . ALA A 1 400 ? -38.333 47.315 3.018 1.00 27.83 400 ALA A O 1
ATOM 3065 N N . ASP A 1 401 ? -40.064 48.768 3.113 1.00 27.89 401 ASP A N 1
ATOM 3066 C CA . ASP A 1 401 ? -39.505 49.830 3.941 1.00 27.89 401 ASP A CA 1
ATOM 3067 C C . ASP A 1 401 ? -38.877 49.316 5.243 1.00 27.89 401 ASP A C 1
ATOM 3069 O O . ASP A 1 401 ? -39.522 48.631 6.032 1.00 27.89 401 ASP A O 1
ATOM 3073 N N . THR A 1 402 ? -37.635 49.714 5.509 1.00 28.91 402 THR A N 1
ATOM 3074 C CA . THR A 1 402 ? -37.264 50.468 6.721 1.00 28.91 402 THR A CA 1
ATOM 3075 C C . THR A 1 402 ? -35.833 50.978 6.550 1.00 28.91 402 THR A C 1
ATOM 3077 O O . THR A 1 402 ? -34.899 50.222 6.296 1.00 28.91 402 THR A O 1
ATOM 3080 N N . GLY A 1 403 ? -35.677 52.300 6.617 1.00 32.97 403 GLY A N 1
ATOM 3081 C CA . GLY A 1 403 ? -34.442 52.993 6.285 1.00 32.97 403 GLY A CA 1
ATOM 3082 C C . GLY A 1 403 ? -33.257 52.644 7.182 1.00 32.97 403 GLY A C 1
ATOM 3083 O O . GLY A 1 403 ? -33.352 52.617 8.407 1.00 32.97 403 GLY A O 1
ATOM 3084 N N . THR A 1 404 ? -32.106 52.447 6.548 1.00 28.48 404 THR A N 1
ATOM 3085 C CA . THR A 1 404 ? -30.795 52.918 7.013 1.00 28.48 404 THR A CA 1
ATOM 3086 C C . THR A 1 404 ? -29.810 52.774 5.855 1.00 28.48 404 THR A C 1
ATOM 3088 O O . THR A 1 404 ? -29.700 51.708 5.255 1.00 28.48 404 THR A O 1
ATOM 3091 N N . GLU A 1 405 ? -29.122 53.860 5.501 1.00 36.00 405 GLU A N 1
ATOM 3092 C CA . GLU A 1 405 ? -28.046 53.869 4.508 1.00 36.00 405 GLU A CA 1
ATOM 3093 C C . GLU A 1 405 ? -26.924 52.909 4.944 1.00 36.00 405 GLU A C 1
ATOM 3095 O O . GLU A 1 405 ? -26.084 53.238 5.781 1.00 36.00 405 GLU A O 1
ATOM 3100 N N . ALA A 1 406 ? -26.912 51.695 4.394 1.00 29.62 406 ALA A N 1
ATOM 3101 C CA . ALA A 1 406 ? -25.801 50.766 4.536 1.00 29.62 406 ALA A CA 1
ATOM 3102 C C . ALA A 1 406 ? -24.825 51.007 3.378 1.00 29.62 406 ALA A C 1
ATOM 3104 O O . ALA A 1 406 ? -25.118 50.674 2.230 1.00 29.62 406 ALA A O 1
ATOM 3105 N N . GLY A 1 407 ? -23.672 51.613 3.678 1.00 33.88 407 GLY A N 1
ATOM 3106 C CA . GLY A 1 407 ? -22.581 51.786 2.719 1.00 33.88 407 GLY A CA 1
ATOM 3107 C C . GLY A 1 407 ? -22.264 50.473 2.001 1.00 33.88 407 GLY A C 1
ATOM 3108 O O . GLY A 1 407 ? -22.194 49.419 2.633 1.00 33.88 407 GLY A O 1
ATOM 3109 N N . ALA A 1 408 ? -22.112 50.537 0.678 1.00 36.28 408 ALA A N 1
ATOM 3110 C CA . ALA A 1 408 ? -21.776 49.387 -0.148 1.00 36.28 408 ALA A CA 1
ATOM 3111 C C . ALA A 1 408 ? -20.441 48.791 0.324 1.00 36.28 408 ALA A C 1
ATOM 3113 O O . ALA A 1 408 ? -19.375 49.375 0.130 1.00 36.28 408 ALA A O 1
ATOM 3114 N N . TRP A 1 409 ? -20.507 47.641 0.992 1.00 35.47 409 TRP A N 1
ATOM 3115 C CA . TRP A 1 409 ? -19.324 46.870 1.337 1.00 35.47 409 TRP A CA 1
ATOM 3116 C C . TRP A 1 409 ? -18.801 46.253 0.046 1.00 35.47 409 TRP A C 1
ATOM 3118 O O . TRP A 1 409 ? -19.480 45.415 -0.545 1.00 35.47 409 TRP A O 1
ATOM 3128 N N . ASP A 1 410 ? -17.605 46.664 -0.379 1.00 41.12 410 ASP A N 1
ATOM 3129 C CA . ASP A 1 410 ? -16.848 45.950 -1.407 1.00 41.12 410 ASP A CA 1
ATOM 3130 C C . ASP A 1 410 ? -16.825 44.466 -1.034 1.00 41.12 410 ASP A C 1
ATOM 3132 O O . ASP A 1 410 ? -16.314 44.089 0.032 1.00 41.12 410 ASP A O 1
ATOM 3136 N N . THR A 1 411 ? -17.393 43.608 -1.881 1.00 54.78 411 THR A N 1
ATOM 3137 C CA . THR A 1 411 ? -17.361 42.184 -1.580 1.00 54.78 411 THR A CA 1
ATOM 3138 C C . THR A 1 411 ? -15.910 41.696 -1.679 1.00 54.78 411 THR A C 1
ATOM 3140 O O . THR A 1 411 ? -15.092 42.247 -2.428 1.00 54.78 411 THR A O 1
ATOM 3143 N N . PRO A 1 412 ? -15.534 40.633 -0.945 1.00 51.38 412 PRO A N 1
ATOM 3144 C CA . PRO A 1 412 ? -14.218 40.015 -1.099 1.00 51.38 412 PRO A CA 1
ATOM 3145 C C . PRO A 1 412 ? -13.895 39.639 -2.555 1.00 51.38 412 PRO A C 1
ATOM 3147 O O . PRO A 1 412 ? -12.721 39.593 -2.926 1.00 51.38 412 PRO A O 1
ATOM 3150 N N . TRP A 1 413 ? -14.930 39.411 -3.373 1.00 59.91 413 TRP A N 1
ATOM 3151 C CA . TRP A 1 413 ? -14.824 39.204 -4.812 1.00 59.91 413 TRP A CA 1
ATOM 3152 C C . TRP A 1 413 ? -14.383 40.475 -5.548 1.00 59.91 413 TRP A C 1
ATOM 3154 O O . TRP A 1 413 ? -13.366 40.439 -6.236 1.00 59.91 413 TRP A O 1
ATOM 3164 N N . ASP A 1 414 ? -15.036 41.616 -5.319 1.00 62.03 414 ASP A N 1
ATOM 3165 C CA . ASP A 1 414 ? -14.722 42.895 -5.984 1.00 62.03 414 ASP A CA 1
ATOM 3166 C C . ASP A 1 414 ? -13.301 43.388 -5.672 1.00 62.03 414 ASP A C 1
ATOM 3168 O O . ASP A 1 414 ? -12.598 43.967 -6.511 1.00 62.03 414 ASP A O 1
ATOM 3172 N N . ALA A 1 415 ? -12.834 43.140 -4.447 1.00 61.66 415 ALA A N 1
ATOM 3173 C CA . ALA A 1 415 ? -11.466 43.444 -4.038 1.00 61.66 415 ALA A CA 1
ATOM 3174 C C . ALA A 1 415 ? -10.426 42.509 -4.687 1.00 61.66 415 ALA A C 1
ATOM 3176 O O . ALA A 1 415 ? -9.295 42.930 -4.948 1.00 61.66 415 ALA A O 1
ATOM 3177 N N . TRP A 1 416 ? -10.780 41.245 -4.935 1.00 73.00 416 TRP A N 1
ATOM 3178 C CA . TRP A 1 416 ? -9.905 40.269 -5.587 1.00 73.00 416 TRP A CA 1
ATOM 3179 C C . TRP A 1 416 ? -9.861 40.461 -7.107 1.00 73.00 416 TRP A C 1
ATOM 3181 O O . TRP A 1 416 ? -8.766 40.472 -7.676 1.00 73.00 416 TRP A O 1
ATOM 3191 N N . ALA A 1 417 ? -11.016 40.685 -7.738 1.00 63.94 417 ALA A N 1
ATOM 3192 C CA . ALA A 1 417 ? -11.178 40.880 -9.176 1.00 63.94 417 ALA A CA 1
ATOM 3193 C C . ALA A 1 417 ? -10.397 42.104 -9.675 1.00 63.94 417 ALA A C 1
ATOM 3195 O O . ALA A 1 417 ? -9.666 42.014 -10.660 1.00 63.94 417 ALA A O 1
ATOM 3196 N N . ARG A 1 418 ? -10.423 43.214 -8.922 1.00 63.97 418 ARG A N 1
ATOM 3197 C CA . ARG A 1 418 ? -9.606 44.406 -9.223 1.00 63.97 418 ARG A CA 1
ATOM 3198 C C . ARG A 1 418 ? -8.098 44.147 -9.184 1.00 63.97 418 ARG A C 1
ATOM 3200 O O . ARG A 1 418 ? -7.356 44.791 -9.918 1.00 63.97 418 ARG A O 1
ATOM 3207 N N . ARG A 1 419 ? -7.628 43.211 -8.351 1.00 58.56 419 ARG A N 1
ATOM 3208 C CA . ARG A 1 419 ? -6.201 42.834 -8.287 1.00 58.56 419 ARG A CA 1
ATOM 3209 C C . ARG A 1 419 ? -5.798 41.826 -9.363 1.00 58.56 419 ARG A C 1
ATOM 3211 O O . ARG A 1 419 ? -4.610 41.697 -9.637 1.00 58.56 419 ARG A O 1
ATOM 3218 N N . HIS A 1 420 ? -6.760 41.125 -9.963 1.00 62.84 420 HIS A N 1
ATOM 3219 C CA . HIS A 1 420 ? -6.519 40.049 -10.927 1.00 62.84 420 HIS A CA 1
ATOM 3220 C C . HIS A 1 420 ? -7.412 40.195 -12.175 1.00 62.84 420 HIS A C 1
ATOM 3222 O O . HIS A 1 420 ? -8.133 39.258 -12.523 1.00 62.84 420 HIS A O 1
ATOM 3228 N N . PRO A 1 421 ? -7.361 41.339 -12.887 1.00 62.66 421 PRO A N 1
ATOM 3229 C CA . PRO A 1 421 ? -8.316 41.660 -13.953 1.00 62.66 421 PRO A CA 1
ATOM 3230 C C . PRO A 1 421 ? -8.268 40.674 -15.129 1.00 62.66 421 PRO A C 1
ATOM 3232 O O . PRO A 1 421 ? -9.294 40.405 -15.742 1.00 62.66 421 PRO A O 1
ATOM 3235 N N . ALA A 1 422 ? -7.101 40.077 -15.400 1.00 59.09 422 ALA A N 1
ATOM 3236 C CA . ALA A 1 422 ? -6.935 39.071 -16.450 1.00 59.09 422 ALA A CA 1
ATOM 3237 C C . ALA A 1 422 ? -7.659 37.742 -16.160 1.00 59.09 422 ALA A C 1
ATOM 3239 O O . ALA A 1 422 ? -7.952 37.007 -17.090 1.00 59.09 422 ALA A O 1
ATOM 3240 N N . PHE A 1 423 ? -7.941 37.432 -14.889 1.00 53.19 423 PHE A N 1
ATOM 3241 C CA . PHE A 1 423 ? -8.611 36.191 -14.471 1.00 53.19 423 PHE A CA 1
ATOM 3242 C C . PHE A 1 423 ? -10.062 36.419 -14.043 1.00 53.19 423 PHE A C 1
ATOM 3244 O O . PHE A 1 423 ? -10.845 35.474 -13.999 1.00 53.19 423 PHE A O 1
ATOM 3251 N N . ALA A 1 424 ? -10.414 37.662 -13.705 1.00 58.41 424 ALA A N 1
ATOM 3252 C CA . ALA A 1 424 ? -11.762 38.032 -13.297 1.00 58.41 424 ALA A CA 1
ATOM 3253 C C . ALA A 1 424 ? -12.773 37.808 -14.431 1.00 58.41 424 ALA A C 1
ATOM 3255 O O . ALA A 1 424 ? -13.813 37.205 -14.191 1.00 58.41 424 ALA A O 1
ATOM 3256 N N . ALA A 1 425 ? -12.424 38.197 -15.663 1.00 64.25 425 ALA A N 1
ATOM 3257 C CA . ALA A 1 425 ? -13.282 38.009 -16.834 1.00 64.25 425 ALA A CA 1
ATOM 3258 C C . ALA A 1 425 ? -13.550 36.520 -17.128 1.00 64.25 425 ALA A C 1
ATOM 3260 O O . ALA A 1 425 ? -14.704 36.121 -17.259 1.00 64.25 425 ALA A O 1
ATOM 3261 N N . ASP A 1 426 ? -12.505 35.683 -17.130 1.00 58.38 426 ASP A N 1
ATOM 3262 C CA . ASP A 1 426 ? -12.630 34.233 -17.341 1.00 58.38 426 ASP A CA 1
ATOM 3263 C C . ASP A 1 426 ? -13.455 33.557 -16.231 1.00 58.38 426 ASP A C 1
ATOM 3265 O O . ASP A 1 426 ? -14.223 32.623 -16.477 1.00 58.38 426 ASP A O 1
ATOM 3269 N N . ALA A 1 427 ? -13.303 34.017 -14.985 1.00 57.31 427 ALA A N 1
ATOM 3270 C CA . ALA A 1 427 ? -14.047 33.486 -13.851 1.00 57.31 427 ALA A CA 1
ATOM 3271 C C . ALA A 1 427 ? -15.527 33.895 -13.889 1.00 57.31 427 ALA A C 1
ATOM 3273 O O . ALA A 1 427 ? -16.393 33.059 -13.629 1.00 57.31 427 ALA A O 1
ATOM 3274 N N . GLU A 1 428 ? -15.834 35.140 -14.258 1.00 63.59 428 GLU A N 1
ATOM 3275 C CA . GLU A 1 428 ? -17.208 35.606 -14.467 1.00 63.59 428 GLU A CA 1
ATOM 3276 C C . GLU A 1 428 ? -17.874 34.887 -15.641 1.00 63.59 428 GLU A C 1
ATOM 3278 O O . GLU A 1 428 ? -19.024 34.459 -15.523 1.00 63.59 428 GLU A O 1
ATOM 3283 N N . GLU A 1 429 ? -17.150 34.661 -16.739 1.00 58.06 429 GLU A N 1
ATOM 3284 C CA . GLU A 1 429 ? -17.640 33.882 -17.876 1.00 58.06 429 GLU A CA 1
ATOM 3285 C C . GLU A 1 429 ? -17.934 32.431 -17.467 1.00 58.06 429 GLU A C 1
ATOM 3287 O O . GLU A 1 429 ? -18.996 31.892 -17.790 1.00 58.06 429 GLU A O 1
ATOM 3292 N N . TRP A 1 430 ? -17.049 31.808 -16.681 1.00 63.31 430 TRP A N 1
ATOM 3293 C CA . TRP A 1 430 ? -17.262 30.458 -16.163 1.00 63.31 430 TRP A CA 1
ATOM 3294 C C . TRP A 1 430 ? -18.484 30.372 -15.241 1.00 63.31 430 TRP A C 1
ATOM 3296 O O . TRP A 1 430 ? -19.302 29.462 -15.403 1.00 63.31 430 TRP A O 1
ATOM 3306 N N . VAL A 1 431 ? -18.644 31.315 -14.305 1.00 58.25 431 VAL A N 1
ATOM 3307 C CA . VAL A 1 431 ? -19.801 31.369 -13.394 1.00 58.25 431 VAL A CA 1
ATOM 3308 C C . VAL A 1 431 ? -21.092 31.576 -14.186 1.00 58.25 431 VAL A C 1
ATOM 3310 O O . VAL A 1 431 ? -22.059 30.833 -14.000 1.00 58.25 431 VAL A O 1
ATOM 3313 N N . THR A 1 432 ? -21.088 32.510 -15.136 1.00 62.53 432 THR A N 1
ATOM 3314 C CA . THR A 1 432 ? -22.231 32.781 -16.018 1.00 62.53 432 THR A CA 1
ATOM 3315 C C . THR A 1 432 ? -22.593 31.544 -16.843 1.00 62.53 432 THR A C 1
ATOM 3317 O O . THR A 1 432 ? -23.770 31.198 -16.973 1.00 62.53 432 THR A O 1
ATOM 3320 N N . ALA A 1 433 ? -21.594 30.799 -17.328 1.00 55.84 433 ALA A N 1
ATOM 3321 C CA . ALA A 1 433 ? -21.797 29.546 -18.046 1.00 55.84 433 ALA A CA 1
ATOM 3322 C C . ALA A 1 433 ? -22.364 28.425 -17.156 1.00 55.84 433 ALA A C 1
ATOM 3324 O O . ALA A 1 433 ? -23.154 27.610 -17.644 1.00 55.84 433 ALA A O 1
ATOM 3325 N N . GLN A 1 434 ? -22.011 28.366 -15.865 1.00 54.09 434 GLN A N 1
ATOM 3326 C CA . GLN A 1 434 ? -22.635 27.421 -14.930 1.00 54.09 434 GLN A CA 1
ATOM 3327 C C . GLN A 1 434 ? -24.105 27.773 -14.691 1.00 54.09 434 GLN A C 1
ATOM 3329 O O . GLN A 1 434 ? -24.965 26.902 -14.822 1.00 54.09 434 GLN A O 1
ATOM 3334 N N . ILE A 1 435 ? -24.417 29.047 -14.441 1.00 56.91 435 ILE A N 1
ATOM 3335 C CA . ILE A 1 435 ? -25.797 29.512 -14.231 1.00 56.91 435 ILE A CA 1
ATOM 3336 C C . ILE A 1 435 ? -26.657 29.225 -15.475 1.00 56.91 435 ILE A C 1
ATOM 3338 O O . ILE A 1 435 ? -27.744 28.654 -15.368 1.00 56.91 435 ILE A O 1
ATOM 3342 N N . ALA A 1 436 ? -26.134 29.505 -16.673 1.00 53.78 436 ALA A N 1
ATOM 3343 C CA . ALA A 1 436 ? -26.812 29.232 -17.942 1.00 53.78 436 ALA A CA 1
ATOM 3344 C C . ALA A 1 436 ? -26.994 27.730 -18.250 1.00 53.78 436 ALA A C 1
ATOM 3346 O O . ALA A 1 436 ? -27.874 27.349 -19.024 1.00 53.78 436 ALA A O 1
ATOM 3347 N N . ARG A 1 437 ? -26.164 26.847 -17.676 1.00 48.16 437 ARG A N 1
ATOM 3348 C CA . ARG A 1 437 ? -26.348 25.388 -17.774 1.00 48.16 437 ARG A CA 1
ATOM 3349 C C . ARG A 1 437 ? -27.465 24.892 -16.866 1.00 48.16 437 ARG A C 1
ATOM 3351 O O . ARG A 1 437 ? -28.187 23.976 -17.255 1.00 48.16 437 ARG A O 1
ATOM 3358 N N . PHE A 1 438 ? -27.621 25.495 -15.692 1.00 45.12 438 PHE A N 1
ATOM 3359 C CA . PHE A 1 438 ? -28.688 25.143 -14.758 1.00 45.12 438 PHE A CA 1
ATOM 3360 C C . PHE A 1 438 ? -30.061 25.654 -15.212 1.00 45.12 438 PHE A C 1
ATOM 3362 O O . PHE A 1 438 ? -31.052 24.953 -15.015 1.00 45.12 438 PHE A O 1
ATOM 3369 N N . SER A 1 439 ? -30.127 26.786 -15.920 1.00 48.12 439 SER A N 1
ATOM 3370 C CA . SER A 1 439 ? -31.381 27.319 -16.477 1.00 48.12 439 SER A CA 1
ATOM 3371 C C . SER A 1 439 ? -31.948 26.533 -17.673 1.00 48.12 439 SER A C 1
ATOM 3373 O O . SER A 1 439 ? -33.081 26.775 -18.075 1.00 48.12 439 SER A O 1
ATOM 3375 N N . LYS A 1 440 ? -31.201 25.568 -18.236 1.00 42.16 440 LYS A N 1
ATOM 3376 C CA . LYS A 1 440 ? -31.632 24.740 -19.384 1.00 42.16 440 LYS A CA 1
ATOM 3377 C C . LYS A 1 440 ? -32.331 23.424 -19.015 1.00 42.16 440 LYS A C 1
ATOM 3379 O O . LYS A 1 440 ? -32.632 22.637 -19.913 1.00 42.16 440 LYS A O 1
ATOM 3384 N N . ARG A 1 441 ? -32.592 23.140 -17.734 1.00 39.50 441 ARG A N 1
ATOM 3385 C CA . ARG A 1 441 ? -33.451 22.001 -17.361 1.00 39.50 441 ARG A CA 1
ATOM 3386 C C . ARG A 1 441 ? -34.918 22.359 -17.644 1.00 39.50 441 ARG A C 1
ATOM 3388 O O . ARG A 1 441 ? -35.338 23.434 -17.226 1.00 39.50 441 ARG A O 1
ATOM 3395 N N . PRO A 1 442 ? -35.700 21.507 -18.335 1.00 38.31 442 PRO A N 1
ATOM 3396 C CA . PRO A 1 442 ? -37.115 21.779 -18.540 1.00 38.31 442 PRO A CA 1
ATOM 3397 C C . PRO A 1 442 ? -37.824 21.772 -17.182 1.00 38.31 442 PRO A C 1
ATOM 3399 O O . PRO A 1 442 ? -37.711 20.816 -16.413 1.00 38.31 442 PRO A O 1
ATOM 3402 N N . VAL A 1 443 ? -38.504 22.876 -16.890 1.00 42.16 443 VAL A N 1
ATOM 3403 C CA . VAL A 1 443 ? -39.361 23.054 -15.718 1.00 42.16 443 VAL A CA 1
ATOM 3404 C C . VAL A 1 443 ? -40.549 22.104 -15.874 1.00 42.16 443 VAL A C 1
ATOM 3406 O O . VAL A 1 443 ? -41.251 22.162 -16.879 1.00 42.16 443 VAL A O 1
ATOM 3409 N N . GLY A 1 444 ? -40.752 21.195 -14.919 1.00 39.53 444 GLY A N 1
ATOM 3410 C CA . GLY A 1 444 ? -42.039 20.509 -14.777 1.00 39.53 444 GLY A CA 1
ATOM 3411 C C . GLY A 1 444 ? -43.083 21.503 -14.262 1.00 39.53 444 GLY A C 1
ATOM 3412 O O . GLY A 1 444 ? -42.749 22.329 -13.416 1.00 39.53 444 GLY A O 1
ATOM 3413 N N . ASP A 1 445 ? -44.309 21.422 -14.783 1.00 36.16 445 ASP A N 1
ATOM 3414 C CA . ASP A 1 445 ? -45.435 22.379 -14.685 1.00 36.16 445 ASP A CA 1
ATOM 3415 C C . ASP A 1 445 ? -45.998 22.699 -13.276 1.00 36.16 445 ASP A C 1
ATOM 3417 O O . ASP A 1 445 ? -47.188 22.944 -13.098 1.00 36.16 445 ASP A O 1
ATOM 3421 N N . THR A 1 446 ? -45.174 22.776 -12.238 1.00 36.72 446 THR A N 1
ATOM 3422 C CA . THR A 1 446 ? -45.600 23.258 -10.916 1.00 36.72 446 THR A CA 1
ATOM 3423 C C . THR A 1 446 ? -44.693 24.384 -10.444 1.00 36.72 446 THR A C 1
ATOM 3425 O O . THR A 1 446 ? -43.948 24.244 -9.477 1.00 36.72 446 THR A O 1
ATOM 3428 N N . ALA A 1 447 ? -44.748 25.518 -11.144 1.00 35.31 447 ALA A N 1
ATOM 3429 C CA . ALA A 1 447 ? -44.198 26.777 -10.662 1.00 35.31 447 ALA A CA 1
ATOM 3430 C C . ALA A 1 447 ? -45.298 27.565 -9.940 1.00 35.31 447 ALA A C 1
ATOM 3432 O O . ALA A 1 447 ? -46.106 28.247 -10.568 1.00 35.31 447 ALA A O 1
ATOM 3433 N N . SER A 1 448 ? -45.303 27.518 -8.609 1.00 31.72 448 SER A N 1
ATOM 3434 C CA . SER A 1 448 ? -45.886 28.592 -7.806 1.00 31.72 448 SER A CA 1
ATOM 3435 C C . SER A 1 448 ? -44.770 29.276 -7.020 1.00 31.72 448 SER A C 1
ATOM 3437 O O . SER A 1 448 ? -44.209 28.698 -6.094 1.00 31.72 448 SER A O 1
ATOM 3439 N N . SER A 1 449 ? -44.506 30.529 -7.396 1.00 36.31 449 SER A N 1
ATOM 3440 C CA . SER A 1 449 ? -43.566 31.505 -6.822 1.00 36.31 449 SER A CA 1
ATOM 3441 C C . SER A 1 449 ? -42.099 31.428 -7.291 1.00 36.31 449 SER A C 1
ATOM 3443 O O . SER A 1 449 ? -41.286 30.615 -6.864 1.00 36.31 449 SER A O 1
ATOM 3445 N N . THR A 1 450 ? -41.747 32.377 -8.161 1.00 36.00 450 THR A N 1
ATOM 3446 C CA . THR A 1 450 ? -40.399 32.634 -8.696 1.00 36.00 450 THR A CA 1
ATOM 3447 C C . THR A 1 450 ? -39.376 32.995 -7.606 1.00 36.00 450 THR A C 1
ATOM 3449 O O . THR A 1 450 ? -38.178 32.817 -7.805 1.00 36.00 450 THR A O 1
ATOM 3452 N N . THR A 1 451 ? -39.830 33.440 -6.431 1.00 31.97 451 THR A N 1
ATOM 3453 C CA . THR A 1 451 ? -38.976 33.749 -5.272 1.00 31.97 451 THR A CA 1
ATOM 3454 C C . THR A 1 451 ? -38.485 32.483 -4.558 1.00 31.97 451 THR A C 1
ATOM 3456 O O . THR A 1 451 ? -37.336 32.441 -4.135 1.00 31.97 451 THR A O 1
ATOM 3459 N N . GLY A 1 452 ? -39.297 31.416 -4.508 1.00 33.16 452 GLY A N 1
ATOM 3460 C CA . GLY A 1 452 ? -38.896 30.129 -3.920 1.00 33.16 452 GLY A CA 1
ATOM 3461 C C . GLY A 1 452 ? -37.883 29.358 -4.773 1.00 33.16 452 GLY A C 1
ATOM 3462 O O . GLY A 1 452 ? -37.022 28.672 -4.240 1.00 33.16 452 GLY A O 1
ATOM 3463 N N . TYR A 1 453 ? -37.920 29.529 -6.100 1.00 36.78 453 TYR A N 1
ATOM 3464 C CA . TYR A 1 453 ? -36.990 28.857 -7.018 1.00 36.78 453 TYR A CA 1
ATOM 3465 C C . TYR A 1 453 ? -35.561 29.415 -6.937 1.00 36.78 453 TYR A C 1
ATOM 3467 O O . TYR A 1 453 ? -34.595 28.663 -7.052 1.00 36.78 453 TYR A O 1
ATOM 3475 N N . ILE A 1 454 ? -35.406 30.726 -6.718 1.00 36.19 454 ILE A N 1
ATOM 3476 C CA . ILE A 1 454 ? -34.082 31.337 -6.538 1.00 36.19 454 ILE A CA 1
ATOM 3477 C C . ILE A 1 454 ? -33.521 30.959 -5.165 1.00 36.19 454 ILE A C 1
ATOM 3479 O O . ILE A 1 454 ? -32.353 30.586 -5.097 1.00 36.19 454 ILE A O 1
ATOM 3483 N N . ASP A 1 455 ? -34.332 30.938 -4.104 1.00 35.59 455 ASP A N 1
ATOM 3484 C CA . ASP A 1 455 ? -33.871 30.479 -2.787 1.00 35.59 455 ASP A CA 1
ATOM 3485 C C . ASP A 1 455 ? -33.495 28.989 -2.785 1.00 35.59 455 ASP A C 1
ATOM 3487 O O . ASP A 1 455 ? -32.437 28.655 -2.262 1.00 35.59 455 ASP A O 1
ATOM 3491 N N . ASP A 1 456 ? -34.238 28.094 -3.445 1.00 38.31 456 ASP A N 1
ATOM 3492 C CA . ASP A 1 456 ? -33.879 26.663 -3.525 1.00 38.31 456 ASP A CA 1
ATOM 3493 C C . ASP A 1 456 ? -32.618 26.404 -4.367 1.00 38.31 456 ASP A C 1
ATOM 3495 O O . ASP A 1 456 ? -31.787 25.550 -4.038 1.00 38.31 456 ASP A O 1
ATOM 3499 N N . VAL A 1 457 ? -32.414 27.157 -5.452 1.00 39.38 457 VAL A N 1
ATOM 3500 C CA . VAL A 1 457 ? -31.200 27.039 -6.276 1.00 39.38 457 VAL A CA 1
ATOM 3501 C C . VAL A 1 457 ? -29.994 27.624 -5.542 1.00 39.38 457 VAL A C 1
ATOM 3503 O O . VAL A 1 457 ? -28.923 27.020 -5.547 1.00 39.38 457 VAL A O 1
ATOM 3506 N N . THR A 1 458 ? -30.157 28.748 -4.844 1.00 38.91 458 THR A N 1
ATOM 3507 C CA . THR A 1 458 ? -29.070 29.348 -4.059 1.00 38.91 458 THR A CA 1
ATOM 3508 C C . THR A 1 458 ? -28.750 28.488 -2.840 1.00 38.91 458 THR A C 1
ATOM 3510 O O . THR A 1 458 ? -27.578 28.265 -2.561 1.00 38.91 458 THR A O 1
ATOM 3513 N N . THR A 1 459 ? -29.758 27.912 -2.177 1.00 38.94 459 THR A N 1
ATOM 3514 C CA . THR A 1 459 ? -29.595 27.018 -1.020 1.00 38.94 459 THR A CA 1
ATOM 3515 C C . THR A 1 459 ? -28.984 25.684 -1.424 1.00 38.94 459 THR A C 1
ATOM 3517 O O . THR A 1 459 ? -28.061 25.245 -0.756 1.00 38.94 459 THR A O 1
ATOM 3520 N N . SER A 1 460 ? -29.373 25.079 -2.550 1.00 38.84 460 SER A N 1
ATOM 3521 C CA . SER A 1 460 ? -28.743 23.835 -3.029 1.00 38.84 460 SER A CA 1
ATOM 3522 C C . SER A 1 460 ? -27.304 24.045 -3.513 1.00 38.84 460 SER A C 1
ATOM 3524 O O . SER A 1 460 ? -26.442 23.197 -3.274 1.00 38.84 460 SER A O 1
ATOM 3526 N N . VAL A 1 461 ? -26.993 25.193 -4.127 1.00 42.47 461 VAL A N 1
ATOM 3527 C CA . VAL A 1 461 ? -25.615 25.579 -4.477 1.00 42.47 461 VAL A CA 1
ATOM 3528 C C . VAL A 1 461 ? -24.793 25.863 -3.216 1.00 42.47 461 VAL A C 1
ATOM 3530 O O . VAL A 1 461 ? -23.651 25.411 -3.121 1.00 42.47 461 VAL A O 1
ATOM 3533 N N . LEU A 1 462 ? -25.371 26.544 -2.221 1.00 37.97 462 LEU A N 1
ATOM 3534 C CA . LEU A 1 462 ? -24.722 26.815 -0.939 1.00 37.97 462 LEU A CA 1
ATOM 3535 C C . LEU A 1 462 ? -24.545 25.535 -0.114 1.00 37.97 462 LEU A C 1
ATOM 3537 O O . LEU A 1 462 ? -23.509 25.378 0.514 1.00 37.97 462 LEU A O 1
ATOM 3541 N N . GLU A 1 463 ? -25.498 24.602 -0.133 1.00 40.31 463 GLU A N 1
ATOM 3542 C CA . GLU A 1 463 ? -25.413 23.298 0.530 1.00 40.31 463 GLU A CA 1
ATOM 3543 C C . GLU A 1 463 ? -24.371 22.410 -0.134 1.00 40.31 463 GLU A C 1
ATOM 3545 O O . GLU A 1 463 ? -23.557 21.826 0.572 1.00 40.31 463 GLU A O 1
ATOM 3550 N N . THR A 1 464 ? -24.296 22.395 -1.467 1.00 41.03 464 THR A N 1
ATOM 3551 C CA . THR A 1 464 ? -23.246 21.663 -2.192 1.00 41.03 464 THR A CA 1
ATOM 3552 C C . THR A 1 464 ? -21.862 22.260 -1.896 1.00 41.03 464 THR A C 1
ATOM 3554 O O . THR A 1 464 ? -20.907 21.530 -1.627 1.00 41.03 464 THR A O 1
ATOM 3557 N N . ALA A 1 465 ? -21.754 23.594 -1.835 1.00 37.50 465 ALA A N 1
ATOM 3558 C CA . ALA A 1 465 ? -20.524 24.285 -1.447 1.00 37.50 465 ALA A CA 1
ATOM 3559 C C . ALA A 1 465 ? -20.170 24.083 0.043 1.00 37.50 465 ALA A C 1
ATOM 3561 O O . ALA A 1 465 ? -18.998 23.941 0.394 1.00 37.50 465 ALA A O 1
ATOM 3562 N N . LEU A 1 466 ? -21.165 24.027 0.935 1.00 37.47 466 LEU A N 1
ATOM 3563 C CA . LEU A 1 466 ? -21.001 23.780 2.372 1.00 37.47 466 LEU A CA 1
ATOM 3564 C C . LEU A 1 466 ? -20.688 22.309 2.671 1.00 37.47 466 LEU A C 1
ATOM 3566 O O . LEU A 1 466 ? -19.943 22.037 3.612 1.00 37.47 466 LEU A O 1
ATOM 3570 N N . GLU A 1 467 ? -21.193 21.358 1.888 1.00 39.38 467 GLU A N 1
ATOM 3571 C CA . GLU A 1 467 ? -20.809 19.945 1.944 1.00 39.38 467 GLU A CA 1
ATOM 3572 C C . GLU A 1 467 ? -19.352 19.748 1.511 1.00 39.38 467 GLU A C 1
ATOM 3574 O O . GLU A 1 467 ? -18.616 19.008 2.171 1.00 39.38 467 GLU A O 1
ATOM 3579 N N . GLU A 1 468 ? -18.890 20.491 0.500 1.00 40.44 468 GLU A N 1
ATOM 3580 C CA . GLU A 1 468 ? -17.471 20.555 0.134 1.00 40.44 468 GLU A CA 1
ATOM 3581 C C . GLU A 1 468 ? -16.608 21.238 1.218 1.00 40.44 468 GLU A C 1
ATOM 3583 O O . GLU A 1 468 ? -15.462 20.836 1.446 1.00 40.44 468 GLU A O 1
ATOM 3588 N N . GLN A 1 469 ? -17.151 22.215 1.959 1.00 39.50 469 GLN A N 1
ATOM 3589 C CA . GLN A 1 469 ? -16.433 22.947 3.018 1.00 39.50 469 GLN A CA 1
ATOM 3590 C C . GLN A 1 469 ? -16.465 22.299 4.419 1.00 39.50 469 GLN A C 1
ATOM 3592 O O . GLN A 1 469 ? -15.594 22.594 5.245 1.00 39.50 469 GLN A O 1
ATOM 3597 N N . ARG A 1 470 ? -17.404 21.385 4.717 1.00 37.75 470 ARG A N 1
ATOM 3598 C CA . ARG A 1 470 ? -17.564 20.706 6.031 1.00 37.75 470 ARG A CA 1
ATOM 3599 C C . ARG A 1 470 ? -16.394 19.785 6.429 1.00 37.75 470 ARG A C 1
ATOM 3601 O O . ARG A 1 470 ? -16.410 19.183 7.502 1.00 37.75 470 ARG A O 1
ATOM 3608 N N . GLY A 1 471 ? -15.330 19.735 5.628 1.00 36.53 471 GLY A N 1
ATOM 3609 C CA . GLY A 1 471 ? -14.032 19.154 5.981 1.00 36.53 471 GLY A CA 1
ATOM 3610 C C . GLY A 1 471 ? -13.138 20.008 6.897 1.00 36.53 471 GLY A C 1
ATOM 3611 O O . GLY A 1 471 ? -12.055 19.544 7.257 1.00 36.53 471 GLY A O 1
ATOM 3612 N N . MET A 1 472 ? -13.540 21.222 7.302 1.00 31.33 472 MET A N 1
ATOM 3613 C CA . MET A 1 472 ? -12.761 22.069 8.222 1.00 31.33 472 MET A CA 1
ATOM 3614 C C . MET A 1 472 ? -13.535 22.416 9.506 1.00 31.33 472 MET A C 1
ATOM 3616 O O . MET A 1 472 ? -14.641 22.945 9.478 1.00 31.33 472 MET A O 1
ATOM 3620 N N . ARG A 1 473 ? -12.930 22.100 10.662 1.00 28.89 473 ARG A N 1
ATOM 3621 C CA . ARG A 1 473 ? -13.431 22.402 12.017 1.00 28.89 473 ARG A CA 1
ATOM 3622 C C . ARG A 1 473 ? -13.736 23.900 12.183 1.00 28.89 473 ARG A C 1
ATOM 3624 O O . ARG A 1 473 ? -12.884 24.731 11.881 1.00 28.89 473 ARG A O 1
ATOM 3631 N N . ARG A 1 474 ? -14.894 24.226 12.772 1.00 27.45 474 ARG A N 1
ATOM 3632 C CA . ARG A 1 474 ? -15.234 25.573 13.268 1.00 27.45 474 ARG A CA 1
ATOM 3633 C C . ARG A 1 474 ? -14.359 25.952 14.472 1.00 27.45 474 ARG A C 1
ATOM 3635 O O . ARG A 1 474 ? -14.252 25.182 15.424 1.00 27.45 474 ARG A O 1
ATOM 3642 N N . VAL A 1 475 ? -13.816 27.168 14.457 1.00 32.34 475 VAL A N 1
ATOM 3643 C CA . VAL A 1 475 ? -13.507 27.941 15.671 1.00 32.34 475 VAL A CA 1
ATOM 3644 C C . VAL A 1 475 ? -14.800 28.681 16.038 1.00 32.34 475 VAL A C 1
ATOM 3646 O O . VAL A 1 475 ? -15.337 29.373 15.169 1.00 32.34 475 VAL A O 1
ATOM 3649 N N . PRO A 1 476 ? -15.361 28.541 17.250 1.00 33.09 476 PRO A N 1
ATOM 3650 C CA . PRO A 1 476 ? -16.558 29.288 17.607 1.00 33.09 476 PRO A CA 1
ATOM 3651 C C . PRO A 1 476 ? -16.203 30.762 17.850 1.00 33.09 476 PRO A C 1
ATOM 3653 O O . PRO A 1 476 ? -15.433 31.087 18.751 1.00 33.09 476 PRO A O 1
ATOM 3656 N N . ARG A 1 477 ? -16.792 31.664 17.056 1.00 28.95 477 ARG A N 1
ATOM 3657 C CA . ARG A 1 477 ? -17.004 33.059 17.465 1.00 28.95 477 ARG A CA 1
ATOM 3658 C C . ARG A 1 477 ? -18.141 33.071 18.492 1.00 28.95 477 ARG A C 1
ATOM 3660 O O . ARG A 1 477 ? -19.200 32.518 18.212 1.00 28.95 477 ARG A O 1
ATOM 3667 N N . ARG A 1 478 ? -17.931 33.707 19.649 1.00 29.98 478 ARG A N 1
ATOM 3668 C CA . ARG A 1 478 ? -19.022 34.180 20.521 1.00 29.98 478 ARG A CA 1
ATOM 3669 C C . ARG A 1 478 ? -19.814 35.262 19.776 1.00 29.98 478 ARG A C 1
ATOM 3671 O O . ARG A 1 478 ? -19.180 36.160 19.220 1.00 29.98 478 ARG A O 1
ATOM 3678 N N . PRO A 1 479 ? -21.150 35.244 19.847 1.00 31.84 479 PRO A N 1
ATOM 3679 C CA . PRO A 1 479 ? -21.930 36.470 19.808 1.00 31.84 479 PRO A CA 1
ATOM 3680 C C . PRO A 1 479 ? -22.607 36.723 21.158 1.00 31.84 479 PRO A C 1
ATOM 3682 O O . PRO A 1 479 ? -22.851 35.804 21.939 1.00 31.84 479 PRO A O 1
ATOM 3685 N N . ALA A 1 480 ? -22.830 38.006 21.409 1.00 30.69 480 ALA A N 1
ATOM 3686 C CA . ALA A 1 480 ? -23.315 38.604 22.637 1.00 30.69 480 ALA A CA 1
ATOM 3687 C C . ALA A 1 480 ? -24.738 38.175 23.041 1.00 30.69 480 ALA A C 1
ATOM 3689 O O . ALA A 1 480 ? -25.527 37.683 22.237 1.00 30.69 480 ALA A O 1
ATOM 3690 N N . GLU A 1 481 ? -25.017 38.404 24.321 1.00 29.67 481 GLU A N 1
ATOM 3691 C CA . GLU A 1 481 ? -26.267 38.190 25.044 1.00 29.67 481 GLU A CA 1
ATOM 3692 C C . GLU A 1 481 ? -27.516 38.749 24.344 1.00 29.67 481 GLU A C 1
ATOM 3694 O O . GLU A 1 481 ? -27.518 39.871 23.836 1.00 29.67 481 GLU A O 1
ATOM 3699 N N . ARG A 1 482 ? -28.631 38.019 24.471 1.00 27.03 482 ARG A N 1
ATOM 3700 C CA . ARG A 1 482 ? -29.941 38.614 24.771 1.00 27.03 482 ARG A CA 1
ATOM 3701 C C . ARG A 1 482 ? -30.801 37.623 25.552 1.00 27.03 482 ARG A C 1
ATOM 3703 O O . ARG A 1 482 ? -30.991 36.487 25.132 1.00 27.03 482 ARG A O 1
ATOM 3710 N N . HIS A 1 483 ? -31.269 38.078 26.710 1.00 28.78 483 HIS A N 1
ATOM 3711 C CA . HIS A 1 483 ? -32.236 37.410 27.574 1.00 28.78 483 HIS A CA 1
ATOM 3712 C C . HIS A 1 483 ? -33.556 37.126 26.849 1.00 28.78 483 HIS A C 1
ATOM 3714 O O . HIS A 1 483 ? -34.079 38.012 26.175 1.00 28.78 483 HIS A O 1
ATOM 3720 N N . GLN A 1 484 ? -34.158 35.970 27.134 1.00 27.31 484 GLN A N 1
ATOM 3721 C CA . GLN A 1 484 ? -35.593 35.909 27.405 1.00 27.31 484 GLN A CA 1
ATOM 3722 C C . GLN A 1 484 ? -35.932 34.712 28.301 1.00 27.31 484 GLN A C 1
ATOM 3724 O O . GLN A 1 484 ? -35.501 33.585 28.078 1.00 27.31 484 GLN A O 1
ATOM 3729 N N . ILE A 1 485 ? -36.659 35.046 29.360 1.00 26.50 485 ILE A N 1
ATOM 3730 C CA . ILE A 1 485 ? -37.173 34.217 30.446 1.00 26.50 485 ILE A CA 1
ATOM 3731 C C . ILE A 1 485 ? -38.477 33.562 29.972 1.00 26.50 485 ILE A C 1
ATOM 3733 O O . ILE A 1 485 ? -39.334 34.276 29.461 1.00 26.50 485 ILE A O 1
ATOM 3737 N N . SER A 1 486 ? -38.669 32.263 30.216 1.00 27.66 486 SER A N 1
ATOM 3738 C CA . SER A 1 486 ? -39.934 31.760 30.776 1.00 27.66 486 SER A CA 1
ATOM 3739 C C . SER A 1 486 ? -39.776 30.352 31.346 1.00 27.66 486 SER A C 1
ATOM 3741 O O . SER A 1 486 ? -39.199 29.459 30.729 1.00 27.66 486 SER A O 1
ATOM 3743 N N . GLU A 1 487 ? -40.324 30.215 32.540 1.00 28.55 487 GLU A N 1
ATOM 3744 C CA . GLU A 1 487 ? -40.401 29.074 33.440 1.00 28.55 487 GLU A CA 1
ATOM 3745 C C . GLU A 1 487 ? -41.134 27.863 32.840 1.00 28.55 487 GLU A C 1
ATOM 3747 O O . GLU A 1 487 ? -42.026 28.024 32.009 1.00 28.55 487 GLU A O 1
ATOM 3752 N N . THR A 1 488 ? -40.811 26.651 33.309 1.00 27.77 488 THR A N 1
ATOM 3753 C CA . THR A 1 488 ? -41.735 25.783 34.080 1.00 27.77 488 THR A CA 1
ATOM 3754 C C . THR A 1 488 ? -41.109 24.407 34.385 1.00 27.77 488 THR A C 1
ATOM 3756 O O . THR A 1 488 ? -40.813 23.624 33.493 1.00 27.77 488 THR A O 1
ATOM 3759 N N . SER A 1 489 ? -40.881 24.175 35.685 1.00 26.55 489 SER A N 1
ATOM 3760 C CA . SER A 1 489 ? -41.385 23.048 36.498 1.00 26.55 489 SER A CA 1
ATOM 3761 C C . SER A 1 489 ? -41.161 21.581 36.059 1.00 26.55 489 SER A C 1
ATOM 3763 O O . SER A 1 489 ? -41.767 21.071 35.125 1.00 26.55 489 SER A O 1
ATOM 3765 N N . ASP A 1 490 ? -40.338 20.918 36.885 1.00 25.33 490 ASP A N 1
ATOM 3766 C CA . ASP A 1 490 ? -40.597 19.671 37.632 1.00 25.33 490 ASP A CA 1
ATOM 3767 C C . ASP A 1 490 ? -40.772 18.307 36.940 1.00 25.33 490 ASP A C 1
ATOM 3769 O O . ASP A 1 490 ? -41.780 18.008 36.312 1.00 25.33 490 ASP A O 1
ATOM 3773 N N . ALA A 1 491 ? -39.830 17.403 37.252 1.00 27.62 491 ALA A N 1
ATOM 3774 C CA . ALA A 1 491 ? -40.067 16.113 37.932 1.00 27.62 491 ALA A CA 1
ATOM 3775 C C . ALA A 1 491 ? -38.702 15.406 38.116 1.00 27.62 491 ALA A C 1
ATOM 3777 O O . ALA A 1 491 ? -38.071 14.978 37.158 1.00 27.62 491 ALA A O 1
ATOM 3778 N N . ALA A 1 492 ? -38.078 15.480 39.294 1.00 25.89 492 ALA A N 1
ATOM 3779 C CA . ALA A 1 492 ? -38.190 14.491 40.373 1.00 25.89 492 ALA A CA 1
ATOM 3780 C C . ALA A 1 492 ? -37.708 13.072 39.996 1.00 25.89 492 ALA A C 1
ATOM 3782 O O . ALA A 1 492 ? -38.391 12.359 39.267 1.00 25.89 492 ALA A O 1
ATOM 3783 N N . THR A 1 493 ? -36.549 12.668 40.544 1.00 28.00 493 THR A N 1
ATOM 3784 C CA . THR A 1 493 ? -36.277 11.477 41.408 1.00 28.00 493 THR A CA 1
ATOM 3785 C C . THR A 1 493 ? -34.751 11.227 41.387 1.00 28.00 493 THR A C 1
ATOM 3787 O O . THR A 1 493 ? -34.219 10.824 40.363 1.00 28.00 493 THR A O 1
ATOM 3790 N N . ARG A 1 494 ? -33.965 11.788 42.319 1.00 26.02 494 ARG A N 1
ATOM 3791 C CA . ARG A 1 494 ? -33.562 11.314 43.670 1.00 26.02 494 ARG A CA 1
ATOM 3792 C C . ARG A 1 494 ? -32.510 10.188 43.707 1.00 26.02 494 ARG A C 1
ATOM 3794 O O . ARG A 1 494 ? -32.586 9.238 42.947 1.00 26.02 494 ARG A O 1
ATOM 3801 N N . GLU A 1 495 ? -31.648 10.338 44.724 1.00 28.73 495 GLU A N 1
ATOM 3802 C CA . GLU A 1 495 ? -30.578 9.470 45.266 1.00 28.73 495 GLU A CA 1
ATOM 3803 C C . GLU A 1 495 ? -29.173 9.729 44.677 1.00 28.73 495 GLU A C 1
ATOM 3805 O O . GLU A 1 495 ? -28.977 9.654 43.476 1.00 28.73 495 GLU A O 1
ATOM 3810 N N . ALA A 1 496 ? -28.125 10.090 45.428 1.00 28.09 496 ALA A N 1
ATOM 3811 C CA . ALA A 1 496 ? -27.902 10.092 46.871 1.00 28.09 496 ALA A CA 1
ATOM 3812 C C . ALA A 1 496 ? -26.908 11.201 47.295 1.00 28.09 496 ALA A C 1
ATOM 3814 O O . ALA A 1 496 ? -25.923 11.484 46.617 1.00 28.09 496 ALA A O 1
ATOM 3815 N N . GLN A 1 497 ? -27.175 11.791 48.457 1.00 26.34 497 GLN A N 1
ATOM 3816 C CA . GLN A 1 497 ? -26.243 12.493 49.354 1.00 26.34 497 GLN A CA 1
ATOM 3817 C C . GLN A 1 497 ? -26.271 11.694 50.676 1.00 26.34 497 GLN A C 1
ATOM 3819 O O . GLN A 1 497 ? -27.270 10.999 50.891 1.00 26.34 497 GLN A O 1
ATOM 3824 N N . PRO A 1 498 ? -25.263 11.744 51.573 1.00 36.50 498 PRO A N 1
ATOM 3825 C CA . PRO A 1 498 ? -24.765 12.989 52.184 1.00 36.50 498 PRO A CA 1
ATOM 3826 C C . PRO A 1 498 ? -23.228 12.924 52.444 1.00 36.50 498 PRO A C 1
ATOM 3828 O O . PRO A 1 498 ? -22.580 11.988 51.999 1.00 36.50 498 PRO A O 1
ATOM 3831 N N . ALA A 1 499 ? -22.510 13.849 53.081 1.00 27.39 499 ALA A N 1
ATOM 3832 C CA . ALA A 1 499 ? -22.848 14.853 54.076 1.00 27.39 499 ALA A CA 1
ATOM 3833 C C . ALA A 1 499 ? -21.702 15.878 54.217 1.00 27.39 499 ALA A C 1
ATOM 3835 O O . ALA A 1 499 ? -20.548 15.505 54.024 1.00 27.39 499 ALA A O 1
ATOM 3836 N N . ALA A 1 500 ? -22.081 17.076 54.690 1.00 27.84 500 ALA A N 1
ATOM 3837 C CA . ALA A 1 500 ? -21.349 17.987 55.590 1.00 27.84 500 ALA A CA 1
ATOM 3838 C C . ALA A 1 500 ? -20.021 18.595 55.085 1.00 27.84 500 ALA A C 1
ATOM 3840 O O . ALA A 1 500 ? -19.160 17.901 54.570 1.00 27.84 500 ALA A O 1
ATOM 3841 N N . SER A 1 501 ? -19.724 19.884 55.232 1.00 31.38 501 SER A N 1
ATOM 3842 C CA . SER A 1 501 ? -20.310 21.024 55.960 1.00 31.38 501 SER A CA 1
ATOM 3843 C C . SER A 1 501 ? -19.628 22.281 55.380 1.00 31.38 501 SER A C 1
ATOM 3845 O O . SER A 1 501 ? -18.451 22.216 55.030 1.00 31.38 501 SER A O 1
ATOM 3847 N N . ASP A 1 502 ? -20.357 23.358 55.072 1.00 27.88 502 ASP A N 1
ATOM 3848 C CA . ASP A 1 502 ? -20.459 24.594 55.880 1.00 27.88 502 ASP A CA 1
ATOM 3849 C C . ASP A 1 502 ? -19.131 25.011 56.562 1.00 27.88 502 ASP A C 1
ATOM 3851 O O . ASP A 1 502 ? -18.516 24.204 57.245 1.00 27.88 502 ASP A O 1
ATOM 3855 N N . VAL A 1 503 ? -18.608 26.242 56.499 1.00 29.83 503 VAL A N 1
ATOM 3856 C CA . VAL A 1 503 ? -19.187 27.569 56.241 1.00 29.83 503 VAL A CA 1
ATOM 3857 C C . VAL A 1 503 ? -18.035 28.592 56.163 1.00 29.83 503 VAL A C 1
ATOM 3859 O O . VAL A 1 503 ? -16.993 28.394 56.785 1.00 29.83 503 VAL A O 1
ATOM 3862 N N . SER A 1 504 ? -18.303 29.734 55.514 1.00 30.09 504 SER A N 1
ATOM 3863 C CA . SER A 1 504 ? -17.587 31.030 55.583 1.00 30.09 504 SER A CA 1
ATOM 3864 C C . SER A 1 504 ? -16.178 31.091 54.982 1.00 30.09 504 SER A C 1
ATOM 3866 O O . SER A 1 504 ? -15.382 30.181 55.118 1.00 30.09 504 SER A O 1
ATOM 3868 N N . GLY A 1 505 ? -15.764 32.157 54.312 1.00 28.94 505 GLY A N 1
ATOM 3869 C CA . GLY A 1 505 ? -16.339 33.481 54.122 1.00 28.94 505 GLY A CA 1
ATOM 3870 C C . GLY A 1 505 ? -15.173 34.414 53.773 1.00 28.94 505 GLY A C 1
ATOM 3871 O O . GLY A 1 505 ? -14.091 34.232 54.315 1.00 28.94 505 GLY A O 1
ATOM 3872 N N . ALA A 1 506 ? -15.407 35.309 52.808 1.00 28.41 506 ALA A N 1
ATOM 3873 C CA . ALA A 1 506 ? -14.732 36.582 52.494 1.00 28.41 506 ALA A CA 1
ATOM 3874 C C . ALA A 1 506 ? -13.427 36.909 53.274 1.00 28.41 506 ALA A C 1
ATOM 3876 O O . ALA A 1 506 ? -13.407 36.859 54.494 1.00 28.41 506 ALA A O 1
ATOM 3877 N N . THR A 1 507 ? -12.306 37.298 52.664 1.00 31.77 507 THR A N 1
ATOM 3878 C CA . THR A 1 507 ? -12.100 38.536 51.886 1.00 31.77 507 THR A CA 1
ATOM 3879 C C . THR A 1 507 ? -10.656 38.566 51.347 1.00 31.77 507 THR A C 1
ATOM 3881 O O . THR A 1 507 ? -9.722 38.333 52.108 1.00 31.77 507 THR A O 1
ATOM 3884 N N . ASP A 1 508 ? -10.479 38.915 50.072 1.00 29.27 508 ASP A N 1
ATOM 3885 C CA . ASP A 1 508 ? -9.272 39.573 49.509 1.00 29.27 508 ASP A CA 1
ATOM 3886 C C . ASP A 1 508 ? -9.287 41.067 49.973 1.00 29.27 508 ASP A C 1
ATOM 3888 O O . ASP A 1 508 ? -10.382 41.498 50.356 1.00 29.27 508 ASP A O 1
ATOM 3892 N N . PRO A 1 509 ? -8.230 41.925 49.910 1.00 42.84 509 PRO A N 1
ATOM 3893 C CA . PRO A 1 509 ? -7.044 41.849 49.047 1.00 42.84 509 PRO A CA 1
ATOM 3894 C C . PRO A 1 509 ? -5.709 42.388 49.636 1.00 42.84 509 PRO A C 1
ATOM 3896 O O . PRO A 1 509 ? -5.635 42.850 50.770 1.00 42.84 509 PRO A O 1
ATOM 3899 N N . THR A 1 510 ? -4.679 42.426 48.776 1.00 31.66 510 THR A N 1
ATOM 3900 C CA . THR A 1 510 ? -3.451 43.268 48.788 1.00 31.66 510 THR A CA 1
ATOM 3901 C C . THR A 1 510 ? -2.108 42.623 49.203 1.00 31.66 510 THR A C 1
ATOM 3903 O O . THR A 1 510 ? -1.776 42.441 50.366 1.00 31.66 510 THR A O 1
ATOM 3906 N N . THR A 1 511 ? -1.308 42.336 48.168 1.00 30.33 511 THR A N 1
ATOM 3907 C CA . THR A 1 511 ? 0.172 42.212 48.070 1.00 30.33 511 THR A CA 1
ATOM 3908 C C . THR A 1 511 ? 0.940 43.432 48.642 1.00 30.33 511 THR A C 1
ATOM 3910 O O . THR A 1 511 ? 0.274 44.460 48.775 1.00 30.33 511 THR A O 1
ATOM 3913 N N . PRO A 1 512 ? 2.298 43.457 48.837 1.00 38.81 512 PRO A N 1
ATOM 3914 C CA . PRO A 1 512 ? 3.361 42.601 48.243 1.00 38.81 512 PRO A CA 1
ATOM 3915 C C . PRO A 1 512 ? 4.607 42.261 49.145 1.00 38.81 512 PRO A C 1
ATOM 3917 O O . PRO A 1 512 ? 4.743 42.802 50.233 1.00 38.81 512 PRO A O 1
ATOM 3920 N N . LEU A 1 513 ? 5.569 41.481 48.593 1.00 29.30 513 LEU A N 1
ATOM 3921 C CA . LEU A 1 513 ? 6.982 41.246 49.036 1.00 29.30 513 LEU A CA 1
ATOM 3922 C C . LEU A 1 513 ? 7.123 40.417 50.344 1.00 29.30 513 LEU A C 1
ATOM 3924 O O . LEU A 1 513 ? 6.409 40.659 51.296 1.00 29.30 513 LEU A O 1
ATOM 3928 N N . GLU A 1 514 ? 7.927 39.357 50.488 1.00 31.75 514 GLU A N 1
ATOM 3929 C CA . GLU A 1 514 ? 9.345 39.130 50.176 1.00 31.75 514 GLU A CA 1
ATOM 3930 C C . GLU A 1 514 ? 9.639 37.613 50.025 1.00 31.75 514 GLU A C 1
ATOM 3932 O O . GLU A 1 514 ? 8.992 36.768 50.642 1.00 31.75 514 GLU A O 1
ATOM 3937 N N . GLN A 1 515 ? 10.650 37.266 49.221 1.00 36.59 515 GLN A N 1
ATOM 3938 C CA . GLN A 1 515 ? 11.383 35.988 49.297 1.00 36.59 515 GLN A CA 1
ATOM 3939 C C . GLN A 1 515 ? 12.367 36.038 50.488 1.00 36.59 515 GLN A C 1
ATOM 3941 O O . GLN A 1 515 ? 12.825 37.135 50.811 1.00 36.59 515 GLN A O 1
ATOM 3946 N N . PRO A 1 516 ? 12.777 34.901 51.095 1.00 42.19 516 PRO A N 1
ATOM 3947 C CA . PRO A 1 516 ? 13.946 34.179 50.568 1.00 42.19 516 PRO A CA 1
ATOM 3948 C C . PRO A 1 516 ? 13.950 32.638 50.732 1.00 42.19 516 PRO A C 1
ATOM 3950 O O . PRO A 1 516 ? 13.369 32.078 51.650 1.00 42.19 516 PRO A O 1
ATOM 3953 N N . LEU A 1 517 ? 14.730 32.015 49.839 1.00 29.81 517 LEU A N 1
ATOM 3954 C CA . LEU A 1 517 ? 15.588 30.830 50.013 1.00 29.81 517 LEU A CA 1
ATOM 3955 C C . LEU A 1 517 ? 15.018 29.431 50.387 1.00 29.81 517 LEU A C 1
ATOM 3957 O O . LEU A 1 517 ? 14.661 29.173 51.525 1.00 29.81 517 LEU A O 1
ATOM 3961 N N . ILE A 1 518 ? 15.167 28.515 49.412 1.00 30.69 518 ILE A N 1
ATOM 3962 C CA . ILE A 1 518 ? 16.046 27.314 49.423 1.00 30.69 518 ILE A CA 1
ATOM 3963 C C . ILE A 1 518 ? 15.683 26.071 50.292 1.00 30.69 518 ILE A C 1
ATOM 3965 O O . ILE A 1 518 ? 15.377 26.168 51.472 1.00 30.69 518 ILE A O 1
ATOM 3969 N N . ASP A 1 519 ? 15.869 24.911 49.631 1.00 30.97 519 ASP A N 1
ATOM 3970 C CA . ASP A 1 519 ? 16.026 23.500 50.065 1.00 30.97 519 ASP A CA 1
ATOM 3971 C C . ASP A 1 519 ? 14.794 22.701 50.545 1.00 30.97 519 ASP A C 1
ATOM 3973 O O . ASP A 1 519 ? 14.352 22.821 51.684 1.00 30.97 519 ASP A O 1
ATOM 3977 N N . PHE A 1 520 ? 14.241 21.818 49.694 1.00 39.78 520 PHE A N 1
ATOM 3978 C CA . PHE A 1 520 ? 14.693 20.432 49.439 1.00 39.78 520 PHE A CA 1
ATOM 3979 C C . PHE A 1 520 ? 13.991 19.823 48.213 1.00 39.78 520 PHE A C 1
ATOM 3981 O O . PHE A 1 520 ? 12.836 20.222 47.930 1.00 39.78 520 PHE A O 1
#